Protein AF-A0A519CFK8-F1 (afdb_monomer)

Sequence (578 aa):
MWRHWLVAFLLLSTVPISSSDVSGRAVSIDIDLEKQIWLSSDSIIIEININGAPFNKDILLEWELMDSQGDLTYGNFTFQMSSSNHIEQIEVLDFFRGNHFIDFDVKISFDATTAEDSIGFIVLSDVVLPVNIDDILVFGDSLSDMGNGKDSLLDVPDVPPYWNGRFSNGPIWIDHVSSEMSINLTHGSGWSAGGNRAFGGAQTGQGYAYLVLPNVGVQISNFLSGVQSNITSNQLVIVWAGGNDFLYGTGNPDVISQNMASHVRELALAGGSEFVVVNLPPIQLTPEGQSKTSSQQSQMAQDIQSYNSKLQTEMTNLSNSMNLNITMVDAWSVFNDILANPGHVGITNTQDPACSGAGGLLPLPICSAGDAVASNVDEYLFFDKAHPTATMHELIGALALEYIGQNDSDGDGIIDSLDNCDWSSGEVDEVGCDWSQQDEDLDGIANGLDDCLETESGFEVDSNGCAPYQRDSDEDGLTDDIDPCPNDIPGNDHDSDGCIDLVDDDDDNDGFSDEQDDCPTGLIGISSSDFDQIPMMMAMDYQTKMNSYAVATHTTLIATMMEYGMAKMHFLWILWNG

Foldseek 3Di:
DDDDDDDDDDDDDDDPPPPPPDPQDAWEKDKDFPAQEAEQQDWGKIKIKIARDDAPFWKKKKKFKAAPVGTQDIDIDIDGDPDRIDIDIDIDHLRDDPGFKMKMKMWIDTDHDIYIDMAIGTYFFDFDFDPLAAAEAEFEALLQDQAQQCPDPNNPDAPPVDDNRHQANDDFLVVLLCVVVVYDFDDDDQQDDTRHLYYHLAALAQAADVNGTGHRNNSQVSCCPHPNVADEANYEYEYEYHLSCCLPNVLALVVRLVSVLVSVVNNVVSPYAHYEYEADALQCQFLSNVVDDPVSSVVSNVSSVSNRVSNVVSVVVCCVVSVGHYQYHYNHVVVVVCVVVVSSLLAPAEHAAQWDAPDDPDNDQGHHPPTDGHPPNLNYQHNTRGYGYPSVRNVVNSSVSSSNGAGDSNNQSDGPVQAPDRNADDHADRRRHDQQQPQPCPQPHGNVQAPPNNDHPPAHADRRSDGQCRDQQQPLPHGNVQQPCSHDHDEDQLCSSNDHPVGAQQSQCQPAGPVLFPQRSDHRHNDPPSPSDDPPPVPPVVVVVVVVVVVVPPVPPVVPPVVPPVPPPVPPPVPPDD

Structure (mmCIF, N/CA/C/O backbone):
data_AF-A0A519CFK8-F1
#
_entry.id   AF-A0A519CFK8-F1
#
loop_
_atom_site.group_PDB
_atom_site.id
_atom_site.type_symbol
_atom_site.label_atom_id
_atom_site.label_alt_id
_atom_site.label_comp_id
_atom_site.label_asym_id
_atom_site.label_entity_id
_atom_site.label_seq_id
_atom_site.pdbx_PDB_ins_code
_atom_site.Cartn_x
_atom_site.Cartn_y
_atom_site.Cartn_z
_atom_site.occupancy
_atom_site.B_iso_or_equiv
_atom_site.auth_seq_id
_atom_site.auth_comp_id
_atom_site.auth_asym_id
_atom_site.auth_atom_id
_atom_site.pdbx_PDB_model_num
ATOM 1 N N . MET A 1 1 ? 48.847 5.486 64.828 1.00 35.50 1 MET A N 1
ATOM 2 C CA . MET A 1 1 ? 49.012 6.872 65.308 1.00 35.50 1 MET A CA 1
ATOM 3 C C . MET A 1 1 ? 47.633 7.515 65.327 1.00 35.50 1 MET A C 1
ATOM 5 O O . MET A 1 1 ? 47.036 7.632 64.277 1.00 35.50 1 MET A O 1
ATOM 9 N N . TRP A 1 2 ? 47.151 7.822 66.535 1.00 31.84 2 TRP A N 1
ATOM 10 C CA . TRP A 1 2 ? 46.159 8.849 66.884 1.00 31.84 2 TRP A CA 1
ATOM 11 C C . TRP A 1 2 ? 44.728 8.769 66.304 1.00 31.84 2 TRP A C 1
ATOM 13 O O . TRP A 1 2 ? 44.452 9.172 65.183 1.00 31.84 2 TRP A O 1
ATOM 23 N N . ARG A 1 3 ? 43.834 8.289 67.194 1.00 31.27 3 ARG A N 1
ATOM 24 C CA . ARG A 1 3 ? 42.446 8.722 67.491 1.00 31.27 3 ARG A CA 1
ATOM 25 C C . ARG A 1 3 ? 42.038 10.064 66.868 1.00 31.27 3 ARG A C 1
ATOM 27 O O . ARG A 1 3 ? 42.874 10.947 66.859 1.00 31.27 3 ARG A O 1
ATOM 34 N N . HIS A 1 4 ? 40.746 10.264 66.582 1.00 32.50 4 HIS A N 1
ATOM 35 C CA . HIS A 1 4 ? 39.886 11.220 67.309 1.00 32.50 4 HIS A CA 1
ATOM 36 C C . HIS A 1 4 ? 38.403 10.870 67.110 1.00 32.50 4 HIS A C 1
ATOM 38 O O . HIS A 1 4 ? 37.925 10.680 65.999 1.00 32.50 4 HIS A O 1
ATOM 44 N N . TRP A 1 5 ? 37.717 10.747 68.243 1.00 35.69 5 TRP A N 1
ATOM 45 C CA . TRP A 1 5 ? 36.271 10.661 68.397 1.00 35.69 5 TRP A CA 1
ATOM 46 C C . TRP A 1 5 ? 35.642 12.038 68.183 1.00 35.69 5 TRP A C 1
ATOM 48 O O . TRP A 1 5 ? 36.236 13.028 68.606 1.00 35.69 5 TRP A O 1
ATOM 58 N N . LEU A 1 6 ? 34.405 12.086 67.685 1.00 29.89 6 LEU A N 1
ATOM 59 C CA . LEU A 1 6 ? 33.466 13.150 68.041 1.00 29.89 6 LEU A CA 1
ATOM 60 C C . LEU A 1 6 ? 32.026 12.631 67.961 1.00 29.89 6 LEU A C 1
ATOM 62 O O . LEU A 1 6 ? 31.419 12.527 66.904 1.00 29.89 6 LEU A O 1
ATOM 66 N N . VAL A 1 7 ? 31.530 12.270 69.142 1.00 33.06 7 VAL A N 1
ATOM 67 C CA . VAL A 1 7 ? 30.113 12.166 69.490 1.00 33.06 7 VAL A CA 1
ATOM 68 C C . VAL A 1 7 ? 29.651 13.577 69.851 1.00 33.06 7 VAL A C 1
ATOM 70 O O . VAL A 1 7 ? 30.293 14.220 70.684 1.00 33.06 7 VAL A O 1
ATOM 73 N N . ALA A 1 8 ? 28.543 14.047 69.278 1.00 32.09 8 ALA A N 1
ATOM 74 C CA . ALA A 1 8 ? 27.866 15.256 69.735 1.00 32.09 8 ALA A CA 1
ATOM 75 C C . ALA A 1 8 ? 26.337 15.101 69.653 1.00 32.09 8 ALA A C 1
ATOM 77 O O . ALA A 1 8 ? 25.753 15.090 68.579 1.00 32.09 8 ALA A O 1
ATOM 78 N N . PHE A 1 9 ? 25.752 14.967 70.847 1.00 30.70 9 PHE A N 1
ATOM 79 C CA . PHE A 1 9 ? 24.453 15.468 71.305 1.00 30.70 9 PHE A CA 1
ATOM 80 C C . PHE A 1 9 ? 23.195 15.272 70.439 1.00 30.70 9 PHE A C 1
ATOM 82 O O . PHE A 1 9 ? 22.853 16.082 69.585 1.00 30.70 9 PHE A O 1
ATOM 89 N N . LEU A 1 10 ? 22.412 14.265 70.845 1.00 28.83 10 LEU A N 1
ATOM 90 C CA . LEU A 1 10 ? 20.952 14.248 70.748 1.00 28.83 10 LEU A CA 1
ATOM 91 C C . LEU A 1 10 ? 20.354 15.408 71.563 1.00 28.83 10 LEU A C 1
ATOM 93 O O . LEU A 1 10 ? 20.504 15.455 72.786 1.00 28.83 10 LEU A O 1
ATOM 97 N N . LEU A 1 11 ? 19.620 16.292 70.891 1.00 31.77 11 LEU A N 1
ATOM 98 C CA . LEU A 1 11 ? 18.629 17.181 71.491 1.00 31.77 11 LEU A CA 1
ATOM 99 C C . LEU A 1 11 ? 17.298 16.940 70.775 1.00 31.77 11 LEU A C 1
ATOM 101 O O . LEU A 1 11 ? 17.172 17.140 69.571 1.00 31.77 11 LEU A O 1
ATOM 105 N N . LEU A 1 12 ? 16.333 16.447 71.549 1.00 34.88 12 LEU A N 1
ATOM 106 C CA . LEU A 1 12 ? 14.946 16.226 71.165 1.00 34.88 12 LEU A CA 1
ATOM 107 C C . LEU A 1 12 ? 14.260 17.568 70.872 1.00 34.88 12 LEU A C 1
ATOM 109 O O . LEU A 1 12 ? 14.060 18.367 71.785 1.00 34.88 12 LEU A O 1
ATOM 113 N N . SER A 1 13 ? 13.816 17.767 69.632 1.00 29.14 13 SER A N 1
ATOM 114 C CA . SER A 1 13 ? 12.663 18.619 69.330 1.00 29.14 13 SER A CA 1
ATOM 115 C C . SER A 1 13 ? 11.656 17.807 68.525 1.00 29.14 13 SER A C 1
ATOM 117 O O . SER A 1 13 ? 11.881 17.482 67.362 1.00 29.14 13 SER A O 1
ATOM 119 N N . THR A 1 14 ? 10.553 17.453 69.178 1.00 35.06 14 THR A N 1
ATOM 120 C CA . THR A 1 14 ? 9.369 16.844 68.575 1.00 35.06 14 THR A CA 1
ATOM 121 C C . THR A 1 14 ? 8.690 17.862 67.665 1.00 35.06 14 THR A C 1
ATOM 123 O O . THR A 1 14 ? 8.017 18.772 68.149 1.00 35.06 14 THR A O 1
ATOM 126 N N . VAL A 1 15 ? 8.862 17.704 66.357 1.00 33.06 15 VAL A N 1
ATOM 127 C CA . VAL A 1 15 ? 7.970 18.296 65.356 1.00 33.06 15 VAL A CA 1
ATOM 128 C C . VAL A 1 15 ? 6.992 17.191 64.953 1.00 33.06 15 VAL A C 1
ATOM 130 O O . VAL A 1 15 ? 7.456 16.105 64.600 1.00 33.06 15 VAL A O 1
ATOM 133 N N . PRO A 1 16 ? 5.666 17.399 65.023 1.00 32.19 16 PRO A N 1
ATOM 134 C CA . PRO A 1 16 ? 4.727 16.475 64.413 1.00 32.19 16 PRO A CA 1
ATOM 135 C C . PRO A 1 16 ? 4.870 16.625 62.898 1.00 32.19 16 PRO A C 1
ATOM 137 O O . PRO A 1 16 ? 4.298 17.529 62.296 1.00 32.19 16 PRO A O 1
ATOM 140 N N . ILE A 1 17 ? 5.691 15.777 62.284 1.00 32.53 17 ILE A N 1
ATOM 141 C CA . ILE A 1 17 ? 5.628 15.573 60.842 1.00 32.53 17 ILE A CA 1
ATOM 142 C C . ILE A 1 17 ? 4.453 14.629 60.640 1.00 32.53 17 ILE A C 1
ATOM 144 O O . ILE A 1 17 ? 4.515 13.450 60.984 1.00 32.53 17 ILE A O 1
ATOM 148 N N . SER A 1 18 ? 3.351 15.202 60.166 1.00 32.31 18 SER A N 1
ATOM 149 C CA . SER A 1 18 ? 2.263 14.473 59.537 1.00 32.31 18 SER A CA 1
ATOM 150 C C . SER A 1 18 ? 2.849 13.431 58.590 1.00 32.31 18 SER A C 1
ATOM 152 O O . SER A 1 18 ? 3.585 13.782 57.666 1.00 32.31 18 SER A O 1
ATOM 154 N N . SER A 1 19 ? 2.518 12.165 58.824 1.00 33.78 19 SER A N 1
ATOM 155 C CA . SER A 1 19 ? 2.681 11.101 57.845 1.00 33.78 19 SER A CA 1
ATOM 156 C C . SER A 1 19 ? 1.911 11.499 56.586 1.00 33.78 19 SER A C 1
ATOM 158 O O . SER A 1 19 ? 0.699 11.316 56.506 1.00 33.78 19 SER A O 1
ATOM 160 N N . SER A 1 20 ? 2.608 12.073 55.613 1.00 38.03 20 SER A N 1
ATOM 161 C CA . SER A 1 20 ? 2.230 11.920 54.212 1.00 38.03 20 SER A CA 1
ATOM 162 C C . SER A 1 20 ? 2.904 10.643 53.722 1.00 38.03 20 SER A C 1
ATOM 164 O O . SER A 1 20 ? 3.817 10.664 52.907 1.00 38.03 20 SER A O 1
ATOM 166 N N . ASP A 1 21 ? 2.472 9.512 54.284 1.00 38.06 21 ASP A N 1
ATOM 167 C CA . ASP A 1 21 ? 2.644 8.225 53.620 1.00 38.06 21 ASP A CA 1
ATOM 168 C C . ASP A 1 21 ? 1.602 8.168 52.505 1.00 38.06 21 ASP A C 1
ATOM 170 O O . ASP A 1 21 ? 0.506 7.654 52.689 1.00 38.06 21 ASP A O 1
ATOM 174 N N . VAL A 1 22 ? 1.947 8.747 51.360 1.00 39.91 22 VAL A N 1
ATOM 175 C CA . VAL A 1 22 ? 1.562 8.217 50.054 1.00 39.91 22 VAL A CA 1
ATOM 176 C C . VAL A 1 22 ? 2.769 8.476 49.163 1.00 39.91 22 VAL A C 1
ATOM 178 O O . VAL A 1 22 ? 2.909 9.538 48.563 1.00 39.91 22 VAL A O 1
ATOM 181 N N . SER A 1 23 ? 3.682 7.507 49.098 1.00 43.16 23 SER A N 1
ATOM 182 C CA . SER A 1 23 ? 4.524 7.365 47.912 1.00 43.16 23 SER A CA 1
ATOM 183 C C . SER A 1 23 ? 3.579 7.032 46.758 1.00 43.16 23 SER A C 1
ATOM 185 O O . SER A 1 23 ? 3.371 5.857 46.460 1.00 43.16 23 SER A O 1
ATOM 187 N N . GLY A 1 24 ? 2.941 8.045 46.172 1.00 47.00 24 GLY A N 1
ATOM 188 C CA . GLY A 1 24 ? 2.122 7.873 44.982 1.00 47.00 24 GLY A CA 1
ATOM 189 C C . GLY A 1 24 ? 3.031 7.344 43.888 1.00 47.00 24 GLY A C 1
ATOM 190 O O . GLY A 1 24 ? 3.934 8.051 43.446 1.00 47.00 24 GLY A O 1
ATOM 191 N N . ARG A 1 25 ? 2.858 6.077 43.508 1.00 61.53 25 ARG A N 1
ATOM 192 C CA . ARG A 1 25 ? 3.386 5.620 42.226 1.00 61.53 25 ARG A CA 1
ATOM 193 C C . ARG A 1 25 ? 2.708 6.498 41.179 1.00 61.53 25 ARG A C 1
ATOM 195 O O . ARG A 1 25 ? 1.497 6.690 41.261 1.00 61.53 25 ARG A O 1
ATOM 202 N N . ALA A 1 26 ? 3.492 7.104 40.292 1.00 82.25 26 ALA A N 1
ATOM 203 C CA . ALA A 1 26 ? 2.913 7.777 39.142 1.00 82.25 26 ALA A CA 1
ATOM 204 C C . ALA A 1 26 ? 2.087 6.733 38.388 1.00 82.25 26 ALA A C 1
ATOM 206 O O . ALA A 1 26 ? 2.569 5.617 38.184 1.00 82.25 26 ALA A O 1
ATOM 207 N N . VAL A 1 27 ? 0.840 7.073 38.078 1.00 90.88 27 VAL A N 1
ATOM 208 C CA . VAL A 1 27 ? 0.028 6.239 37.201 1.00 90.88 27 VAL A CA 1
ATOM 209 C C . VAL A 1 27 ? 0.604 6.372 35.802 1.00 90.88 27 VAL A C 1
ATOM 211 O O . VAL A 1 27 ? 0.915 7.487 35.383 1.00 90.88 27 VAL A O 1
ATOM 214 N N . SER A 1 28 ? 0.780 5.250 35.118 1.00 92.19 28 SER A N 1
ATOM 215 C CA . SER A 1 28 ? 1.166 5.225 33.713 1.00 92.19 28 SER A CA 1
ATOM 216 C C . SER A 1 28 ? 0.231 4.312 32.941 1.00 92.19 28 SER A C 1
ATOM 218 O O . SER A 1 28 ? -0.280 3.328 33.483 1.00 92.19 28 SER A O 1
ATOM 220 N N . ILE A 1 29 ? 0.035 4.670 31.687 1.00 95.12 29 ILE A N 1
ATOM 221 C CA . ILE A 1 29 ? -0.675 3.914 30.671 1.00 95.12 29 ILE A CA 1
ATOM 222 C C . ILE A 1 29 ? 0.285 3.773 29.490 1.00 95.12 29 ILE A C 1
ATOM 224 O O . ILE A 1 29 ? 1.132 4.648 29.302 1.00 95.12 29 ILE A O 1
ATOM 228 N N . ASP A 1 30 ? 0.238 2.624 28.837 1.00 95.75 30 ASP A N 1
ATOM 229 C CA . ASP A 1 30 ? 1.113 2.238 27.733 1.00 95.75 30 ASP A CA 1
ATOM 230 C C . ASP A 1 30 ? 0.280 1.356 26.802 1.00 95.75 30 ASP A C 1
ATOM 232 O O . ASP A 1 30 ? -0.367 0.416 27.280 1.00 95.75 30 ASP A O 1
ATOM 236 N N . ILE A 1 31 ? 0.220 1.709 25.524 1.00 96.62 31 ILE A N 1
ATOM 237 C CA . ILE A 1 31 ? -0.485 0.932 24.505 1.00 96.62 31 ILE A CA 1
ATOM 238 C C . ILE A 1 31 ? 0.498 -0.043 23.850 1.00 96.62 31 ILE A C 1
ATOM 240 O O . ILE A 1 31 ? 1.573 0.359 23.409 1.00 96.62 31 ILE A O 1
ATOM 244 N N . ASP A 1 32 ? 0.110 -1.313 23.756 1.00 94.50 32 ASP A N 1
ATOM 245 C CA . ASP A 1 32 ? 0.834 -2.338 23.007 1.00 94.50 32 ASP A CA 1
ATOM 246 C C . ASP A 1 32 ? -0.023 -2.823 21.830 1.00 94.50 32 ASP A C 1
ATOM 248 O O . ASP A 1 32 ? -1.230 -3.050 21.963 1.00 94.50 32 ASP A O 1
ATOM 252 N N . LEU A 1 33 ? 0.611 -2.950 20.666 1.00 94.31 33 LEU A N 1
ATOM 253 C CA . LEU A 1 33 ? -0.017 -3.329 19.403 1.00 94.31 33 LEU A CA 1
ATOM 254 C C . LEU A 1 33 ? 0.873 -4.356 18.701 1.00 94.31 33 LEU A C 1
ATOM 256 O O . LEU A 1 33 ? 2.084 -4.164 18.601 1.00 94.31 33 LEU A O 1
ATOM 260 N N . GLU A 1 34 ? 0.276 -5.434 18.186 1.00 92.25 34 GLU A N 1
ATOM 261 C CA . GLU A 1 34 ? 1.031 -6.550 17.595 1.00 92.25 34 GLU A CA 1
ATOM 262 C C . GLU A 1 34 ? 1.881 -6.127 16.384 1.00 92.25 34 GLU A C 1
ATOM 264 O O . GLU A 1 34 ? 3.034 -6.543 16.248 1.00 92.25 34 GLU A O 1
ATOM 269 N N . LYS A 1 35 ? 1.303 -5.303 15.506 1.00 91.81 35 LYS A N 1
ATOM 270 C CA . LYS A 1 35 ? 1.911 -4.795 14.270 1.00 91.81 35 LYS A CA 1
ATOM 271 C C . LYS A 1 35 ? 1.357 -3.405 13.950 1.00 91.81 35 LYS A C 1
ATOM 273 O O . LYS A 1 35 ? 0.307 -3.026 14.450 1.00 91.81 35 LYS A O 1
ATOM 278 N N . GLN A 1 36 ? 2.049 -2.642 13.109 1.00 92.56 36 GLN A N 1
ATOM 279 C CA . GLN A 1 36 ? 1.633 -1.290 12.710 1.00 92.56 36 GLN A CA 1
ATOM 280 C C . GLN A 1 36 ? 0.913 -1.245 11.356 1.00 92.56 36 GLN A C 1
ATOM 282 O O . GLN A 1 36 ? 0.423 -0.189 10.980 1.00 92.56 36 GLN A O 1
ATOM 287 N N . ILE A 1 37 ? 0.862 -2.359 10.618 1.00 93.44 37 ILE A N 1
ATOM 288 C CA . ILE A 1 37 ? 0.239 -2.443 9.292 1.00 93.44 37 ILE A CA 1
ATOM 289 C C . ILE A 1 37 ? -0.896 -3.462 9.346 1.00 93.44 37 ILE A C 1
ATOM 291 O O . ILE A 1 37 ? -0.655 -4.650 9.579 1.00 93.44 37 ILE A O 1
ATOM 295 N N . TRP A 1 38 ? -2.116 -2.991 9.124 1.00 96.06 38 TRP A N 1
ATOM 296 C CA . TRP A 1 38 ? -3.343 -3.783 9.162 1.00 96.06 38 TRP A CA 1
ATOM 297 C C . TRP A 1 38 ? -4.075 -3.703 7.827 1.00 96.06 38 TRP A C 1
ATOM 299 O O . TRP A 1 38 ? -3.879 -2.753 7.064 1.00 96.06 38 TRP A O 1
ATOM 309 N N . LEU A 1 39 ? -4.888 -4.714 7.551 1.00 95.62 39 LEU A N 1
ATOM 310 C CA . LEU A 1 39 ? -5.865 -4.685 6.468 1.00 95.62 39 LEU A CA 1
ATOM 311 C C . LEU A 1 39 ? -7.219 -4.200 7.011 1.00 95.62 39 LEU A C 1
ATOM 313 O O . LEU A 1 39 ? -7.418 -4.173 8.228 1.00 95.62 39 LEU A O 1
ATOM 317 N N . SER A 1 40 ? -8.121 -3.744 6.149 1.00 95.69 40 SER A N 1
ATOM 318 C CA . SER A 1 40 ? -9.377 -3.114 6.566 1.00 95.69 40 SER A CA 1
ATOM 319 C C . SER A 1 40 ? -10.371 -4.103 7.173 1.00 95.69 40 SER A C 1
ATOM 321 O O . SER A 1 40 ? -11.139 -3.700 8.045 1.00 95.69 40 SER A O 1
ATOM 323 N N . SER A 1 41 ? -10.288 -5.381 6.799 1.00 93.38 41 SER A N 1
ATOM 324 C CA . SER A 1 41 ? -11.055 -6.488 7.371 1.00 93.38 41 SER A CA 1
ATOM 325 C C . SER A 1 41 ? -10.407 -7.106 8.620 1.00 93.38 41 SER A C 1
ATOM 327 O O . SER A 1 41 ? -10.955 -8.045 9.205 1.00 93.38 41 SER A O 1
ATOM 329 N N . ASP A 1 42 ? -9.205 -6.668 9.023 1.00 94.62 42 ASP A N 1
ATOM 330 C CA . ASP A 1 42 ? -8.552 -7.199 10.224 1.00 94.62 42 ASP A CA 1
ATOM 331 C C . ASP A 1 42 ? -9.322 -6.754 11.487 1.00 94.62 42 ASP A C 1
ATOM 333 O O . ASP A 1 42 ? -9.598 -5.571 11.688 1.00 94.62 42 ASP A O 1
ATOM 337 N N . SER A 1 43 ? -9.566 -7.687 12.414 1.00 93.69 43 SER A N 1
ATOM 338 C CA . SER A 1 43 ? -9.924 -7.331 13.794 1.00 93.69 43 SER A CA 1
ATOM 339 C C . SER A 1 43 ? -8.661 -6.943 14.567 1.00 93.69 43 SER A C 1
ATOM 341 O O . SER A 1 43 ? -7.739 -7.753 14.735 1.00 93.69 43 SER A O 1
ATOM 343 N N . ILE A 1 44 ? -8.607 -5.695 15.037 1.00 95.81 44 ILE A N 1
ATOM 344 C CA . ILE A 1 44 ? -7.437 -5.139 15.719 1.00 95.81 44 ILE A CA 1
ATOM 345 C C . ILE A 1 44 ? -7.656 -5.184 17.228 1.00 95.81 44 ILE A C 1
ATOM 347 O O . ILE A 1 44 ? -8.527 -4.506 17.772 1.00 95.81 44 ILE A O 1
ATOM 351 N N . ILE A 1 45 ? -6.808 -5.947 17.919 1.00 96.69 45 ILE A N 1
ATOM 352 C CA . ILE A 1 45 ? -6.785 -6.015 19.383 1.00 96.69 45 ILE A CA 1
ATOM 353 C C . ILE A 1 45 ? -5.706 -5.068 19.909 1.00 96.69 45 ILE A C 1
ATOM 355 O O . ILE A 1 45 ? -4.513 -5.281 19.692 1.00 96.69 45 ILE A O 1
ATOM 359 N N . ILE A 1 46 ? -6.134 -4.044 20.641 1.00 97.12 46 ILE A N 1
ATOM 360 C CA . ILE A 1 46 ? -5.278 -3.031 21.255 1.00 97.12 46 ILE A CA 1
ATOM 361 C C . ILE A 1 46 ? -5.163 -3.326 22.752 1.00 97.12 46 ILE A C 1
ATOM 363 O O . ILE A 1 46 ? -6.164 -3.306 23.476 1.00 97.12 46 ILE A O 1
ATOM 367 N N . GLU A 1 47 ? -3.947 -3.597 23.235 1.00 97.56 47 GLU A N 1
ATOM 368 C CA . GLU A 1 47 ? -3.705 -3.868 24.653 1.00 97.56 47 GLU A CA 1
ATOM 369 C C . GLU A 1 47 ? -3.305 -2.592 25.398 1.00 97.56 47 GLU A C 1
ATOM 371 O O . GLU A 1 47 ? -2.351 -1.906 25.046 1.00 97.56 47 GLU A O 1
ATOM 376 N N . ILE A 1 48 ? -4.005 -2.287 26.488 1.00 97.12 48 ILE A N 1
ATOM 377 C CA . ILE A 1 48 ? -3.767 -1.100 27.308 1.00 97.12 48 ILE A CA 1
ATOM 378 C C . ILE A 1 48 ? -3.216 -1.525 28.667 1.00 97.12 48 ILE A C 1
ATOM 380 O O . ILE A 1 48 ? -3.921 -2.078 29.518 1.00 97.12 48 ILE A O 1
ATOM 384 N N . ASN A 1 49 ? -1.947 -1.205 28.905 1.00 96.06 49 ASN A N 1
ATOM 385 C CA . ASN A 1 49 ? -1.209 -1.541 30.114 1.00 96.06 49 ASN A CA 1
ATOM 386 C C . ASN A 1 49 ? -1.287 -0.419 31.159 1.00 96.06 49 ASN A C 1
ATOM 388 O O . ASN A 1 49 ? -0.531 0.554 31.142 1.00 96.06 49 ASN A O 1
ATOM 392 N N . ILE A 1 50 ? -2.150 -0.588 32.160 1.00 95.12 50 ILE A N 1
ATOM 393 C CA . ILE A 1 50 ? -2.386 0.399 33.220 1.00 95.12 50 ILE A CA 1
ATOM 394 C C . ILE A 1 50 ? -1.603 0.020 34.474 1.00 95.12 50 ILE A C 1
ATOM 396 O O . ILE A 1 50 ? -1.811 -1.032 35.084 1.00 95.12 50 ILE A O 1
ATOM 400 N N . ASN A 1 51 ? -0.722 0.912 34.922 1.00 93.62 51 ASN A N 1
ATOM 401 C CA . ASN A 1 51 ? 0.195 0.656 36.025 1.00 93.62 51 ASN A CA 1
ATOM 402 C C . ASN A 1 51 ? 0.078 1.713 37.126 1.00 93.62 51 ASN A C 1
ATOM 404 O O . ASN A 1 51 ? 0.058 2.916 36.880 1.00 93.62 51 ASN A O 1
ATOM 408 N N . GLY A 1 52 ? 0.060 1.264 38.384 1.00 89.19 52 GLY A N 1
ATOM 409 C CA . GLY A 1 52 ? 0.165 2.152 39.547 1.00 89.19 52 GLY A CA 1
ATOM 410 C C . GLY A 1 52 ? -1.115 2.903 39.933 1.00 89.19 52 GLY A C 1
ATOM 411 O O . GLY A 1 52 ? -1.070 3.687 40.883 1.00 89.19 52 GLY A O 1
ATOM 412 N N . ALA A 1 53 ? -2.240 2.646 39.260 1.00 89.38 53 ALA A N 1
ATOM 413 C CA . ALA A 1 53 ? -3.547 3.200 39.605 1.00 89.38 53 ALA A CA 1
ATOM 414 C C . ALA A 1 53 ? -4.087 2.660 40.956 1.00 89.38 53 ALA A C 1
ATOM 416 O O . ALA A 1 53 ? -3.703 1.570 41.398 1.00 89.38 53 ALA A O 1
ATOM 417 N N . PRO A 1 54 ? -4.934 3.425 41.676 1.00 89.12 54 PRO A N 1
ATOM 418 C CA . PRO A 1 54 ? -5.404 3.056 43.011 1.00 89.12 54 PRO A CA 1
ATOM 419 C C . PRO A 1 54 ? -6.432 1.913 43.007 1.00 89.12 54 PRO A C 1
ATOM 421 O O . PRO A 1 54 ? -7.325 1.852 42.171 1.00 89.12 54 PRO A O 1
ATOM 424 N N . PHE A 1 55 ? -6.356 1.053 44.025 1.00 89.81 55 PHE A N 1
ATOM 425 C CA . PHE A 1 55 ? -7.347 0.003 44.291 1.00 89.81 55 PHE A CA 1
ATOM 426 C C . PHE A 1 55 ? -8.672 0.564 44.829 1.00 89.81 55 PHE A C 1
ATOM 428 O O . PHE A 1 55 ? -8.665 1.548 45.576 1.00 89.81 55 PHE A O 1
ATOM 435 N N . ASN A 1 56 ? -9.783 -0.137 44.558 1.00 85.88 56 ASN A N 1
ATOM 436 C CA . ASN A 1 56 ? -11.141 0.185 45.038 1.00 85.88 56 ASN A CA 1
ATOM 437 C C . ASN A 1 56 ? -11.597 1.617 44.709 1.00 85.88 56 ASN A C 1
ATOM 439 O O . ASN A 1 56 ? -12.303 2.251 45.499 1.00 85.88 56 ASN A O 1
ATOM 443 N N . LYS A 1 57 ? -11.139 2.146 43.576 1.00 89.88 57 LYS A N 1
ATOM 444 C CA . LYS A 1 57 ? -11.634 3.390 43.002 1.00 89.88 57 LYS A CA 1
ATOM 445 C C . LYS A 1 57 ? -12.148 3.109 41.611 1.00 89.88 57 LYS A C 1
ATOM 447 O O . LYS A 1 57 ? -11.523 2.341 40.886 1.00 89.88 57 LYS A O 1
ATOM 452 N N . ASP A 1 58 ? -13.249 3.764 41.287 1.00 93.81 58 ASP A N 1
ATOM 453 C CA . ASP A 1 58 ? -13.781 3.804 39.937 1.00 93.81 58 ASP A CA 1
ATOM 454 C C . ASP A 1 58 ? -12.818 4.615 39.067 1.00 93.81 58 ASP A C 1
ATOM 456 O O . ASP A 1 58 ? -12.511 5.773 39.370 1.00 93.81 58 ASP A O 1
ATOM 460 N N . ILE A 1 59 ? -12.297 3.966 38.033 1.00 95.12 59 ILE A N 1
ATOM 461 C CA . ILE A 1 59 ? -11.440 4.551 37.010 1.00 95.12 59 ILE A CA 1
ATOM 462 C C . ILE A 1 59 ? -12.252 4.558 35.727 1.00 95.12 59 ILE A C 1
ATOM 464 O O . ILE A 1 59 ? -12.674 3.498 35.267 1.00 95.12 59 ILE A O 1
ATOM 468 N N . LEU A 1 60 ? -12.477 5.746 35.175 1.00 96.94 60 LEU A N 1
ATOM 469 C CA . LEU A 1 60 ? -13.079 5.915 33.860 1.00 96.94 60 LEU A CA 1
ATOM 470 C C . LEU A 1 60 ? -11.973 5.804 32.814 1.00 96.94 60 LEU A C 1
ATOM 472 O O . LEU A 1 60 ? -11.020 6.582 32.869 1.00 96.94 60 LEU A O 1
ATOM 476 N N . LEU A 1 61 ? -12.109 4.857 31.893 1.00 97.62 61 LEU A N 1
ATOM 477 C CA . LEU A 1 61 ? -11.310 4.771 30.679 1.00 97.62 61 LEU A CA 1
ATOM 478 C C . LEU A 1 61 ? -12.137 5.328 29.524 1.00 97.62 61 LEU A C 1
ATOM 480 O O . LEU A 1 61 ? -13.290 4.942 29.354 1.00 97.62 61 LEU A O 1
ATOM 484 N N . GLU A 1 62 ? -11.543 6.242 28.772 1.00 97.94 62 GLU A N 1
ATOM 485 C CA . GLU A 1 62 ? -12.055 6.835 27.540 1.00 97.94 62 GLU A CA 1
ATOM 486 C C . GLU A 1 62 ? -11.057 6.488 26.435 1.00 97.94 62 GLU A C 1
ATOM 488 O O . GLU A 1 62 ? -9.847 6.576 26.661 1.00 97.94 62 GLU A O 1
ATOM 493 N N . TRP A 1 63 ? -11.543 6.080 25.272 1.00 97.88 63 TRP A N 1
ATOM 494 C CA . TRP A 1 63 ? -10.707 5.819 24.110 1.00 97.88 63 TRP A CA 1
ATOM 495 C C . TRP A 1 63 ? -11.380 6.336 22.845 1.00 97.88 63 TRP A C 1
ATOM 497 O O . TRP A 1 63 ? -12.611 6.392 22.768 1.00 97.88 63 TRP A O 1
ATOM 507 N N . GLU A 1 64 ? -10.561 6.715 21.878 1.00 97.75 64 GLU A N 1
ATOM 508 C CA . GLU A 1 64 ? -10.976 7.301 20.612 1.00 97.75 64 GLU A CA 1
ATOM 509 C C . GLU A 1 64 ? -10.069 6.780 19.501 1.00 97.75 64 GLU A C 1
ATOM 511 O O . GLU A 1 64 ? -8.856 6.671 19.670 1.00 97.75 64 GLU A O 1
ATOM 516 N N . LEU A 1 65 ? -10.684 6.424 18.381 1.00 97.62 65 LEU A N 1
ATOM 517 C CA . LEU A 1 65 ? -10.013 6.052 17.151 1.00 97.62 65 LEU A CA 1
ATOM 518 C C . LEU A 1 65 ? -10.329 7.122 16.114 1.00 97.62 65 LEU A C 1
ATOM 520 O O . LEU A 1 65 ? -11.503 7.426 15.895 1.00 97.62 65 LEU A O 1
ATOM 524 N N . MET A 1 66 ? -9.309 7.685 15.478 1.00 97.12 66 MET A N 1
ATOM 525 C CA . MET A 1 66 ? -9.474 8.818 14.573 1.00 97.12 66 MET A CA 1
ATOM 526 C C . MET A 1 66 ? -8.549 8.740 13.363 1.00 97.12 66 MET A C 1
ATOM 528 O O . MET A 1 66 ? -7.495 8.110 13.398 1.00 97.12 66 MET A O 1
ATOM 532 N N . ASP A 1 67 ? -8.943 9.420 12.294 1.00 95.56 67 ASP A N 1
ATOM 533 C CA . ASP A 1 67 ? -8.104 9.663 11.128 1.00 95.56 67 ASP A CA 1
ATOM 534 C C . ASP A 1 67 ? -7.994 11.169 10.828 1.00 95.56 67 ASP A C 1
ATOM 536 O O . ASP A 1 67 ? -8.434 12.041 11.584 1.00 95.56 67 ASP A O 1
ATOM 540 N N . SER A 1 68 ? -7.406 11.506 9.679 1.00 90.56 68 SER A N 1
ATOM 541 C CA . SER A 1 68 ? -7.252 12.902 9.249 1.00 90.56 68 SER A CA 1
ATOM 542 C C . SER A 1 68 ? -8.570 13.674 9.028 1.00 90.56 68 SER A C 1
ATOM 544 O O . SER A 1 68 ? -8.541 14.907 8.933 1.00 90.56 68 SER A O 1
ATOM 546 N N . GLN A 1 69 ? -9.708 12.984 8.916 1.00 92.50 69 GLN A N 1
ATOM 547 C CA . GLN A 1 69 ? -11.045 13.547 8.716 1.00 92.50 69 GLN A CA 1
ATOM 548 C C . GLN A 1 69 ? -11.850 13.663 10.020 1.00 92.50 69 GLN A C 1
ATOM 550 O O . GLN A 1 69 ? -12.798 14.455 10.058 1.00 92.50 69 GLN A O 1
ATOM 555 N N . GLY A 1 70 ? -11.446 12.969 11.085 1.00 91.88 70 GLY A N 1
ATOM 556 C CA . GLY A 1 70 ? -12.014 13.083 12.428 1.00 91.88 70 GLY A CA 1
ATOM 557 C C . GLY A 1 70 ? -12.186 11.730 13.111 1.00 91.88 70 GLY A C 1
ATOM 558 O O . GLY A 1 70 ? -11.497 10.766 12.790 1.00 91.88 70 GLY A O 1
ATOM 559 N N . ASP A 1 71 ? -13.111 11.682 14.065 1.00 92.31 71 ASP A N 1
ATOM 560 C CA . ASP A 1 71 ? -13.343 10.509 14.907 1.00 92.31 71 ASP A CA 1
ATOM 561 C C . ASP A 1 71 ? -14.054 9.406 14.100 1.00 92.31 71 ASP A C 1
ATOM 563 O O . ASP A 1 71 ? -15.079 9.650 13.455 1.00 92.31 71 ASP A O 1
ATOM 567 N N . LEU A 1 72 ? -13.514 8.188 14.148 1.00 94.44 72 LEU A N 1
ATOM 568 C CA . LEU A 1 72 ? -14.050 6.994 13.488 1.00 94.44 72 LEU A CA 1
ATOM 569 C C . LEU A 1 72 ? -14.964 6.211 14.430 1.00 94.44 72 LEU A C 1
ATOM 571 O O . LEU A 1 72 ? -16.101 5.888 14.091 1.00 94.44 72 LEU A O 1
ATOM 575 N N . THR A 1 73 ? -14.470 5.923 15.632 1.00 95.94 73 THR A N 1
ATOM 576 C CA . THR A 1 73 ? -15.216 5.245 16.695 1.00 95.94 73 THR A CA 1
ATOM 577 C C . THR A 1 73 ? -14.607 5.588 18.051 1.00 95.94 73 THR A C 1
ATOM 579 O O . THR A 1 73 ? -13.456 6.007 18.143 1.00 95.94 73 THR A O 1
ATOM 582 N N . TYR A 1 74 ? -15.386 5.463 19.117 1.00 96.69 74 TYR A N 1
ATOM 583 C CA . TYR A 1 74 ? -14.951 5.797 20.467 1.00 96.69 74 TYR A CA 1
ATOM 584 C C . TYR A 1 74 ? -15.716 4.965 21.488 1.00 96.69 74 TYR A C 1
ATOM 586 O O . TYR A 1 74 ? -16.821 4.474 21.242 1.00 96.69 74 TYR A O 1
ATOM 594 N N . GLY A 1 75 ? -15.167 4.870 22.690 1.00 96.81 75 GLY A N 1
ATOM 595 C CA . GLY A 1 75 ? -15.824 4.165 23.773 1.00 96.81 75 GLY A CA 1
ATOM 596 C C . GLY A 1 75 ? -15.360 4.633 25.135 1.00 96.81 75 GLY A C 1
ATOM 597 O O . GLY A 1 75 ? -14.371 5.344 25.306 1.00 96.81 75 GLY A O 1
ATOM 598 N N . ASN A 1 76 ? -16.133 4.260 26.145 1.00 97.31 76 ASN A N 1
ATOM 599 C CA . ASN A 1 76 ? -15.752 4.479 27.526 1.00 97.31 76 ASN A CA 1
ATOM 600 C C . ASN A 1 76 ? -16.397 3.439 28.431 1.00 97.31 76 ASN A C 1
ATOM 602 O O . ASN A 1 76 ? -17.501 2.960 28.170 1.00 97.31 76 ASN A O 1
ATOM 606 N N . PHE A 1 77 ? -15.717 3.118 29.523 1.00 96.25 77 PHE A N 1
ATOM 607 C CA . PHE A 1 77 ? -16.274 2.293 30.585 1.00 96.25 77 PHE A CA 1
ATOM 608 C C . PHE A 1 77 ? -15.548 2.568 31.903 1.00 96.25 77 PHE A C 1
ATOM 610 O O . PHE A 1 77 ? -14.493 3.201 31.957 1.00 96.25 77 PHE A O 1
ATOM 617 N N . THR A 1 78 ? -16.144 2.117 33.004 1.00 96.56 78 THR A N 1
ATOM 618 C CA . THR A 1 78 ? -15.575 2.274 34.345 1.00 96.56 78 THR A CA 1
ATOM 619 C C . THR A 1 78 ? -15.178 0.923 34.913 1.00 96.56 78 THR A C 1
ATOM 621 O O . THR A 1 78 ? -15.963 -0.023 34.871 1.00 96.56 78 THR A O 1
ATOM 624 N N . PHE A 1 79 ? -13.990 0.843 35.505 1.00 94.44 79 PHE A N 1
ATOM 625 C CA . PHE A 1 79 ? -13.496 -0.366 36.160 1.00 94.44 79 PHE A CA 1
ATOM 626 C C . PHE A 1 79 ? -12.784 -0.035 37.480 1.00 94.44 79 PHE A C 1
ATOM 628 O O . PHE A 1 79 ? -12.548 1.127 37.812 1.00 94.44 79 PHE A O 1
ATOM 635 N N . GLN A 1 80 ? -12.450 -1.065 38.261 1.00 92.94 80 GLN A N 1
ATOM 636 C CA . GLN A 1 80 ? -11.648 -0.931 39.478 1.00 92.94 80 GLN A CA 1
ATOM 637 C C . GLN A 1 80 ? -10.430 -1.850 39.411 1.00 92.94 80 GLN A C 1
ATOM 639 O O . GLN A 1 80 ? -10.550 -3.028 39.074 1.00 92.94 80 GLN A O 1
ATOM 644 N N . MET A 1 81 ? -9.260 -1.344 39.811 1.00 89.56 81 MET A N 1
ATOM 645 C CA . MET A 1 81 ? -8.033 -2.146 39.848 1.00 89.56 81 MET A CA 1
ATOM 646 C C . MET A 1 81 ? -8.166 -3.319 40.829 1.00 89.56 81 MET A C 1
ATOM 648 O O . MET A 1 81 ? -8.419 -3.122 42.023 1.00 89.56 81 MET A O 1
ATOM 652 N N . SER A 1 82 ? -7.903 -4.535 40.347 1.00 87.38 82 SER A N 1
ATOM 653 C CA . SER A 1 82 ? -7.774 -5.751 41.170 1.00 87.38 82 SER A CA 1
ATOM 654 C C . SER A 1 82 ? -6.321 -6.039 41.588 1.00 87.38 82 SER A C 1
ATOM 656 O O . SER A 1 82 ? -6.064 -6.762 42.554 1.00 87.38 82 SER A O 1
ATOM 658 N N . SER A 1 83 ? -5.362 -5.447 40.874 1.00 87.69 83 SER A N 1
ATOM 659 C CA . SER A 1 83 ? -3.917 -5.685 40.946 1.00 87.69 83 SER A CA 1
ATOM 660 C C . SER A 1 83 ? -3.155 -4.355 40.756 1.00 87.69 83 SER A C 1
ATOM 662 O O . SER A 1 83 ? -3.765 -3.337 40.447 1.00 87.69 83 SER A O 1
ATOM 664 N N . SER A 1 84 ? -1.836 -4.308 41.001 1.00 85.50 84 SER A N 1
ATOM 665 C CA . SER A 1 84 ? -1.047 -3.081 40.750 1.00 85.50 84 SER A CA 1
ATOM 666 C C . SER A 1 84 ? -0.909 -2.744 39.265 1.00 85.50 84 SER A C 1
ATOM 668 O O . SER A 1 84 ? -0.562 -1.609 38.932 1.00 85.50 84 SER A O 1
ATOM 670 N N . ASN A 1 85 ? -1.138 -3.753 38.429 1.00 89.69 85 ASN A N 1
ATOM 671 C CA . ASN A 1 85 ? -1.109 -3.703 36.980 1.00 89.69 85 ASN A CA 1
ATOM 672 C C . ASN A 1 85 ? -2.454 -4.246 36.486 1.00 89.69 85 ASN A C 1
ATOM 674 O O . ASN A 1 85 ? -2.945 -5.246 37.023 1.00 89.69 85 ASN A O 1
ATOM 678 N N . HIS A 1 86 ? -3.034 -3.600 35.491 1.00 92.75 86 HIS A N 1
ATOM 679 C CA . HIS A 1 86 ? -4.258 -4.019 34.822 1.00 92.75 86 HIS A CA 1
ATOM 680 C C . HIS A 1 86 ? -4.001 -3.960 33.324 1.00 92.75 86 HIS A C 1
ATOM 682 O O . HIS A 1 86 ? -3.374 -3.010 32.865 1.00 92.75 86 HIS A O 1
ATOM 688 N N . ILE A 1 87 ? -4.435 -4.987 32.605 1.00 94.56 87 ILE A N 1
ATOM 689 C CA . ILE A 1 87 ? -4.388 -5.020 31.147 1.00 94.56 87 ILE A CA 1
ATOM 690 C C . ILE A 1 87 ? -5.835 -5.023 30.700 1.00 94.56 87 ILE A C 1
ATOM 692 O O . ILE A 1 87 ? -6.605 -5.876 31.147 1.00 94.56 87 ILE A O 1
ATOM 696 N N . GLU A 1 88 ? -6.179 -4.054 29.871 1.00 95.38 88 GLU A N 1
ATOM 697 C CA . GLU A 1 88 ? -7.437 -4.045 29.143 1.00 95.38 88 GLU A CA 1
ATOM 698 C C . GLU A 1 88 ? -7.164 -4.360 27.677 1.00 95.38 88 GLU A C 1
ATOM 700 O O . GLU A 1 88 ? -6.126 -3.961 27.158 1.00 95.38 88 GLU A O 1
ATOM 705 N N . GLN A 1 89 ? -8.089 -5.048 27.019 1.00 96.25 89 GLN A N 1
ATOM 706 C CA . GLN A 1 89 ? -8.055 -5.250 25.577 1.00 96.25 89 GLN A CA 1
ATOM 707 C C . GLN A 1 89 ? -9.264 -4.561 24.958 1.00 96.25 89 GLN A C 1
ATOM 709 O O . GLN A 1 89 ? -10.388 -4.746 25.425 1.00 96.25 89 GLN A O 1
ATOM 714 N N . ILE A 1 90 ? -9.021 -3.772 23.919 1.00 96.50 90 ILE A N 1
ATOM 715 C CA . ILE A 1 90 ? -10.067 -3.170 23.101 1.00 96.50 90 ILE A CA 1
ATOM 716 C C . ILE A 1 90 ? -9.950 -3.774 21.713 1.00 96.50 90 ILE A C 1
ATOM 718 O O . ILE A 1 90 ? -8.889 -3.718 21.100 1.00 96.50 90 ILE A O 1
ATOM 722 N N . GLU A 1 91 ? -11.040 -4.370 21.253 1.00 96.50 91 GLU A N 1
ATOM 723 C CA . GLU A 1 91 ? -11.175 -4.862 19.890 1.00 96.50 91 GLU A CA 1
ATOM 724 C C . GLU A 1 91 ? -11.853 -3.777 19.051 1.00 96.50 91 GLU A C 1
ATOM 726 O O . GLU A 1 91 ? -12.908 -3.265 19.438 1.00 96.50 91 GLU A O 1
ATOM 731 N N . VAL A 1 92 ? -11.230 -3.405 17.934 1.00 95.38 92 VAL A N 1
ATOM 732 C CA . VAL A 1 92 ? -11.809 -2.496 16.941 1.00 95.38 92 VAL A CA 1
ATOM 733 C C . VAL A 1 92 ? -11.859 -3.184 15.581 1.00 95.38 92 VAL A C 1
ATOM 735 O O . VAL A 1 92 ? -10.895 -3.812 15.149 1.00 95.38 92 VAL A O 1
ATOM 738 N N . LEU A 1 93 ? -13.007 -3.045 14.929 1.00 93.69 93 LEU A N 1
ATOM 739 C CA . LEU A 1 93 ? -13.331 -3.542 13.596 1.00 93.69 93 LEU A CA 1
ATOM 740 C C . LEU A 1 93 ? -14.295 -2.547 12.926 1.00 93.69 93 LEU A C 1
ATOM 742 O O . LEU A 1 93 ? -14.763 -1.605 13.576 1.00 93.69 93 LEU A O 1
ATOM 746 N N . ASP A 1 94 ? -14.549 -2.723 11.634 1.00 92.38 94 ASP A N 1
ATOM 747 C CA . ASP A 1 94 ? -15.566 -2.005 10.852 1.00 92.38 94 ASP A CA 1
ATOM 748 C C . ASP A 1 94 ? -15.435 -0.473 10.820 1.00 92.38 94 ASP A C 1
ATOM 750 O O . ASP A 1 94 ? -16.399 0.280 10.621 1.00 92.38 94 ASP A O 1
ATOM 754 N N . PHE A 1 95 ? -14.215 0.032 11.020 1.00 92.75 95 PHE A N 1
ATOM 755 C CA . PHE A 1 95 ? -13.950 1.461 11.207 1.00 92.75 95 PHE A CA 1
ATOM 756 C C . PHE A 1 95 ? -13.248 2.129 10.020 1.00 92.75 95 PHE A C 1
ATOM 758 O O . PHE A 1 95 ? -13.202 3.358 9.971 1.00 92.75 95 PHE A O 1
ATOM 765 N N . PHE A 1 96 ? -12.685 1.372 9.073 1.00 93.69 96 PHE A N 1
ATOM 766 C CA . PHE A 1 96 ? -11.892 1.952 7.987 1.00 93.69 96 PHE A CA 1
ATOM 767 C C . PHE A 1 96 ? -12.774 2.754 7.018 1.00 93.69 96 PHE A C 1
ATOM 769 O O . PHE A 1 96 ? -13.847 2.312 6.617 1.00 93.69 96 PHE A O 1
ATOM 776 N N . ARG A 1 97 ? -12.350 3.975 6.664 1.00 89.88 97 ARG A N 1
ATOM 777 C CA . ARG A 1 97 ? -13.097 4.897 5.777 1.00 89.88 97 ARG A CA 1
ATOM 778 C C . ARG A 1 97 ? -12.219 5.485 4.661 1.00 89.88 97 ARG A C 1
ATOM 780 O O . ARG A 1 97 ? -12.481 6.580 4.164 1.00 89.88 97 ARG A O 1
ATOM 787 N N . GLY A 1 98 ? -11.155 4.773 4.282 1.00 90.00 98 GLY A N 1
ATOM 788 C CA . GLY A 1 98 ? -10.276 5.123 3.160 1.00 90.00 98 GLY A CA 1
ATOM 789 C C . GLY A 1 98 ? -9.059 5.993 3.495 1.00 90.00 98 GLY A C 1
ATOM 790 O O . GLY A 1 98 ? -8.223 6.211 2.619 1.00 90.00 98 GLY A O 1
ATOM 791 N N . ASN A 1 99 ? -8.914 6.497 4.727 1.00 93.19 99 ASN A N 1
ATOM 792 C CA . ASN A 1 99 ? -7.677 7.159 5.158 1.00 93.19 99 ASN A CA 1
ATOM 793 C C . ASN A 1 99 ? -6.756 6.139 5.827 1.00 93.19 99 ASN A C 1
ATOM 795 O O . ASN A 1 99 ? -7.155 5.477 6.778 1.00 93.19 99 ASN A O 1
ATOM 799 N N . HIS A 1 100 ? -5.511 6.041 5.356 1.00 94.88 100 HIS A N 1
ATOM 800 C CA . HIS A 1 100 ? -4.597 4.997 5.823 1.00 94.88 100 HIS A CA 1
ATOM 801 C C . HIS A 1 100 ? -4.034 5.223 7.223 1.00 94.88 100 HIS A C 1
ATOM 803 O O . HIS A 1 100 ? -3.707 4.252 7.882 1.00 94.88 100 HIS A O 1
ATOM 809 N N . PHE A 1 101 ? -3.874 6.469 7.670 1.00 95.94 101 PHE A N 1
ATOM 810 C CA . PHE A 1 101 ? -3.233 6.791 8.949 1.00 95.94 101 PHE A CA 1
ATOM 811 C C . PHE A 1 101 ? -4.281 6.933 10.047 1.00 95.94 101 PHE A C 1
ATOM 813 O O . PHE A 1 101 ? -5.120 7.834 9.968 1.00 95.94 101 PHE A O 1
ATOM 820 N N . ILE A 1 102 ? -4.203 6.047 11.038 1.00 97.62 102 ILE A N 1
ATOM 821 C CA . ILE A 1 102 ? -5.146 5.946 12.147 1.00 97.62 102 ILE A CA 1
ATOM 822 C C . ILE A 1 102 ? -4.406 6.205 13.458 1.00 97.62 102 ILE A C 1
ATOM 824 O O . ILE A 1 102 ? -3.392 5.562 13.735 1.00 97.62 102 ILE A O 1
ATOM 828 N N . ASP A 1 103 ? -4.940 7.111 14.267 1.00 97.31 103 ASP A N 1
ATOM 829 C CA . ASP A 1 103 ? -4.494 7.366 15.632 1.00 97.31 103 ASP A CA 1
ATOM 830 C C . ASP A 1 103 ? -5.486 6.722 16.614 1.00 97.31 103 ASP A C 1
ATOM 832 O O . ASP A 1 103 ? -6.706 6.852 16.476 1.00 97.31 103 ASP A O 1
ATOM 836 N N . PHE A 1 104 ? -4.958 6.020 17.615 1.00 97.81 104 PHE A N 1
ATOM 837 C CA . PHE A 1 104 ? -5.708 5.513 18.756 1.00 97.81 104 PHE A CA 1
ATOM 838 C C . PHE A 1 104 ? -5.244 6.222 20.023 1.00 97.81 104 PHE A C 1
ATOM 840 O O . PHE A 1 104 ? -4.106 6.049 20.470 1.00 97.81 104 PHE A O 1
ATOM 847 N N . ASP A 1 105 ? -6.157 6.974 20.623 1.00 97.62 105 ASP A N 1
ATOM 848 C CA . ASP A 1 105 ? -5.937 7.711 21.856 1.00 97.62 105 ASP A CA 1
ATOM 849 C C . ASP A 1 105 ? -6.660 7.022 23.010 1.00 97.62 105 ASP A C 1
ATOM 851 O O . ASP A 1 105 ? -7.841 6.679 22.929 1.00 97.62 105 ASP A O 1
ATOM 855 N N . VAL A 1 106 ? -5.969 6.866 24.139 1.00 98.00 106 VAL A N 1
ATOM 856 C CA . VAL A 1 106 ? -6.569 6.361 25.373 1.00 98.00 106 VAL A CA 1
ATOM 857 C C . VAL A 1 106 ? -6.278 7.288 26.535 1.00 98.00 106 VAL A C 1
ATOM 859 O O . VAL A 1 106 ? -5.175 7.804 26.716 1.00 98.00 106 VAL A O 1
ATOM 862 N N . LYS A 1 107 ? -7.276 7.458 27.395 1.00 97.44 107 LYS A N 1
ATOM 863 C CA . LYS A 1 107 ? -7.183 8.268 28.597 1.00 97.44 107 LYS A CA 1
ATOM 864 C C . LYS A 1 107 ? -7.907 7.598 29.747 1.00 97.44 107 LYS A C 1
ATOM 866 O O . LYS A 1 107 ? -9.070 7.229 29.655 1.00 97.44 107 LYS A O 1
ATOM 871 N N . ILE A 1 108 ? -7.241 7.530 30.891 1.00 96.44 108 ILE A N 1
ATOM 872 C CA . ILE A 1 108 ? -7.871 7.155 32.154 1.00 96.44 108 ILE A CA 1
ATOM 873 C C . ILE A 1 108 ? -8.011 8.363 33.066 1.00 96.44 108 ILE A C 1
ATOM 875 O O . ILE A 1 108 ? -7.138 9.233 33.125 1.00 96.44 108 ILE A O 1
ATOM 879 N N . SER A 1 109 ? -9.102 8.407 33.825 1.00 95.44 109 SER A N 1
ATOM 880 C CA . SER A 1 109 ? -9.361 9.454 34.804 1.00 95.44 109 SER A CA 1
ATOM 881 C C . SER A 1 109 ? -9.969 8.905 36.094 1.00 95.44 109 SER A C 1
ATOM 883 O O . SER A 1 109 ? -10.826 8.023 36.095 1.00 95.44 109 SER A O 1
ATOM 885 N N . PHE A 1 110 ? -9.496 9.426 37.226 1.00 93.94 110 PHE A N 1
ATOM 886 C CA . PHE A 1 110 ? -10.068 9.179 38.549 1.00 93.94 110 PHE A CA 1
ATOM 887 C C . PHE A 1 110 ? -9.742 10.356 39.478 1.00 93.94 110 PHE A C 1
ATOM 889 O O . PHE A 1 110 ? -8.622 10.870 39.498 1.00 93.94 110 PHE A O 1
ATOM 896 N N . ASP A 1 111 ? -10.715 10.797 40.275 1.00 89.56 111 ASP A N 1
ATOM 897 C CA . ASP A 1 111 ? -10.632 12.026 41.077 1.00 89.56 111 ASP A CA 1
ATOM 898 C C . ASP A 1 111 ? -10.171 13.255 40.256 1.00 89.56 111 ASP A C 1
ATOM 900 O O . ASP A 1 111 ? -10.946 13.846 39.513 1.00 89.56 111 ASP A O 1
ATOM 904 N N . ALA A 1 112 ? -8.907 13.659 40.417 1.00 88.06 112 ALA A N 1
ATOM 905 C CA . ALA A 1 112 ? -8.251 14.753 39.702 1.00 88.06 112 ALA A CA 1
ATOM 906 C C . ALA A 1 112 ? -6.967 14.283 38.991 1.00 88.06 112 ALA A C 1
ATOM 908 O O . ALA A 1 112 ? -6.117 15.100 38.640 1.00 88.06 112 ALA A O 1
ATOM 909 N N . THR A 1 113 ? -6.778 12.969 38.859 1.00 91.31 113 THR A N 1
ATOM 910 C CA . THR A 1 113 ? -5.643 12.352 38.173 1.00 91.31 113 THR A CA 1
ATOM 911 C C . THR A 1 113 ? -6.094 11.848 36.812 1.00 91.31 113 THR A C 1
ATOM 913 O O . THR A 1 113 ? -7.134 11.200 36.703 1.00 91.31 113 THR A O 1
ATOM 916 N N . THR A 1 114 ? -5.290 12.140 35.797 1.00 94.38 114 THR A N 1
ATOM 917 C CA . THR A 1 114 ? -5.426 11.605 34.446 1.00 94.38 114 THR A CA 1
ATOM 918 C C . THR A 1 114 ? -4.099 10.997 34.008 1.00 94.38 114 THR A C 1
ATOM 920 O O . THR A 1 114 ? -3.037 11.441 34.457 1.00 94.38 114 THR A O 1
ATOM 923 N N . ALA A 1 115 ? -4.163 9.980 33.161 1.00 95.19 115 ALA A N 1
ATOM 924 C CA . ALA A 1 115 ? -3.032 9.469 32.398 1.00 95.19 115 ALA A CA 1
ATOM 925 C C . ALA A 1 115 ? -3.536 9.147 30.991 1.00 95.19 115 ALA A C 1
ATOM 927 O O . ALA A 1 115 ? -4.670 8.693 30.854 1.00 95.19 115 ALA A O 1
ATOM 928 N N . GLU A 1 116 ? -2.723 9.419 29.983 1.00 96.81 116 GLU A N 1
ATOM 929 C CA . GLU A 1 116 ? -3.070 9.267 28.572 1.00 96.81 116 GLU A CA 1
ATOM 930 C C . GLU A 1 116 ? -1.877 8.694 27.812 1.00 96.81 116 GLU A C 1
ATOM 932 O O . GLU A 1 116 ? -0.734 8.870 28.250 1.00 96.81 116 GLU A O 1
ATOM 937 N N . ASP A 1 117 ? -2.165 7.998 26.722 1.00 97.31 117 ASP A N 1
ATOM 938 C CA . ASP A 1 117 ? -1.191 7.519 25.748 1.00 97.31 117 ASP A CA 1
ATOM 939 C C . ASP A 1 117 ? -1.847 7.470 24.364 1.00 97.31 117 ASP A C 1
ATOM 941 O O . ASP A 1 117 ? -3.076 7.508 24.260 1.00 97.31 117 ASP A O 1
ATOM 945 N N . SER A 1 118 ? -1.024 7.438 23.323 1.00 96.38 118 SER A N 1
ATOM 946 C CA . SER A 1 118 ? -1.464 7.476 21.932 1.00 96.38 118 SER A CA 1
ATOM 947 C C . SER A 1 118 ? -0.557 6.606 21.075 1.00 96.38 118 SER A C 1
ATOM 949 O O . SER A 1 118 ? 0.669 6.634 2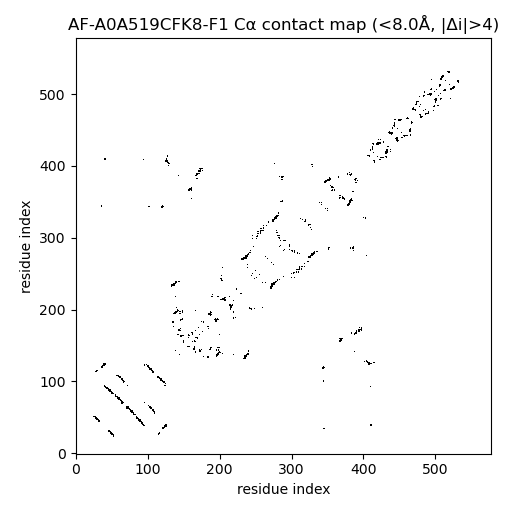1.235 1.00 96.38 118 SER A O 1
ATOM 951 N N . ILE A 1 119 ? -1.150 5.854 20.154 1.00 96.19 119 ILE A N 1
ATOM 952 C CA . ILE A 1 119 ? -0.413 5.085 19.157 1.00 96.19 119 ILE A CA 1
ATOM 953 C C . ILE A 1 119 ? -1.013 5.313 17.775 1.00 96.19 119 ILE A C 1
ATOM 955 O O . ILE A 1 119 ? -2.227 5.296 17.602 1.00 96.19 119 ILE A O 1
ATOM 959 N N . GLY A 1 120 ? -0.141 5.493 16.788 1.00 96.19 120 GLY A N 1
ATOM 960 C CA . GLY A 1 120 ? -0.531 5.517 15.386 1.00 96.19 120 GLY A CA 1
ATOM 961 C C . GLY A 1 120 ? -0.259 4.169 14.731 1.00 96.19 120 GLY A C 1
ATOM 962 O O . GLY A 1 120 ? 0.753 3.525 15.027 1.00 96.19 120 GLY A O 1
ATOM 963 N N . PHE A 1 121 ? -1.112 3.771 13.800 1.00 96.81 121 PHE A N 1
ATOM 964 C CA . PHE A 1 121 ? -0.902 2.630 12.913 1.00 96.81 121 PHE A CA 1
ATOM 965 C C . PHE A 1 121 ? -1.494 2.930 11.535 1.00 96.81 121 PHE A C 1
ATOM 967 O O . PHE A 1 121 ? -2.169 3.944 11.348 1.00 96.81 121 PHE A O 1
ATOM 974 N N . ILE A 1 122 ? -1.218 2.076 10.552 1.00 96.19 122 ILE A N 1
ATOM 975 C CA . ILE A 1 122 ? -1.855 2.179 9.245 1.00 96.19 122 ILE A CA 1
ATOM 976 C C . ILE A 1 122 ? -2.828 1.038 8.982 1.00 96.19 122 ILE A C 1
ATOM 978 O O . ILE A 1 122 ? -2.593 -0.103 9.384 1.00 96.19 122 ILE A O 1
ATOM 982 N N . VAL A 1 123 ? -3.885 1.367 8.250 1.00 96.69 123 VAL A N 1
ATOM 983 C CA . VAL A 1 123 ? -4.848 0.417 7.696 1.00 96.69 123 VAL A CA 1
ATOM 984 C C . VAL A 1 123 ? -4.860 0.589 6.187 1.00 96.69 123 VAL A C 1
ATOM 986 O O . VAL A 1 123 ? -5.008 1.705 5.689 1.00 96.69 123 VAL A O 1
ATOM 989 N N . LEU A 1 124 ? -4.656 -0.504 5.466 1.00 95.38 124 LEU A N 1
ATOM 990 C CA . LEU A 1 124 ? -4.758 -0.568 4.013 1.00 95.38 124 LEU A CA 1
ATOM 991 C C . LEU A 1 124 ? -6.078 -1.234 3.648 1.00 95.38 124 LEU A C 1
ATOM 993 O O . LEU A 1 124 ? -6.538 -2.094 4.392 1.00 95.38 124 LEU A O 1
ATOM 997 N N . SER A 1 125 ? -6.665 -0.856 2.516 1.00 94.94 125 SER A N 1
ATOM 998 C CA . SER A 1 125 ? -7.860 -1.551 2.036 1.00 94.94 125 SER A CA 1
ATOM 999 C C . SER A 1 125 ? -7.500 -2.997 1.693 1.00 94.94 125 SER A C 1
ATOM 1001 O O . SER A 1 125 ? -6.493 -3.239 1.015 1.00 94.94 125 SER A O 1
ATOM 1003 N N . ASP A 1 126 ? -8.331 -3.942 2.112 1.00 95.19 126 ASP A N 1
ATOM 1004 C CA . ASP A 1 126 ? -8.383 -5.250 1.478 1.00 95.19 126 ASP A CA 1
ATOM 1005 C C . ASP A 1 126 ? -8.701 -5.081 -0.015 1.00 95.19 126 ASP A C 1
ATOM 1007 O O . ASP A 1 126 ? -9.302 -4.091 -0.460 1.00 95.19 126 ASP A O 1
ATOM 1011 N N . VAL A 1 127 ? -8.176 -6.002 -0.826 1.00 96.19 127 VAL A N 1
ATOM 1012 C CA . VAL A 1 127 ? -8.304 -5.920 -2.280 1.00 96.19 127 VAL A CA 1
ATOM 1013 C C . VAL A 1 127 ? -8.530 -7.266 -2.943 1.00 96.19 127 VAL A C 1
ATOM 1015 O O . VAL A 1 127 ? -7.828 -8.249 -2.697 1.00 96.19 127 VAL A O 1
ATOM 1018 N N . VAL A 1 128 ? -9.399 -7.258 -3.950 1.00 95.19 128 VAL A N 1
ATOM 1019 C CA . VAL A 1 128 ? -9.505 -8.351 -4.914 1.00 95.19 128 VAL A CA 1
ATOM 1020 C C . VAL A 1 128 ? -8.441 -8.167 -5.996 1.00 95.19 128 VAL A C 1
ATOM 1022 O O . VAL A 1 128 ? -8.504 -7.273 -6.848 1.00 95.19 128 VAL A O 1
ATOM 1025 N N . LEU A 1 129 ? -7.432 -9.038 -5.972 1.00 93.94 129 LEU A N 1
ATOM 1026 C CA . LEU A 1 129 ? -6.356 -9.059 -6.964 1.00 93.94 129 LEU A CA 1
ATOM 1027 C C . LEU A 1 129 ? -6.824 -9.642 -8.315 1.00 93.94 129 LEU A C 1
ATOM 1029 O O . LEU A 1 129 ? -7.709 -10.501 -8.374 1.00 93.94 129 LEU A O 1
ATOM 1033 N N . PRO A 1 130 ? -6.208 -9.235 -9.442 1.00 89.31 130 PRO A N 1
ATOM 1034 C CA . PRO A 1 130 ? -6.616 -9.696 -10.766 1.00 89.31 130 PRO A CA 1
ATOM 1035 C C . PRO A 1 130 ? -6.350 -11.199 -10.975 1.00 89.31 130 PRO A C 1
ATOM 1037 O O . PRO A 1 130 ? -5.218 -11.631 -11.184 1.00 89.31 130 PRO A O 1
ATOM 1040 N N . VAL A 1 131 ? -7.421 -11.995 -11.048 1.00 84.62 131 VAL A N 1
ATOM 1041 C CA . VAL A 1 131 ? -7.377 -13.473 -11.164 1.00 84.62 131 VAL A CA 1
ATOM 1042 C C . VAL A 1 131 ? -6.841 -14.023 -12.496 1.00 84.62 131 VAL A C 1
ATOM 1044 O O . VAL A 1 131 ? -6.621 -15.225 -12.633 1.00 84.62 131 VAL A O 1
ATOM 1047 N N . ASN A 1 132 ? -6.654 -13.170 -13.508 1.00 89.31 132 ASN A N 1
ATOM 1048 C CA . ASN A 1 132 ? -6.183 -13.574 -14.840 1.00 89.31 132 ASN A CA 1
ATOM 1049 C C . ASN A 1 132 ? -4.668 -13.382 -15.038 1.00 89.31 132 ASN A C 1
ATOM 1051 O O . ASN A 1 132 ? -4.188 -13.564 -16.159 1.00 89.31 132 ASN A O 1
ATOM 1055 N N . ILE A 1 133 ? -3.931 -13.002 -13.990 1.00 94.31 133 ILE A N 1
ATOM 1056 C CA . ILE A 1 133 ? -2.474 -12.843 -14.019 1.00 94.31 133 ILE A CA 1
ATOM 1057 C C . ILE A 1 133 ? -1.816 -14.073 -13.389 1.00 94.31 133 ILE A C 1
ATOM 1059 O O . ILE A 1 133 ? -2.115 -14.413 -12.250 1.00 94.31 133 ILE A O 1
ATOM 1063 N N . ASP A 1 134 ? -0.915 -14.738 -14.114 1.00 94.56 134 ASP A N 1
ATOM 1064 C CA . ASP A 1 134 ? -0.202 -15.936 -13.636 1.00 94.56 134 ASP A CA 1
ATOM 1065 C C . ASP A 1 134 ? 1.332 -15.804 -13.669 1.00 94.56 134 ASP A C 1
ATOM 1067 O O . ASP A 1 134 ? 2.044 -16.709 -13.224 1.00 94.56 134 ASP A O 1
ATOM 1071 N N . ASP A 1 135 ? 1.854 -14.679 -14.168 1.00 95.81 135 ASP A N 1
ATOM 1072 C CA . ASP A 1 135 ? 3.286 -14.391 -14.234 1.00 95.81 135 ASP A CA 1
ATOM 1073 C C . ASP A 1 135 ? 3.564 -12.872 -14.199 1.00 95.81 135 ASP A C 1
ATOM 1075 O O . ASP A 1 135 ? 2.745 -12.053 -14.626 1.00 95.81 135 ASP A O 1
ATOM 1079 N N . ILE A 1 136 ? 4.736 -12.485 -13.681 1.00 97.69 136 ILE A N 1
ATOM 1080 C CA . ILE A 1 136 ? 5.157 -11.084 -13.518 1.00 97.69 136 ILE A CA 1
ATOM 1081 C C . ILE A 1 136 ? 6.501 -10.866 -14.217 1.00 97.69 136 ILE A C 1
ATOM 1083 O O . ILE A 1 136 ? 7.476 -11.589 -13.995 1.00 97.69 136 ILE A O 1
ATOM 1087 N N . LEU A 1 137 ? 6.586 -9.801 -15.015 1.00 98.69 137 LEU A N 1
ATOM 1088 C CA . LEU A 1 137 ? 7.821 -9.340 -15.645 1.00 98.69 137 LEU A CA 1
ATOM 1089 C C . LEU A 1 137 ? 8.259 -8.021 -15.017 1.00 98.69 137 LEU A C 1
ATOM 1091 O O . LEU A 1 137 ? 7.525 -7.043 -15.074 1.00 98.69 137 LEU A O 1
ATOM 1095 N N . VAL A 1 138 ? 9.467 -7.966 -14.458 1.00 98.88 138 VAL A N 1
ATOM 1096 C CA . VAL A 1 138 ? 9.943 -6.795 -13.703 1.00 98.88 138 VAL A CA 1
ATOM 1097 C C . VAL A 1 138 ? 11.182 -6.213 -14.362 1.00 98.88 138 VAL A C 1
ATOM 1099 O O . VAL A 1 138 ? 12.166 -6.917 -14.575 1.00 98.88 138 VAL A O 1
ATOM 1102 N N . PHE A 1 139 ? 11.163 -4.916 -14.651 1.00 98.88 139 PHE A N 1
ATOM 1103 C CA . PHE A 1 139 ? 12.298 -4.167 -15.184 1.00 98.88 139 PHE A CA 1
ATOM 1104 C C . PHE A 1 139 ? 12.577 -2.962 -14.296 1.00 98.88 139 PHE A C 1
ATOM 1106 O O . PHE A 1 139 ? 11.658 -2.259 -13.878 1.00 98.88 139 PHE A O 1
ATOM 1113 N N . GLY A 1 140 ? 13.847 -2.688 -14.015 1.00 98.56 140 GLY A N 1
ATOM 1114 C CA . GLY A 1 140 ? 14.154 -1.636 -13.059 1.00 98.56 140 GLY A CA 1
ATOM 1115 C C . GLY A 1 140 ? 15.577 -1.627 -12.544 1.00 98.56 140 GLY A C 1
ATOM 1116 O O . GLY A 1 140 ? 16.509 -2.096 -13.204 1.00 98.56 140 GLY A O 1
ATOM 1117 N N . ASP A 1 141 ? 15.730 -1.069 -11.352 1.00 97.50 141 ASP A N 1
ATOM 1118 C CA . ASP A 1 141 ? 17.008 -0.896 -10.676 1.00 97.50 141 ASP A CA 1
ATOM 1119 C C . ASP A 1 141 ? 17.111 -1.699 -9.364 1.00 97.50 141 ASP A C 1
ATOM 1121 O O . ASP A 1 141 ? 16.519 -2.770 -9.235 1.00 97.50 141 ASP A O 1
ATOM 1125 N N . SER A 1 142 ? 17.914 -1.224 -8.408 1.00 97.31 142 SER A N 1
ATOM 1126 C CA . SER A 1 142 ? 18.169 -1.895 -7.131 1.00 97.31 142 SER A CA 1
ATOM 1127 C C . SER A 1 142 ? 16.934 -2.029 -6.247 1.00 97.31 142 SER A C 1
ATOM 1129 O O . SER A 1 142 ? 16.896 -2.966 -5.455 1.00 97.31 142 SER A O 1
ATOM 1131 N N . LEU A 1 143 ? 15.921 -1.165 -6.392 1.00 98.06 143 LEU A N 1
ATOM 1132 C CA . LEU A 1 143 ? 14.682 -1.265 -5.606 1.00 98.06 143 LEU A CA 1
ATOM 1133 C C . LEU A 1 143 ? 13.883 -2.532 -5.929 1.00 98.06 143 LEU A C 1
ATOM 1135 O O . LEU A 1 143 ? 13.049 -2.947 -5.133 1.00 98.06 143 LEU A O 1
ATOM 1139 N N . SER A 1 144 ? 14.129 -3.136 -7.095 1.00 98.69 144 SER A N 1
ATOM 1140 C CA . SER A 1 144 ? 13.440 -4.341 -7.564 1.00 98.69 144 SER A CA 1
ATOM 1141 C C . SER A 1 144 ? 14.397 -5.502 -7.859 1.00 98.69 144 SER A C 1
ATOM 1143 O O . SER A 1 144 ? 13.954 -6.540 -8.337 1.00 98.69 144 SER A O 1
ATOM 1145 N N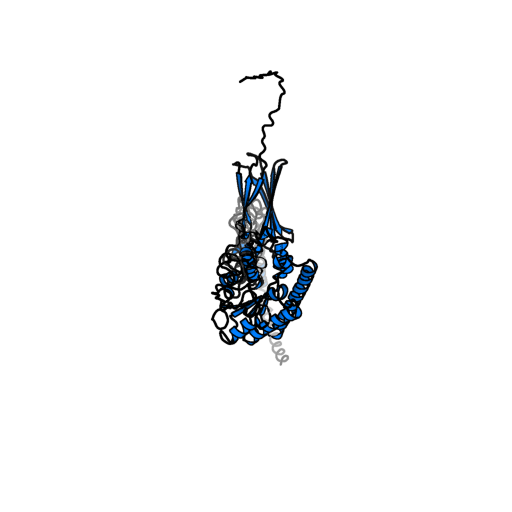 . ASP A 1 145 ? 15.703 -5.359 -7.611 1.00 98.50 145 ASP A N 1
ATOM 1146 C CA . ASP A 1 145 ? 16.701 -6.385 -7.930 1.00 98.50 145 ASP A CA 1
ATOM 1147 C C . ASP A 1 145 ? 16.704 -7.517 -6.885 1.00 98.50 145 ASP A C 1
ATOM 1149 O O . ASP A 1 145 ? 17.070 -7.320 -5.726 1.00 98.50 145 ASP A O 1
ATOM 1153 N N . MET A 1 146 ? 16.338 -8.726 -7.318 1.00 98.12 146 MET A N 1
ATOM 1154 C CA . MET A 1 146 ? 16.313 -9.938 -6.486 1.00 98.12 146 MET A CA 1
ATOM 1155 C C . MET A 1 146 ? 17.648 -10.714 -6.466 1.00 98.12 146 MET A C 1
ATOM 1157 O O . MET A 1 146 ? 17.731 -11.765 -5.830 1.00 98.12 146 MET A O 1
ATOM 1161 N N . GLY A 1 147 ? 18.694 -10.232 -7.147 1.00 97.25 147 GLY A N 1
ATOM 1162 C CA . GLY A 1 147 ? 20.023 -10.860 -7.151 1.00 97.25 147 GLY A CA 1
ATOM 1163 C C . GLY A 1 147 ? 20.792 -10.786 -8.474 1.00 97.25 147 GLY A C 1
ATOM 1164 O O . GLY A 1 147 ? 21.893 -11.325 -8.564 1.00 97.25 147 GLY A O 1
ATOM 1165 N N . ASN A 1 148 ? 20.278 -10.110 -9.502 1.00 97.69 148 ASN A N 1
ATOM 1166 C CA . ASN A 1 148 ? 20.975 -9.923 -10.774 1.00 97.69 148 ASN A CA 1
ATOM 1167 C C . ASN A 1 148 ? 22.299 -9.169 -10.602 1.00 97.69 148 ASN A C 1
ATOM 1169 O O . ASN A 1 148 ? 23.307 -9.568 -11.190 1.00 97.69 148 ASN A O 1
ATOM 1173 N N . GLY A 1 149 ? 22.323 -8.112 -9.782 1.00 95.00 149 GLY A N 1
ATOM 1174 C CA . GLY A 1 149 ? 23.559 -7.427 -9.405 1.00 95.00 149 GLY A CA 1
ATOM 1175 C C . GLY A 1 149 ? 24.549 -8.367 -8.713 1.00 95.00 149 GLY A C 1
ATOM 1176 O O . GLY A 1 149 ? 25.752 -8.325 -9.007 1.00 95.00 149 GLY A O 1
ATOM 1177 N N . LYS A 1 150 ? 24.035 -9.261 -7.858 1.00 95.25 150 LYS A N 1
ATOM 1178 C CA . LYS A 1 150 ? 24.838 -10.182 -7.048 1.00 95.25 150 LYS A CA 1
ATOM 1179 C C . LYS A 1 150 ? 25.471 -11.281 -7.890 1.00 95.25 150 LYS A C 1
ATOM 1181 O O . LYS A 1 150 ? 26.657 -11.550 -7.760 1.00 95.25 150 LYS A O 1
ATOM 1186 N N . ASP A 1 151 ? 24.713 -11.851 -8.816 1.00 95.75 151 ASP A N 1
ATOM 1187 C CA . ASP A 1 151 ? 25.195 -12.894 -9.726 1.00 95.75 151 ASP A CA 1
ATOM 1188 C C . ASP A 1 151 ? 26.092 -12.344 -10.850 1.00 95.75 151 ASP A C 1
ATOM 1190 O O . ASP A 1 151 ? 26.639 -13.094 -11.668 1.00 95.75 151 ASP A O 1
ATOM 1194 N N . SER A 1 152 ? 26.244 -11.021 -10.921 1.00 92.88 152 SER A N 1
ATOM 1195 C CA . SER A 1 152 ? 27.059 -10.361 -11.930 1.00 92.88 152 SER A CA 1
ATOM 1196 C C . SER A 1 152 ? 28.557 -10.411 -11.625 1.00 92.88 152 SER A C 1
ATOM 1198 O O . SER A 1 152 ? 29.005 -10.750 -10.534 1.00 92.88 152 SER A O 1
ATOM 1200 N N . LEU A 1 153 ? 29.366 -9.968 -12.592 1.00 89.50 153 LEU A N 1
ATOM 1201 C CA . LEU A 1 153 ? 30.815 -9.820 -12.413 1.00 89.50 153 LEU A CA 1
ATOM 1202 C C . LEU A 1 153 ? 31.208 -8.823 -11.311 1.00 89.50 153 LEU A C 1
ATOM 1204 O O . LEU A 1 153 ? 32.366 -8.832 -10.895 1.00 89.50 153 LEU A O 1
ATOM 1208 N N . LEU A 1 154 ? 30.296 -7.939 -10.897 1.00 87.38 154 LEU A N 1
ATOM 1209 C CA . LEU A 1 154 ? 30.548 -6.995 -9.813 1.00 87.38 154 LEU A CA 1
ATOM 1210 C C . LEU A 1 154 ? 30.303 -7.599 -8.429 1.00 87.38 154 LEU A C 1
ATOM 1212 O O . LEU A 1 154 ? 30.860 -7.067 -7.476 1.00 87.38 154 LEU A O 1
ATOM 1216 N N . ASP A 1 155 ? 29.530 -8.688 -8.330 1.00 91.88 155 ASP A N 1
ATOM 1217 C CA . ASP A 1 155 ? 29.242 -9.389 -7.072 1.00 91.88 155 ASP A CA 1
ATOM 1218 C C . ASP A 1 155 ? 28.648 -8.473 -5.977 1.00 91.88 155 ASP A C 1
ATOM 1220 O O . ASP A 1 155 ? 29.002 -8.564 -4.802 1.00 91.88 155 ASP A O 1
ATOM 1224 N N . VAL A 1 156 ? 27.743 -7.563 -6.370 1.00 90.19 156 VAL A N 1
ATOM 1225 C CA . VAL A 1 156 ? 27.143 -6.544 -5.486 1.00 90.19 156 VAL A CA 1
ATOM 1226 C C . VAL A 1 156 ? 25.641 -6.769 -5.281 1.00 90.19 156 VAL A C 1
ATOM 1228 O O . VAL A 1 156 ? 24.948 -7.058 -6.248 1.00 90.19 156 VAL A O 1
ATOM 1231 N N . PRO A 1 157 ? 25.099 -6.571 -4.072 1.00 93.00 157 PRO A N 1
ATOM 1232 C CA . PRO A 1 157 ? 25.781 -6.065 -2.884 1.00 93.00 157 PRO A CA 1
ATOM 1233 C C . PRO A 1 157 ? 26.531 -7.156 -2.090 1.00 93.00 157 PRO A C 1
ATOM 1235 O O . PRO A 1 157 ? 26.416 -8.357 -2.352 1.00 93.00 157 PRO A O 1
ATOM 1238 N N . ASP A 1 158 ? 27.329 -6.740 -1.104 1.00 92.25 158 ASP A N 1
ATOM 1239 C CA . ASP A 1 158 ? 27.992 -7.661 -0.174 1.00 92.25 158 ASP A CA 1
ATOM 1240 C C . ASP A 1 158 ? 26.963 -8.345 0.741 1.00 92.25 158 ASP A C 1
ATOM 1242 O O . ASP A 1 158 ? 26.120 -7.697 1.353 1.00 92.25 158 ASP A O 1
ATOM 1246 N N . VAL A 1 159 ? 27.048 -9.668 0.880 1.00 93.06 159 VAL A N 1
ATOM 1247 C CA . VAL A 1 159 ? 26.146 -10.460 1.731 1.00 93.06 159 VAL A CA 1
ATOM 1248 C C . VAL A 1 159 ? 26.999 -11.213 2.750 1.00 93.06 159 VAL A C 1
ATOM 1250 O O . VAL A 1 159 ? 27.720 -12.133 2.344 1.00 93.06 159 VAL A O 1
ATOM 1253 N N . PRO A 1 160 ? 26.956 -10.881 4.058 1.00 93.25 160 PRO A N 1
ATOM 1254 C CA . PRO A 1 160 ? 26.279 -9.743 4.724 1.00 93.25 160 PRO A CA 1
ATOM 1255 C C . PRO A 1 160 ? 26.954 -8.373 4.450 1.00 93.25 160 PRO A C 1
ATOM 1257 O O . PRO A 1 160 ? 28.105 -8.371 4.006 1.00 93.25 160 PRO A O 1
ATOM 1260 N N . PRO A 1 161 ? 26.317 -7.216 4.767 1.00 93.81 161 PRO A N 1
ATOM 1261 C CA . PRO A 1 161 ? 25.108 -7.039 5.593 1.00 93.81 161 PRO A CA 1
ATOM 1262 C C . PRO A 1 161 ? 23.775 -7.081 4.837 1.00 93.81 161 PRO A C 1
ATOM 1264 O O . PRO A 1 161 ? 22.73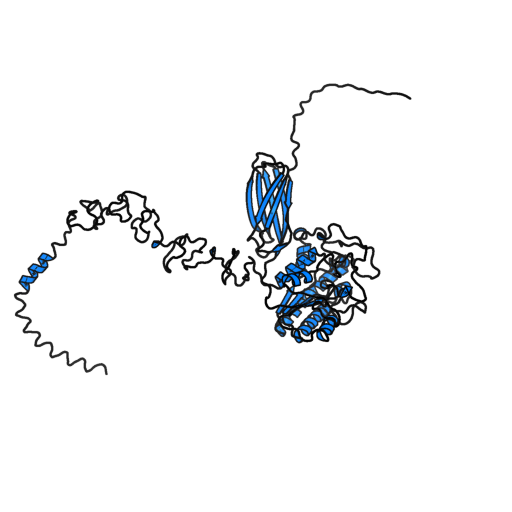3 -7.093 5.483 1.00 93.81 161 PRO A O 1
ATOM 1267 N N . TYR A 1 162 ? 23.793 -7.133 3.506 1.00 96.81 162 TYR A N 1
ATOM 1268 C CA . TYR A 1 162 ? 22.574 -7.243 2.709 1.00 96.81 162 TYR A CA 1
ATOM 1269 C C . TYR A 1 162 ? 21.990 -8.654 2.751 1.00 96.81 162 TYR A C 1
ATOM 1271 O O . TYR A 1 162 ? 22.705 -9.634 2.989 1.00 96.81 162 TYR A O 1
ATOM 1279 N N . TRP A 1 163 ? 20.695 -8.768 2.476 1.00 97.75 163 TRP A N 1
ATOM 1280 C CA . TRP A 1 163 ? 19.972 -10.032 2.520 1.00 97.75 163 TRP A CA 1
ATOM 1281 C C . TRP A 1 163 ? 19.860 -10.670 1.134 1.00 97.75 163 TRP A C 1
ATOM 1283 O O . TRP A 1 163 ? 19.291 -10.089 0.217 1.00 97.75 163 TRP A O 1
ATOM 1293 N N . ASN A 1 164 ? 20.413 -11.877 0.961 1.00 96.81 164 ASN A N 1
ATOM 1294 C CA . ASN A 1 164 ? 20.245 -12.713 -0.242 1.00 96.81 164 ASN A CA 1
ATOM 1295 C C . ASN A 1 164 ? 20.386 -11.973 -1.593 1.00 96.81 164 ASN A C 1
ATOM 1297 O O . ASN A 1 164 ? 19.647 -12.244 -2.539 1.00 96.81 164 ASN A O 1
ATOM 1301 N N . GLY A 1 165 ? 21.334 -11.035 -1.686 1.00 96.44 165 GLY A N 1
ATOM 1302 C CA . GLY A 1 165 ? 21.616 -10.276 -2.909 1.00 96.44 165 GLY A CA 1
ATOM 1303 C C . GLY A 1 165 ? 20.652 -9.121 -3.211 1.00 96.44 165 GLY A C 1
ATOM 1304 O O . GLY A 1 165 ? 20.832 -8.475 -4.239 1.00 96.44 165 GLY A O 1
ATOM 1305 N N . ARG A 1 166 ? 19.676 -8.836 -2.338 1.00 98.19 166 ARG A N 1
ATOM 1306 C CA . ARG A 1 166 ? 18.799 -7.657 -2.418 1.00 98.19 166 ARG A CA 1
ATOM 1307 C C . ARG A 1 166 ? 19.510 -6.435 -1.858 1.00 98.19 166 ARG A C 1
ATOM 1309 O O . ARG A 1 166 ? 20.329 -6.555 -0.952 1.00 98.19 166 ARG A O 1
ATOM 1316 N N . PHE A 1 167 ? 19.141 -5.245 -2.318 1.00 97.44 167 PHE A N 1
ATOM 1317 C CA . PHE A 1 167 ? 19.639 -3.978 -1.771 1.00 97.44 167 PHE A CA 1
ATOM 1318 C C . PHE A 1 167 ? 18.879 -3.545 -0.500 1.00 97.44 167 PHE A C 1
ATOM 1320 O O . PHE A 1 167 ? 18.553 -2.379 -0.339 1.00 97.44 167 PHE A O 1
ATOM 1327 N N . SER A 1 168 ? 18.607 -4.482 0.415 1.00 98.25 168 SER A N 1
ATOM 1328 C CA . SER A 1 168 ? 17.984 -4.226 1.721 1.00 98.25 168 SER A CA 1
ATOM 1329 C C . SER A 1 168 ? 18.439 -5.258 2.774 1.00 98.25 168 SER A C 1
ATOM 1331 O O . SER A 1 168 ? 19.204 -6.180 2.460 1.00 98.25 168 SER A O 1
ATOM 1333 N N . ASN A 1 169 ? 17.988 -5.117 4.026 1.00 97.69 169 ASN A N 1
ATOM 1334 C CA . ASN A 1 169 ? 18.224 -6.075 5.121 1.00 97.69 169 ASN A CA 1
ATOM 1335 C C . ASN A 1 169 ? 17.267 -7.280 5.125 1.00 97.69 169 ASN A C 1
ATOM 1337 O O . ASN A 1 169 ? 17.408 -8.152 5.982 1.00 97.69 169 ASN A O 1
ATOM 1341 N N . GLY A 1 170 ? 16.337 -7.357 4.174 1.00 98.25 170 GLY A N 1
ATOM 1342 C CA . GLY A 1 170 ? 15.350 -8.429 4.054 1.00 98.25 170 GLY A CA 1
ATOM 1343 C C . GLY A 1 170 ? 14.756 -8.516 2.644 1.00 98.25 170 GLY A C 1
ATOM 1344 O O . GLY A 1 170 ? 15.369 -8.002 1.698 1.00 98.25 170 GLY A O 1
ATOM 1345 N N . PRO A 1 171 ? 13.598 -9.187 2.496 1.00 98.50 171 PRO A N 1
ATOM 1346 C CA . PRO A 1 171 ? 12.809 -9.161 1.268 1.00 98.50 171 PRO A CA 1
ATOM 1347 C C . PRO A 1 171 ? 12.514 -7.727 0.813 1.00 98.50 171 PRO A C 1
ATOM 1349 O O . PRO A 1 171 ? 12.399 -6.811 1.627 1.00 98.50 171 PRO A O 1
ATOM 1352 N N . ILE A 1 172 ? 12.435 -7.531 -0.500 1.00 98.62 172 ILE A N 1
ATOM 1353 C CA . ILE A 1 172 ? 12.065 -6.248 -1.108 1.00 98.62 172 ILE A CA 1
ATOM 1354 C C . ILE A 1 172 ? 10.605 -6.284 -1.559 1.00 98.62 172 ILE A C 1
ATOM 1356 O O . ILE A 1 172 ? 10.024 -7.353 -1.702 1.00 98.62 172 ILE A O 1
ATOM 1360 N N . TRP A 1 173 ? 10.016 -5.122 -1.840 1.00 98.25 173 TRP A N 1
ATOM 1361 C CA . TRP A 1 173 ? 8.584 -4.973 -2.153 1.00 98.25 173 TRP A CA 1
ATOM 1362 C C . TRP A 1 173 ? 8.058 -5.982 -3.190 1.00 98.25 173 TRP A C 1
ATOM 1364 O O . TRP A 1 173 ? 6.966 -6.519 -3.046 1.00 98.25 173 TRP A O 1
ATOM 1374 N N . ILE A 1 174 ? 8.859 -6.300 -4.211 1.00 98.06 174 ILE A N 1
ATOM 1375 C CA . ILE A 1 174 ? 8.473 -7.242 -5.262 1.00 98.06 174 ILE A CA 1
ATOM 1376 C C . ILE A 1 174 ? 8.480 -8.710 -4.799 1.00 98.06 174 ILE A C 1
ATOM 1378 O O . ILE A 1 174 ? 7.731 -9.521 -5.346 1.00 98.06 174 ILE A O 1
ATOM 1382 N N . ASP A 1 175 ? 9.281 -9.061 -3.783 1.00 98.44 175 ASP A N 1
ATOM 1383 C CA . ASP A 1 175 ? 9.184 -10.363 -3.112 1.00 98.44 175 ASP A CA 1
ATOM 1384 C C . ASP A 1 175 ? 7.794 -10.488 -2.436 1.00 98.44 175 ASP A C 1
ATOM 1386 O O . ASP A 1 175 ? 7.163 -11.534 -2.560 1.00 98.44 175 ASP A O 1
ATOM 1390 N N . HIS A 1 176 ? 7.274 -9.416 -1.814 1.00 98.00 176 HIS A N 1
ATOM 1391 C CA . HIS A 1 176 ? 5.932 -9.394 -1.203 1.00 98.00 176 HIS A CA 1
ATOM 1392 C C . HIS A 1 176 ? 4.812 -9.452 -2.250 1.00 98.00 176 HIS A C 1
ATOM 1394 O O . HIS A 1 176 ? 3.976 -10.346 -2.193 1.00 98.00 176 HIS A O 1
ATOM 1400 N N . VAL A 1 177 ? 4.842 -8.576 -3.265 1.00 97.75 177 VAL A N 1
ATOM 1401 C CA . VAL A 1 177 ? 3.816 -8.544 -4.329 1.00 97.75 177 VAL A CA 1
ATOM 1402 C C . VAL A 1 177 ? 3.690 -9.902 -5.024 1.00 97.75 177 VAL A C 1
ATOM 1404 O O . VAL A 1 177 ? 2.589 -10.410 -5.212 1.00 97.75 177 VAL A O 1
ATOM 1407 N N . SER A 1 178 ? 4.816 -10.518 -5.399 1.00 97.06 178 SER A N 1
ATOM 1408 C CA . SER A 1 178 ? 4.781 -11.827 -6.062 1.00 97.06 178 SER A CA 1
ATOM 1409 C C . SER A 1 178 ? 4.284 -12.947 -5.142 1.00 97.06 178 SER A C 1
ATOM 1411 O O . SER A 1 178 ? 3.589 -13.842 -5.620 1.00 97.06 178 SER A O 1
ATOM 1413 N N . SER A 1 179 ? 4.581 -12.878 -3.840 1.00 96.50 179 SER A N 1
ATOM 1414 C CA . SER A 1 179 ? 4.069 -13.822 -2.842 1.00 96.50 179 SER A CA 1
ATOM 1415 C C . SER A 1 179 ? 2.548 -13.737 -2.699 1.00 96.50 179 SER A C 1
ATOM 1417 O O . SER A 1 179 ? 1.887 -14.766 -2.823 1.00 96.50 179 SER A O 1
ATOM 1419 N N . GLU A 1 180 ? 1.993 -12.535 -2.517 1.00 95.38 180 GLU A N 1
ATOM 1420 C CA . GLU A 1 180 ? 0.542 -12.331 -2.356 1.00 95.38 180 GLU A CA 1
ATOM 1421 C C . GLU A 1 180 ? -0.236 -12.707 -3.621 1.00 95.38 180 GLU A C 1
ATOM 1423 O O . GLU A 1 180 ? -1.265 -13.375 -3.565 1.00 95.38 180 GLU A O 1
ATOM 1428 N N . MET A 1 181 ? 0.323 -12.421 -4.801 1.00 95.56 181 MET A N 1
ATOM 1429 C CA . MET A 1 181 ? -0.248 -12.883 -6.070 1.00 95.56 181 MET A CA 1
ATOM 1430 C C . MET A 1 181 ? -0.060 -14.393 -6.316 1.00 95.56 181 MET A C 1
ATOM 1432 O O . MET A 1 181 ? -0.492 -14.903 -7.348 1.00 95.56 181 MET A O 1
ATOM 1436 N N . SER A 1 182 ? 0.593 -15.132 -5.410 1.00 95.38 182 SER A N 1
ATOM 1437 C CA . SER A 1 182 ? 0.922 -16.558 -5.564 1.00 95.38 182 SER A CA 1
ATOM 1438 C C . SER A 1 182 ? 1.755 -16.880 -6.820 1.00 95.38 182 SER A C 1
ATOM 1440 O O . SER A 1 182 ? 1.656 -17.967 -7.399 1.00 95.38 182 SER A O 1
ATOM 1442 N N . ILE A 1 183 ? 2.621 -15.951 -7.236 1.00 96.19 183 ILE A N 1
ATOM 1443 C CA . ILE A 1 183 ? 3.472 -16.056 -8.426 1.00 96.19 183 ILE A CA 1
ATOM 1444 C C . ILE A 1 183 ? 4.915 -16.354 -8.016 1.00 96.19 183 ILE A C 1
ATOM 1446 O O . ILE A 1 183 ? 5.566 -15.609 -7.289 1.00 96.19 183 ILE A O 1
ATOM 1450 N N . ASN A 1 184 ? 5.474 -17.441 -8.551 1.00 95.88 184 ASN A N 1
ATOM 1451 C CA . ASN A 1 184 ? 6.875 -17.791 -8.320 1.00 95.88 184 ASN A CA 1
ATOM 1452 C C . ASN A 1 184 ? 7.815 -16.969 -9.219 1.00 95.88 184 ASN A C 1
ATOM 1454 O O . ASN A 1 184 ? 8.235 -17.423 -10.290 1.00 95.88 184 ASN A O 1
ATOM 1458 N N . LEU A 1 185 ? 8.166 -15.768 -8.767 1.00 97.56 185 LEU A N 1
ATOM 1459 C CA . LEU A 1 185 ? 9.070 -14.874 -9.479 1.00 97.56 185 LEU A CA 1
ATOM 1460 C C . LEU A 1 185 ? 10.542 -15.275 -9.281 1.00 97.56 185 LEU A C 1
ATOM 1462 O O . LEU A 1 185 ? 11.027 -15.469 -8.170 1.00 97.56 185 LEU A O 1
ATOM 1466 N N . THR A 1 186 ? 11.291 -15.358 -10.382 1.00 97.62 186 THR A N 1
ATOM 1467 C CA . THR A 1 186 ? 12.742 -15.620 -10.370 1.00 97.62 186 THR A CA 1
ATOM 1468 C C . THR A 1 186 ? 13.490 -14.538 -11.136 1.00 97.62 186 THR A C 1
ATOM 1470 O O . THR A 1 186 ? 12.967 -13.986 -12.109 1.00 97.62 186 THR A O 1
ATOM 1473 N N . HIS A 1 187 ? 14.722 -14.231 -10.725 1.00 97.81 187 HIS A N 1
ATOM 1474 C CA . HIS A 1 187 ? 15.559 -13.266 -11.433 1.00 97.81 187 HIS A CA 1
ATOM 1475 C C . HIS A 1 187 ? 16.367 -13.900 -12.560 1.00 97.81 187 HIS A C 1
ATOM 1477 O O . HIS A 1 187 ? 16.721 -15.078 -12.531 1.00 97.81 187 HIS A O 1
ATOM 1483 N N . GLY A 1 188 ? 16.686 -13.082 -13.557 1.00 97.31 188 GLY A N 1
ATOM 1484 C CA . GLY A 1 188 ? 17.651 -13.419 -14.589 1.00 97.31 188 GLY A CA 1
ATOM 1485 C C . GLY A 1 188 ? 18.161 -12.180 -15.314 1.00 97.31 188 GLY A C 1
ATOM 1486 O O . GLY A 1 188 ? 17.478 -11.164 -15.422 1.00 97.31 188 GLY A O 1
ATOM 1487 N N . SER A 1 189 ? 19.368 -12.279 -15.871 1.00 95.75 189 SER A N 1
ATOM 1488 C CA . SER A 1 189 ? 19.999 -11.201 -16.637 1.00 95.75 189 SER A CA 1
ATOM 1489 C C . SER A 1 189 ? 20.490 -11.686 -18.004 1.00 95.75 189 SER A C 1
ATOM 1491 O O . SER A 1 189 ? 20.662 -12.884 -18.251 1.00 95.75 189 SER A O 1
ATOM 1493 N N . GLY A 1 190 ? 20.665 -10.753 -18.946 1.00 95.25 190 GLY A N 1
ATOM 1494 C CA . GLY A 1 190 ? 21.015 -11.085 -20.330 1.00 95.25 190 GLY A CA 1
ATOM 1495 C C . GLY A 1 190 ? 19.975 -12.012 -20.967 1.00 95.25 190 GLY A C 1
ATOM 1496 O O . GLY A 1 190 ? 18.796 -11.667 -21.018 1.00 95.25 190 GLY A O 1
ATOM 1497 N N . TRP A 1 191 ? 20.413 -13.191 -21.414 1.00 96.06 191 TRP A N 1
ATOM 1498 C CA . TRP A 1 191 ? 19.559 -14.229 -22.012 1.00 96.06 191 TRP A CA 1
ATOM 1499 C C . TRP A 1 191 ? 19.199 -15.372 -21.053 1.00 96.06 191 TRP A C 1
ATOM 1501 O O . TRP A 1 191 ? 18.605 -16.361 -21.473 1.00 96.06 191 TRP A O 1
ATOM 1511 N 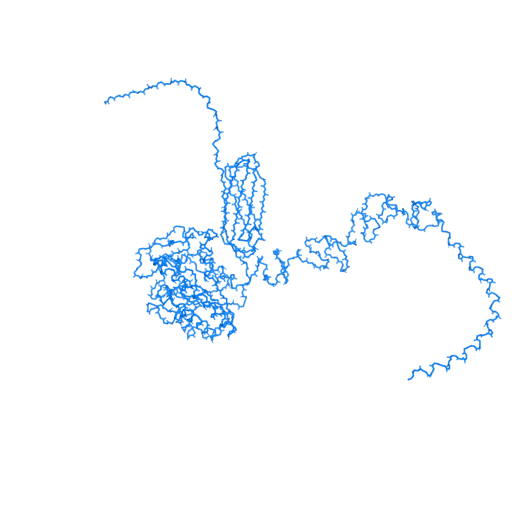N . SER A 1 192 ? 19.574 -15.275 -19.775 1.00 97.06 192 SER A N 1
ATOM 1512 C CA . SER A 1 192 ? 19.126 -16.236 -18.763 1.00 97.06 192 SER A CA 1
ATOM 1513 C C . SER A 1 192 ? 17.625 -16.078 -18.520 1.00 97.06 192 SER A C 1
ATOM 1515 O O . SER A 1 192 ? 17.121 -14.953 -18.547 1.00 97.06 192 SER A O 1
ATOM 1517 N N . ALA A 1 193 ? 16.924 -17.186 -18.269 1.00 96.06 193 ALA A N 1
ATOM 1518 C CA . ALA A 1 193 ? 15.509 -17.184 -17.889 1.00 96.06 193 ALA A CA 1
ATOM 1519 C C . ALA A 1 193 ? 15.276 -16.448 -16.554 1.00 96.06 193 ALA A C 1
ATOM 1521 O O . ALA A 1 193 ? 16.221 -16.272 -15.789 1.00 96.06 193 ALA A O 1
ATOM 1522 N N . GLY A 1 194 ? 14.036 -16.022 -16.306 1.00 96.88 194 GLY A N 1
ATOM 1523 C CA . GLY A 1 194 ? 13.612 -15.300 -15.099 1.00 96.88 194 GLY A CA 1
ATOM 1524 C C . GLY A 1 194 ? 12.807 -14.048 -15.450 1.00 96.88 194 GLY A C 1
ATOM 1525 O O . GLY A 1 194 ? 13.204 -13.309 -16.355 1.00 96.88 194 GLY A O 1
ATOM 1526 N N . GLY A 1 195 ? 11.686 -13.831 -14.764 1.00 97.19 195 GLY A N 1
ATOM 1527 C CA . GLY A 1 195 ? 10.785 -12.693 -14.983 1.00 97.19 195 GLY A CA 1
ATOM 1528 C C . GLY A 1 195 ? 11.327 -11.381 -14.419 1.00 97.19 195 GLY A C 1
ATOM 1529 O O . GLY A 1 195 ? 11.110 -10.321 -15.003 1.00 97.19 195 GLY A O 1
ATOM 1530 N N . ASN A 1 196 ? 12.125 -11.436 -13.347 1.00 98.69 196 ASN A N 1
ATOM 1531 C CA . ASN A 1 196 ? 12.748 -10.246 -12.782 1.00 98.69 196 ASN A CA 1
ATOM 1532 C C . ASN A 1 196 ? 14.087 -9.927 -13.466 1.00 98.69 196 ASN A C 1
ATOM 1534 O O . ASN A 1 196 ? 15.094 -10.625 -13.308 1.00 98.69 196 ASN A O 1
ATOM 1538 N N . ARG A 1 197 ? 14.081 -8.848 -14.247 1.00 98.56 197 ARG A N 1
ATOM 1539 C CA . ARG A 1 197 ? 15.208 -8.338 -15.037 1.00 98.56 197 ARG A CA 1
ATOM 1540 C C . ARG A 1 197 ? 15.863 -7.108 -14.408 1.00 98.56 197 ARG A C 1
ATOM 1542 O O . ARG A 1 197 ? 16.846 -6.622 -14.971 1.00 98.56 197 ARG A O 1
ATOM 1549 N N . ALA A 1 198 ? 15.324 -6.606 -13.293 1.00 98.62 198 ALA A N 1
ATOM 1550 C CA . ALA A 1 198 ? 15.827 -5.426 -12.606 1.00 98.62 198 ALA A CA 1
ATOM 1551 C C . ALA A 1 198 ? 17.277 -5.632 -12.161 1.00 98.62 198 ALA A C 1
ATOM 1553 O O . ALA A 1 198 ? 17.690 -6.750 -11.845 1.00 98.62 198 ALA A O 1
ATOM 1554 N N . PHE A 1 199 ? 18.070 -4.563 -12.192 1.00 97.69 199 PHE A N 1
ATOM 1555 C CA . PHE A 1 199 ? 19.510 -4.655 -11.977 1.00 97.69 199 PHE A CA 1
ATOM 1556 C C . PHE A 1 199 ? 20.017 -3.469 -11.163 1.00 97.69 199 PHE A C 1
ATOM 1558 O O . PHE A 1 199 ? 19.867 -2.316 -11.572 1.00 97.69 199 PHE A O 1
ATOM 1565 N N . GLY A 1 200 ? 20.685 -3.742 -10.043 1.00 95.31 200 GLY A N 1
ATOM 1566 C CA . GLY A 1 200 ? 21.229 -2.722 -9.156 1.00 95.31 200 GLY A CA 1
ATOM 1567 C C . GLY A 1 200 ? 22.075 -1.671 -9.878 1.00 95.31 200 GLY A C 1
ATOM 1568 O O . GLY A 1 200 ? 23.063 -1.990 -10.541 1.00 95.31 200 GLY A O 1
ATOM 1569 N N . GLY A 1 201 ? 21.685 -0.400 -9.748 1.00 92.19 201 GLY A N 1
ATOM 1570 C CA . GLY A 1 201 ? 22.362 0.740 -10.378 1.00 92.19 201 GLY A CA 1
ATOM 1571 C C . GLY A 1 201 ? 21.951 1.044 -11.826 1.00 92.19 201 GLY A C 1
ATOM 1572 O O . GLY A 1 201 ? 22.554 1.923 -12.450 1.00 92.19 201 GLY A O 1
ATOM 1573 N N . ALA A 1 202 ? 20.950 0.351 -12.376 1.00 96.75 202 ALA A N 1
ATOM 1574 C CA . ALA A 1 202 ? 20.414 0.646 -13.701 1.00 96.75 202 ALA A CA 1
ATOM 1575 C C . ALA A 1 202 ? 19.816 2.062 -13.781 1.00 96.75 202 ALA A C 1
ATOM 1577 O O . ALA A 1 202 ? 19.085 2.507 -12.898 1.00 96.75 202 ALA A O 1
ATOM 1578 N N . GLN A 1 203 ? 20.113 2.761 -14.876 1.00 97.44 203 GLN A N 1
ATOM 1579 C CA . GLN A 1 203 ? 19.433 3.999 -15.268 1.00 97.44 203 GLN A CA 1
ATOM 1580 C C . GLN A 1 203 ? 18.313 3.697 -16.271 1.00 97.44 203 GLN A C 1
ATOM 1582 O O . GLN A 1 203 ? 18.276 2.622 -16.876 1.00 97.44 203 GLN A O 1
ATOM 1587 N N . THR A 1 204 ? 17.429 4.665 -16.511 1.00 98.25 204 THR A N 1
ATOM 1588 C CA . THR A 1 204 ? 16.312 4.510 -17.460 1.00 98.25 204 THR A CA 1
ATOM 1589 C C . THR A 1 204 ? 16.756 4.364 -18.909 1.00 98.25 204 THR A C 1
ATOM 1591 O O . THR A 1 204 ? 15.987 3.898 -19.731 1.00 98.25 204 THR A O 1
ATOM 1594 N N . GLY A 1 205 ? 17.966 4.775 -19.280 1.00 97.19 205 GLY A N 1
ATOM 1595 C CA . GLY A 1 205 ? 18.385 4.810 -20.682 1.00 97.19 205 GLY A CA 1
ATOM 1596 C C . GLY A 1 205 ? 18.635 3.444 -21.340 1.00 97.19 205 GLY A C 1
ATOM 1597 O O . GLY A 1 205 ? 18.393 2.368 -20.799 1.00 97.19 205 GLY A O 1
ATOM 1598 N N . GLN A 1 206 ? 19.197 3.505 -22.546 1.00 96.25 206 GLN A N 1
ATOM 1599 C CA . GLN A 1 206 ? 19.879 2.375 -23.182 1.00 96.25 206 GLN A CA 1
ATOM 1600 C C . GLN A 1 206 ? 21.335 2.271 -22.686 1.00 96.25 206 GLN A C 1
ATOM 1602 O O . GLN A 1 206 ? 21.833 3.136 -21.960 1.00 96.25 206 GLN A O 1
ATOM 1607 N N . GLY A 1 207 ? 22.049 1.229 -23.115 1.00 95.62 207 GLY A N 1
ATOM 1608 C CA . GLY A 1 207 ? 23.466 1.033 -22.805 1.00 95.62 207 GLY A CA 1
ATOM 1609 C C . GLY A 1 207 ? 23.733 0.559 -21.374 1.00 95.62 207 GLY A C 1
ATOM 1610 O O . GLY A 1 207 ? 22.895 -0.092 -20.756 1.00 95.62 207 GLY A O 1
ATOM 1611 N N . TYR A 1 208 ? 24.934 0.858 -20.876 1.00 93.44 208 TYR A N 1
ATOM 1612 C CA . TYR A 1 208 ? 25.407 0.356 -19.590 1.00 93.44 208 TYR A CA 1
ATOM 1613 C C . TYR A 1 208 ? 25.873 1.493 -18.680 1.00 93.44 208 TYR A C 1
ATOM 1615 O O . TYR A 1 208 ? 26.730 2.290 -19.077 1.00 93.44 208 TYR A O 1
ATOM 1623 N N . ALA A 1 209 ? 25.369 1.538 -17.449 1.00 87.12 209 ALA A N 1
ATOM 1624 C CA . ALA A 1 209 ? 25.955 2.345 -16.388 1.00 87.12 209 ALA A CA 1
ATOM 1625 C C . ALA A 1 209 ? 27.259 1.690 -15.896 1.00 87.12 209 ALA A C 1
ATOM 1627 O O . ALA A 1 209 ? 27.418 0.469 -15.915 1.00 87.12 209 ALA A O 1
ATOM 1628 N N . TYR A 1 210 ? 28.248 2.509 -15.522 1.00 80.75 210 TYR A N 1
ATOM 1629 C CA . TYR A 1 210 ? 29.572 2.049 -15.065 1.00 80.75 210 TYR A CA 1
ATOM 1630 C C . TYR A 1 210 ? 30.224 0.974 -15.965 1.00 80.75 210 TYR A C 1
ATOM 1632 O O . TYR A 1 210 ? 30.938 0.100 -15.485 1.00 80.75 210 TYR A O 1
ATOM 1640 N N . LEU A 1 211 ? 29.988 1.051 -17.283 1.00 82.75 211 LEU A N 1
ATOM 1641 C CA . LEU A 1 211 ? 30.450 0.128 -18.336 1.00 82.75 211 LEU A CA 1
ATOM 1642 C C . LEU A 1 211 ? 29.853 -1.288 -18.320 1.00 82.75 211 LEU A C 1
ATOM 1644 O O . LEU A 1 211 ? 29.930 -1.954 -19.351 1.00 82.75 211 LEU A O 1
ATOM 1648 N N . VAL A 1 212 ? 29.283 -1.753 -17.206 1.00 87.12 212 VAL A N 1
ATOM 1649 C CA . VAL A 1 212 ? 28.882 -3.164 -17.037 1.00 87.12 212 VAL A CA 1
ATOM 1650 C C . VAL A 1 212 ? 27.464 -3.373 -16.502 1.00 87.12 212 VAL A C 1
ATOM 1652 O O . VAL A 1 212 ? 26.957 -4.483 -16.621 1.00 87.12 212 VAL A O 1
ATOM 1655 N N . LEU A 1 213 ? 26.806 -2.345 -15.960 1.00 90.62 213 LEU A N 1
ATOM 1656 C CA . LEU A 1 213 ? 25.4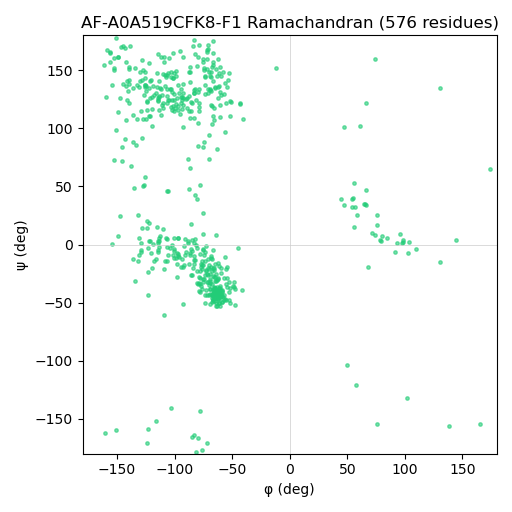46 -2.445 -15.417 1.00 90.62 213 LEU A CA 1
ATOM 1657 C C . LEU A 1 213 ? 24.421 -2.210 -16.532 1.00 90.62 213 LEU A C 1
ATOM 1659 O O . LEU A 1 213 ? 24.401 -1.106 -17.076 1.00 90.62 213 LEU A O 1
ATOM 1663 N N . PRO A 1 214 ? 23.589 -3.189 -16.920 1.00 96.56 214 PRO A N 1
ATOM 1664 C CA . PRO A 1 214 ? 22.603 -2.989 -17.975 1.00 96.56 214 PRO A CA 1
ATOM 1665 C C . PRO A 1 214 ? 21.516 -2.010 -17.517 1.00 96.56 214 PRO A C 1
ATOM 1667 O O . PRO A 1 214 ? 20.786 -2.277 -16.563 1.00 96.56 214 PRO A O 1
ATOM 1670 N N . ASN A 1 215 ? 21.382 -0.892 -18.232 1.00 98.00 215 ASN A N 1
ATOM 1671 C CA . ASN A 1 215 ? 20.257 0.021 -18.040 1.00 98.00 215 ASN A CA 1
ATOM 1672 C C . ASN A 1 215 ? 18.942 -0.645 -18.477 1.00 98.00 215 ASN A C 1
ATOM 1674 O O . ASN A 1 215 ? 18.961 -1.637 -19.213 1.00 98.00 215 ASN A O 1
ATOM 1678 N N . VAL A 1 216 ? 17.801 -0.077 -18.079 1.00 98.69 216 VAL A N 1
ATOM 1679 C CA . VAL A 1 216 ? 16.465 -0.660 -18.319 1.00 98.69 216 VAL A CA 1
ATOM 1680 C C . VAL A 1 216 ? 16.239 -1.009 -19.794 1.00 98.69 216 VAL A C 1
ATOM 1682 O O . VAL A 1 216 ? 15.778 -2.103 -20.112 1.00 98.69 216 VAL A O 1
ATOM 1685 N N . GLY A 1 217 ? 16.680 -0.157 -20.724 1.00 98.56 217 GLY A N 1
ATOM 1686 C CA . GLY A 1 217 ? 16.557 -0.448 -22.154 1.00 98.56 217 GLY A CA 1
ATOM 1687 C C . GLY A 1 217 ? 17.345 -1.681 -22.626 1.00 98.56 217 GLY A C 1
ATOM 1688 O O . GLY A 1 217 ? 16.921 -2.391 -23.542 1.00 98.56 217 GLY A O 1
ATOM 1689 N N . VAL A 1 218 ? 18.477 -1.987 -21.984 1.00 98.56 218 VAL A N 1
ATOM 1690 C CA . VAL A 1 218 ? 19.255 -3.209 -22.251 1.00 98.56 218 VAL A CA 1
ATOM 1691 C C . VAL A 1 218 ? 18.604 -4.430 -21.609 1.00 98.56 218 VAL A C 1
ATOM 1693 O O . VAL A 1 218 ? 18.627 -5.506 -22.203 1.00 98.56 218 VAL A O 1
ATOM 1696 N N . GLN A 1 219 ? 17.996 -4.280 -20.430 1.00 98.69 219 GLN A N 1
ATOM 1697 C CA . GLN A 1 219 ? 17.228 -5.354 -19.792 1.00 98.69 219 GLN A CA 1
ATOM 1698 C C . GLN A 1 219 ? 16.080 -5.809 -20.708 1.00 98.69 219 GLN A C 1
ATOM 1700 O O . GLN A 1 219 ? 15.975 -6.999 -21.008 1.00 98.69 219 GLN A O 1
ATOM 1705 N N . ILE A 1 220 ? 15.299 -4.852 -21.225 1.00 98.81 220 ILE A N 1
ATOM 1706 C CA . ILE A 1 220 ? 14.167 -5.093 -22.133 1.00 98.81 220 ILE A CA 1
ATOM 1707 C C . ILE A 1 220 ? 14.638 -5.709 -23.450 1.00 98.81 220 ILE A C 1
ATOM 1709 O O . ILE A 1 220 ? 14.167 -6.778 -23.834 1.00 98.81 220 ILE A O 1
ATOM 1713 N N . SER A 1 221 ? 15.616 -5.097 -24.123 1.00 98.38 221 SER A N 1
ATOM 1714 C CA . SER A 1 221 ? 16.082 -5.605 -25.422 1.00 98.38 221 SER A CA 1
ATOM 1715 C C . SER A 1 221 ? 16.703 -7.005 -25.332 1.00 98.38 221 SER A C 1
ATOM 1717 O O . SER A 1 221 ? 16.487 -7.836 -26.219 1.00 98.38 221 SER A O 1
ATOM 1719 N N . ASN A 1 222 ? 17.432 -7.325 -24.258 1.00 98.12 222 ASN A N 1
ATOM 1720 C CA . ASN A 1 222 ? 17.951 -8.678 -24.039 1.00 98.12 222 ASN A CA 1
ATOM 1721 C C . ASN A 1 222 ? 16.829 -9.687 -23.763 1.00 98.12 222 ASN A C 1
ATOM 1723 O O . ASN A 1 222 ? 16.844 -10.782 -24.332 1.00 98.12 222 ASN A O 1
ATOM 1727 N N . PHE A 1 223 ? 15.847 -9.313 -22.937 1.00 98.50 223 PHE A N 1
ATOM 1728 C CA . PHE A 1 223 ? 14.692 -10.155 -22.638 1.00 98.50 223 PHE A CA 1
ATOM 1729 C C . PHE A 1 223 ? 13.888 -10.469 -23.906 1.00 98.50 223 PHE A C 1
ATOM 1731 O O . PHE A 1 223 ? 13.724 -11.640 -24.252 1.00 98.50 223 PHE A O 1
ATOM 1738 N N . LEU A 1 224 ? 13.500 -9.439 -24.665 1.00 98.38 224 LEU A N 1
ATOM 1739 C CA . LEU A 1 224 ? 12.711 -9.591 -25.889 1.00 98.38 224 LEU A CA 1
ATOM 1740 C C . LEU A 1 224 ? 13.456 -10.344 -27.000 1.00 98.38 224 LEU A C 1
ATOM 1742 O O . LEU A 1 224 ? 12.843 -11.046 -27.805 1.00 98.38 224 LEU A O 1
ATOM 1746 N N . SER A 1 225 ? 14.786 -10.227 -27.059 1.00 97.44 225 SER A N 1
ATOM 1747 C CA . SER A 1 225 ? 15.579 -10.866 -28.116 1.00 97.44 225 SER A CA 1
ATOM 1748 C C . SER A 1 225 ? 15.977 -12.313 -27.836 1.00 97.44 225 SER A C 1
ATOM 1750 O O . SER A 1 225 ? 16.212 -13.051 -28.795 1.00 97.44 225 SER A O 1
ATOM 1752 N N . GLY A 1 226 ? 16.079 -12.741 -26.574 1.00 95.81 226 GLY A N 1
ATOM 1753 C CA . GLY A 1 226 ? 16.547 -14.101 -26.293 1.00 95.81 226 GLY A CA 1
ATOM 1754 C C . GLY A 1 226 ? 16.004 -14.787 -25.051 1.00 95.81 226 GLY A C 1
ATOM 1755 O O . GLY A 1 226 ? 16.463 -15.888 -24.765 1.00 95.81 226 GLY A O 1
ATOM 1756 N N . VAL A 1 227 ? 15.025 -14.200 -24.360 1.00 97.31 227 VAL A N 1
ATOM 1757 C CA . VAL A 1 227 ? 14.235 -14.905 -23.339 1.00 97.31 227 VAL A CA 1
ATOM 1758 C C . VAL A 1 227 ? 12.814 -15.125 -23.852 1.00 97.31 227 VAL A C 1
ATOM 1760 O O . VAL A 1 227 ? 12.406 -16.268 -24.048 1.00 97.31 227 VAL A O 1
ATOM 1763 N N . GLN A 1 228 ? 12.089 -14.045 -24.145 1.00 96.38 228 GLN A N 1
ATOM 1764 C CA . GLN A 1 228 ? 10.692 -14.097 -24.563 1.00 96.38 228 GLN A CA 1
ATOM 1765 C C . GLN A 1 228 ? 10.368 -12.939 -25.509 1.00 96.38 228 GLN A C 1
ATOM 1767 O O . GLN A 1 228 ? 10.349 -11.786 -25.103 1.00 96.38 228 GLN A O 1
ATOM 1772 N N . SER A 1 229 ? 10.062 -13.245 -26.771 1.00 96.06 229 SER A N 1
ATOM 1773 C CA . SER A 1 229 ? 9.817 -12.231 -27.808 1.00 96.06 229 SER A CA 1
ATOM 1774 C C . SER A 1 229 ? 8.379 -11.716 -27.890 1.00 96.06 229 SER A C 1
ATOM 1776 O O . SER A 1 229 ? 8.118 -10.804 -28.669 1.00 96.06 229 SER A O 1
ATOM 1778 N N . ASN A 1 230 ? 7.442 -12.340 -27.174 1.00 97.25 230 ASN A N 1
ATOM 1779 C CA . ASN A 1 230 ? 6.037 -11.942 -27.143 1.00 97.25 230 ASN A CA 1
ATOM 1780 C C . ASN A 1 230 ? 5.501 -12.053 -25.716 1.00 97.25 230 ASN A C 1
ATOM 1782 O O . ASN A 1 230 ? 5.524 -13.151 -25.166 1.00 97.25 230 ASN A O 1
ATOM 1786 N N . ILE A 1 231 ? 5.005 -10.954 -25.161 1.00 97.62 231 ILE A N 1
ATOM 1787 C CA . ILE A 1 231 ? 4.358 -10.860 -23.849 1.00 97.62 231 ILE A CA 1
ATOM 1788 C C . ILE A 1 231 ? 2.871 -11.190 -24.020 1.00 97.62 231 ILE A C 1
ATOM 1790 O O . ILE A 1 231 ? 2.268 -10.850 -25.041 1.00 97.62 231 ILE A O 1
ATOM 1794 N N . THR A 1 232 ? 2.302 -11.926 -23.074 1.00 94.88 232 THR A N 1
ATOM 1795 C CA . THR A 1 232 ? 0.903 -12.373 -23.105 1.00 94.88 232 THR A CA 1
ATOM 1796 C C . THR A 1 232 ? 0.037 -11.560 -22.141 1.00 94.88 232 THR A C 1
ATOM 1798 O O . THR A 1 232 ? 0.545 -10.909 -21.237 1.00 94.88 232 THR A O 1
ATOM 1801 N N . SER A 1 233 ? -1.285 -11.572 -22.335 1.00 91.94 233 SER A N 1
ATOM 1802 C CA . SER A 1 233 ? -2.223 -10.751 -21.547 1.00 91.94 233 SER A CA 1
ATOM 1803 C C . SER A 1 233 ? -2.394 -11.198 -20.089 1.00 91.94 233 SER A C 1
ATOM 1805 O O . SER A 1 233 ? -2.980 -10.469 -19.306 1.00 91.94 233 SER A O 1
ATOM 1807 N N . ASN A 1 234 ? -1.917 -12.393 -19.738 1.00 95.00 234 ASN A N 1
ATOM 1808 C CA . ASN A 1 234 ? -1.846 -12.915 -18.368 1.00 95.00 234 ASN A CA 1
ATOM 1809 C C . ASN A 1 234 ? -0.540 -12.531 -17.645 1.00 95.00 234 ASN A C 1
ATOM 1811 O O . ASN A 1 234 ? -0.313 -12.969 -16.523 1.00 95.00 234 ASN A O 1
ATOM 1815 N N . GLN A 1 235 ? 0.334 -11.744 -18.282 1.00 97.38 235 GLN A N 1
ATOM 1816 C CA . GLN A 1 235 ? 1.569 -11.266 -17.667 1.00 97.38 235 GLN A CA 1
ATOM 1817 C C . GLN A 1 235 ? 1.426 -9.812 -17.231 1.00 97.38 235 GLN A C 1
ATOM 1819 O O . GLN A 1 235 ? 1.164 -8.938 -18.062 1.00 97.38 235 GLN A O 1
ATOM 1824 N N . LEU A 1 236 ? 1.682 -9.550 -15.950 1.00 98.25 236 LEU A N 1
ATOM 1825 C CA . LEU A 1 236 ? 1.772 -8.194 -15.421 1.00 98.25 236 LEU A CA 1
ATOM 1826 C C . LEU A 1 236 ? 3.194 -7.651 -15.607 1.00 98.25 236 LEU A C 1
ATOM 1828 O O . LEU A 1 236 ? 4.166 -8.241 -15.131 1.00 98.25 236 LEU A O 1
ATOM 1832 N N . VAL A 1 237 ? 3.330 -6.515 -16.294 1.00 98.75 237 VAL A N 1
ATOM 1833 C CA . VAL A 1 237 ? 4.632 -5.897 -16.574 1.00 98.75 237 VAL A CA 1
ATOM 1834 C C . VAL A 1 237 ? 4.884 -4.717 -15.641 1.00 98.75 237 VAL A C 1
ATOM 1836 O O . VAL A 1 237 ? 4.217 -3.690 -15.714 1.00 98.75 237 VAL A O 1
ATOM 1839 N N . ILE A 1 238 ? 5.900 -4.830 -14.797 1.00 98.81 238 ILE A N 1
ATOM 1840 C CA . ILE A 1 238 ? 6.261 -3.838 -13.788 1.00 98.81 238 ILE A CA 1
ATOM 1841 C C . ILE A 1 238 ? 7.528 -3.100 -14.214 1.00 98.81 238 ILE A C 1
ATOM 1843 O O . ILE A 1 238 ? 8.552 -3.722 -14.513 1.00 98.81 238 ILE A O 1
ATOM 1847 N N . VAL A 1 239 ? 7.483 -1.765 -14.217 1.00 98.75 239 VAL A N 1
ATOM 1848 C CA . VAL A 1 239 ? 8.646 -0.923 -14.528 1.00 98.75 239 VAL A CA 1
ATOM 1849 C C . VAL A 1 239 ? 8.851 0.139 -13.448 1.00 98.75 239 VAL A C 1
ATOM 1851 O O . VAL A 1 239 ? 8.050 1.065 -13.317 1.00 98.75 239 VAL A O 1
ATOM 1854 N N . TRP A 1 240 ? 9.967 0.050 -12.718 1.00 98.62 240 TRP A N 1
ATOM 1855 C CA . TRP A 1 240 ? 10.363 1.058 -11.728 1.00 98.62 240 TRP A CA 1
ATOM 1856 C C . TRP A 1 240 ? 11.849 1.397 -11.832 1.00 98.62 240 TRP A C 1
ATOM 1858 O O . TRP A 1 240 ? 12.719 0.572 -11.553 1.00 98.62 240 TRP A O 1
ATOM 1868 N N . ALA A 1 241 ? 12.144 2.620 -12.276 1.00 98.25 241 ALA A N 1
ATOM 1869 C CA . ALA A 1 241 ? 13.504 3.128 -12.406 1.00 98.25 241 ALA A CA 1
ATOM 1870 C C . ALA A 1 241 ? 13.536 4.660 -12.436 1.00 98.25 241 ALA A C 1
ATOM 1872 O O . ALA A 1 241 ? 12.525 5.328 -12.656 1.00 98.25 241 ALA A O 1
ATOM 1873 N N . GLY A 1 242 ? 14.741 5.209 -12.283 1.00 97.31 242 GLY A N 1
ATOM 1874 C CA . GLY A 1 242 ? 15.034 6.631 -12.485 1.00 97.31 242 GLY A CA 1
ATOM 1875 C C . GLY A 1 242 ? 15.813 7.269 -11.349 1.00 97.31 242 GLY A C 1
ATOM 1876 O O . GLY A 1 242 ? 16.424 8.320 -11.546 1.00 97.31 242 GLY A O 1
ATOM 1877 N N . GLY A 1 243 ? 15.886 6.621 -10.183 1.00 95.81 243 GLY A N 1
ATOM 1878 C CA . GLY A 1 243 ? 16.636 7.177 -9.062 1.00 95.81 243 GLY A CA 1
ATOM 1879 C C . GLY A 1 243 ? 18.124 7.336 -9.366 1.00 95.81 243 GLY A C 1
ATOM 1880 O O . GLY A 1 243 ? 18.716 8.384 -9.099 1.00 95.81 243 GLY A O 1
ATOM 1881 N N . ASN A 1 244 ? 18.708 6.355 -10.058 1.00 95.56 244 ASN A N 1
ATOM 1882 C CA . ASN A 1 244 ? 20.093 6.423 -10.520 1.00 95.56 244 ASN A CA 1
ATOM 1883 C C . ASN A 1 244 ? 20.332 7.553 -11.536 1.00 95.56 244 ASN A C 1
ATOM 1885 O O . ASN A 1 244 ? 21.421 8.132 -11.558 1.00 95.56 244 ASN A O 1
ATOM 1889 N N . ASP A 1 245 ? 19.337 7.907 -12.356 1.00 96.81 245 ASP A N 1
ATOM 1890 C CA . ASP A 1 245 ? 19.443 9.014 -13.308 1.00 96.81 245 ASP A CA 1
ATOM 1891 C C . ASP A 1 245 ? 19.568 10.365 -12.589 1.00 96.81 245 ASP A C 1
ATOM 1893 O O . ASP A 1 245 ? 20.347 11.209 -13.033 1.00 96.81 245 ASP A O 1
ATOM 1897 N N . PHE A 1 246 ? 18.854 10.561 -11.475 1.00 95.94 246 PHE A N 1
ATOM 1898 C CA . PHE A 1 246 ? 18.915 11.786 -10.665 1.00 95.94 246 PHE A CA 1
ATOM 1899 C C . PHE A 1 246 ? 20.126 11.849 -9.733 1.00 95.94 246 PHE A C 1
ATOM 1901 O O . PHE A 1 246 ? 20.676 12.930 -9.504 1.00 95.94 246 PHE A O 1
ATOM 1908 N N . LEU A 1 247 ? 20.569 10.709 -9.203 1.00 91.94 247 LEU A N 1
ATOM 1909 C CA . LEU A 1 247 ? 21.732 10.663 -8.318 1.00 91.94 247 LEU A CA 1
ATOM 1910 C C . LEU A 1 247 ? 23.056 10.750 -9.088 1.00 91.94 247 LEU A C 1
ATOM 1912 O O . LEU A 1 247 ? 23.972 11.455 -8.643 1.00 91.94 247 LEU A O 1
ATOM 1916 N N . TYR A 1 248 ? 23.145 10.064 -10.234 1.00 90.31 248 TYR A N 1
ATOM 1917 C CA . TYR A 1 248 ? 24.408 9.793 -10.934 1.00 90.31 248 TYR A CA 1
ATOM 1918 C C . TYR A 1 248 ? 24.360 9.990 -12.457 1.00 90.31 248 TYR A C 1
ATOM 1920 O O . TYR A 1 248 ? 25.410 9.981 -13.104 1.00 90.31 248 TYR A O 1
ATOM 1928 N N . GLY A 1 249 ? 23.172 10.131 -13.046 1.00 90.19 249 GLY A N 1
ATOM 1929 C CA . GLY A 1 249 ? 22.969 10.231 -14.489 1.00 90.19 249 GLY A CA 1
ATOM 1930 C C . GLY A 1 249 ? 22.699 11.652 -14.980 1.00 90.19 249 GLY A C 1
ATOM 1931 O O . GLY A 1 249 ? 23.337 12.620 -14.565 1.00 90.19 249 GLY A O 1
ATOM 1932 N N . THR A 1 250 ? 21.780 11.769 -15.942 1.00 91.44 250 THR A N 1
ATOM 1933 C CA . THR A 1 250 ? 21.479 13.053 -16.598 1.00 91.44 250 THR A CA 1
ATOM 1934 C C . THR A 1 250 ? 20.720 14.033 -15.704 1.00 91.44 250 THR A C 1
ATOM 1936 O O . THR A 1 250 ? 20.783 15.234 -15.962 1.00 91.44 250 THR A O 1
ATOM 1939 N N . GLY A 1 251 ? 19.977 13.530 -14.711 1.00 94.12 251 GLY A N 1
ATOM 1940 C CA . GLY A 1 251 ? 19.055 14.302 -13.877 1.00 94.12 251 GLY A CA 1
ATOM 1941 C C . GLY A 1 251 ? 17.983 15.074 -14.652 1.00 94.12 251 GLY A C 1
ATOM 1942 O O . GLY A 1 251 ? 17.384 15.988 -14.098 1.00 94.12 251 GLY A O 1
ATOM 1943 N N . ASN A 1 252 ? 17.767 14.773 -15.940 1.00 98.00 252 ASN A N 1
ATOM 1944 C CA . ASN A 1 252 ? 16.862 15.540 -16.786 1.00 98.00 252 ASN A CA 1
ATOM 1945 C C . ASN A 1 252 ? 15.471 14.882 -16.830 1.00 98.00 252 ASN A C 1
ATOM 1947 O O . ASN A 1 252 ? 15.330 13.827 -17.458 1.00 98.00 252 ASN A O 1
ATOM 1951 N N . PRO A 1 253 ? 14.428 15.517 -16.267 1.00 98.38 253 PRO A N 1
ATOM 1952 C CA . PRO A 1 253 ? 13.099 14.918 -16.184 1.00 98.38 253 PRO A CA 1
ATOM 1953 C C . PRO A 1 253 ? 12.461 14.615 -17.546 1.00 98.38 253 PRO A C 1
ATOM 1955 O O . PRO A 1 253 ? 11.693 13.661 -17.652 1.00 98.38 253 PRO A O 1
ATOM 1958 N N . ASP A 1 254 ? 12.777 15.381 -18.599 1.00 98.44 254 ASP A N 1
ATOM 1959 C CA . ASP A 1 254 ? 12.271 15.117 -19.954 1.00 98.44 254 ASP A CA 1
ATOM 1960 C C . ASP A 1 254 ? 12.850 13.823 -20.525 1.00 98.44 254 ASP A C 1
ATOM 1962 O O . ASP A 1 254 ? 12.122 12.996 -21.062 1.00 98.44 254 ASP A O 1
ATOM 1966 N N . VAL A 1 255 ? 14.162 13.627 -20.387 1.00 98.44 255 VAL A N 1
ATOM 1967 C CA . VAL A 1 255 ? 14.842 12.443 -20.929 1.00 98.44 255 VAL A CA 1
ATOM 1968 C C . VAL A 1 255 ? 14.390 11.184 -20.195 1.00 98.44 255 VAL A C 1
ATOM 1970 O O . VAL A 1 255 ? 14.099 10.173 -20.828 1.00 98.44 255 VAL A O 1
ATOM 1973 N N . ILE A 1 256 ? 14.310 11.253 -18.866 1.00 98.62 256 ILE A N 1
ATOM 1974 C CA . ILE A 1 256 ? 13.973 10.103 -18.021 1.00 98.62 256 ILE A CA 1
ATOM 1975 C C . ILE A 1 256 ? 12.521 9.666 -18.282 1.00 98.62 256 ILE A C 1
ATOM 1977 O O . ILE A 1 256 ? 12.277 8.490 -18.542 1.00 98.62 256 ILE A O 1
ATOM 1981 N N . SER A 1 257 ? 11.561 10.601 -18.317 1.00 98.62 257 SER A N 1
ATOM 1982 C CA . SER A 1 257 ? 10.152 10.278 -18.619 1.00 98.62 257 SER A CA 1
ATOM 1983 C C . SER A 1 257 ? 9.960 9.740 -20.043 1.00 98.62 257 SER A C 1
ATOM 1985 O O . SER A 1 257 ? 9.237 8.764 -20.235 1.00 98.62 257 SER A O 1
ATOM 1987 N N . GLN A 1 258 ? 10.669 10.292 -21.035 1.00 98.69 258 GLN A N 1
ATOM 1988 C CA . GLN A 1 258 ? 10.638 9.790 -22.415 1.00 98.69 258 GLN A CA 1
ATOM 1989 C C . GLN A 1 258 ? 11.230 8.383 -22.550 1.00 98.69 258 GLN A C 1
ATOM 1991 O O . GLN A 1 258 ? 10.706 7.580 -23.323 1.00 98.69 258 GLN A O 1
ATOM 1996 N N . ASN A 1 259 ? 12.295 8.064 -21.807 1.00 98.75 259 ASN A N 1
ATOM 1997 C CA . ASN A 1 259 ? 12.851 6.711 -21.776 1.00 98.75 259 ASN A CA 1
ATOM 1998 C C . ASN A 1 259 ? 11.819 5.716 -21.234 1.00 98.75 259 ASN A C 1
ATOM 2000 O O . ASN A 1 259 ? 11.540 4.719 -21.893 1.00 98.75 259 ASN A O 1
ATOM 2004 N N . MET A 1 260 ? 11.205 6.017 -20.086 1.00 98.81 260 MET A N 1
ATOM 2005 C CA . MET A 1 260 ? 10.180 5.159 -19.478 1.00 98.81 260 MET A CA 1
ATOM 2006 C C . MET A 1 260 ? 8.979 4.957 -20.413 1.00 98.81 260 MET A C 1
ATOM 2008 O O . MET A 1 260 ? 8.556 3.826 -20.644 1.00 98.81 260 MET A O 1
ATOM 2012 N N . ALA A 1 261 ? 8.495 6.028 -21.049 1.00 98.88 261 ALA A N 1
ATOM 2013 C CA . ALA A 1 261 ? 7.438 5.952 -22.058 1.00 98.88 261 ALA A CA 1
ATOM 2014 C C . ALA A 1 261 ? 7.832 5.110 -23.282 1.00 98.88 261 ALA A C 1
ATOM 2016 O O . ALA A 1 261 ? 7.007 4.385 -23.843 1.00 98.88 261 ALA A O 1
ATOM 2017 N N . SER A 1 262 ? 9.093 5.184 -23.714 1.00 98.81 262 SER A N 1
ATOM 2018 C CA . SER A 1 262 ? 9.604 4.347 -24.801 1.00 98.81 262 SER A CA 1
ATOM 2019 C C . SER A 1 262 ? 9.633 2.869 -24.416 1.00 98.81 262 SER A C 1
ATOM 2021 O O . SER A 1 262 ? 9.289 2.036 -25.251 1.00 98.81 262 SER A O 1
ATOM 2023 N N . HIS A 1 263 ? 10.009 2.548 -23.179 1.00 98.81 263 HIS A N 1
ATOM 2024 C CA . HIS A 1 263 ? 10.084 1.174 -22.677 1.00 98.81 263 HIS A CA 1
ATOM 2025 C C . HIS A 1 263 ? 8.717 0.520 -22.572 1.00 98.81 263 HIS A C 1
ATOM 2027 O O . HIS A 1 263 ? 8.523 -0.569 -23.105 1.00 98.81 263 HIS A O 1
ATOM 2033 N N . VAL A 1 264 ? 7.748 1.212 -21.969 1.00 98.88 264 VAL A N 1
ATOM 2034 C CA . VAL A 1 264 ? 6.360 0.729 -21.897 1.00 98.88 264 VAL A CA 1
ATOM 2035 C C . VAL A 1 264 ? 5.799 0.525 -23.304 1.00 98.88 264 VAL A C 1
ATOM 2037 O O . VAL A 1 264 ? 5.217 -0.516 -23.593 1.00 98.88 264 VAL A O 1
ATOM 2040 N N . ARG A 1 265 ? 6.056 1.458 -24.234 1.00 98.81 265 ARG A N 1
ATOM 2041 C CA . ARG A 1 265 ? 5.667 1.291 -25.642 1.00 98.81 265 ARG A CA 1
ATOM 2042 C C . ARG A 1 265 ? 6.329 0.075 -26.298 1.00 98.81 265 ARG A C 1
ATOM 2044 O O . ARG A 1 265 ? 5.664 -0.619 -27.059 1.00 98.81 265 ARG A O 1
ATOM 2051 N N . GLU A 1 266 ? 7.615 -0.170 -26.061 1.00 98.69 266 GLU A N 1
ATOM 2052 C CA . GLU A 1 266 ? 8.339 -1.321 -26.622 1.00 98.69 266 GLU A CA 1
ATOM 2053 C C . GLU A 1 266 ? 7.762 -2.649 -26.114 1.00 98.69 266 GLU A C 1
ATOM 2055 O O . GLU A 1 266 ? 7.474 -3.539 -26.913 1.00 98.69 266 GLU A O 1
ATOM 2060 N N . LEU A 1 267 ? 7.514 -2.746 -24.808 1.00 98.81 267 LEU A N 1
ATOM 2061 C CA . LEU A 1 267 ? 6.902 -3.912 -24.167 1.00 98.81 267 LEU A CA 1
ATOM 2062 C C . LEU A 1 267 ? 5.456 -4.125 -24.646 1.00 98.81 267 LEU A C 1
ATOM 2064 O O . LEU A 1 267 ? 5.057 -5.253 -24.936 1.00 98.81 267 LEU A O 1
ATOM 2068 N N . ALA A 1 268 ? 4.696 -3.046 -24.842 1.00 98.62 268 ALA A N 1
ATOM 2069 C CA . ALA A 1 268 ? 3.348 -3.115 -25.399 1.00 98.62 268 ALA A CA 1
ATOM 2070 C C . ALA A 1 268 ? 3.339 -3.573 -26.866 1.00 98.62 268 ALA A C 1
ATOM 2072 O O . ALA A 1 268 ? 2.511 -4.386 -27.272 1.00 98.62 268 ALA A O 1
ATOM 2073 N N . LEU A 1 269 ? 4.303 -3.122 -27.678 1.00 98.44 269 LEU A N 1
ATOM 2074 C CA . LEU A 1 269 ? 4.481 -3.614 -29.051 1.00 98.44 269 LEU A CA 1
ATOM 2075 C C . LEU A 1 269 ? 4.906 -5.089 -29.104 1.00 98.44 269 LEU A C 1
ATOM 2077 O O . LEU A 1 269 ? 4.686 -5.742 -30.125 1.00 98.44 269 LEU A O 1
ATOM 2081 N N . ALA A 1 270 ? 5.487 -5.610 -28.022 1.00 98.50 270 ALA A N 1
ATOM 2082 C CA . ALA A 1 270 ? 5.754 -7.030 -27.840 1.00 98.50 270 ALA A CA 1
ATOM 2083 C C . ALA A 1 270 ? 4.540 -7.815 -27.307 1.00 98.50 270 ALA A C 1
ATOM 2085 O O . ALA A 1 270 ? 4.659 -9.020 -27.125 1.00 98.50 270 ALA A O 1
ATOM 2086 N N . GLY A 1 271 ? 3.386 -7.178 -27.082 1.00 98.25 271 GLY A N 1
ATOM 2087 C CA . GLY A 1 271 ? 2.133 -7.834 -26.691 1.00 98.25 271 GLY A CA 1
ATOM 2088 C C . GLY A 1 271 ? 1.671 -7.574 -25.255 1.00 98.25 271 GLY A C 1
ATOM 2089 O O . GLY A 1 271 ? 0.579 -8.013 -24.908 1.00 98.25 271 GLY A O 1
ATOM 2090 N N . GLY A 1 272 ? 2.448 -6.854 -24.438 1.00 97.94 272 GLY A N 1
ATOM 2091 C CA . GLY A 1 272 ? 2.035 -6.504 -23.076 1.00 97.94 272 GLY A CA 1
ATOM 2092 C C . GLY A 1 272 ? 0.822 -5.570 -23.076 1.00 97.94 272 GLY A C 1
ATOM 2093 O O . GLY A 1 272 ? 0.788 -4.604 -23.840 1.00 97.94 272 GLY A O 1
ATOM 2094 N N . SER A 1 273 ? -0.162 -5.847 -22.222 1.00 97.25 273 SER A N 1
ATOM 2095 C CA . SER A 1 273 ? -1.373 -5.024 -22.065 1.00 97.25 273 SER A CA 1
ATOM 2096 C C . SER A 1 273 ? -1.599 -4.520 -20.641 1.00 97.25 273 SER A C 1
ATOM 2098 O O . SER A 1 273 ? -2.244 -3.487 -20.487 1.00 97.25 273 SER A O 1
ATOM 2100 N N . GLU A 1 274 ? -1.038 -5.210 -19.646 1.00 97.62 274 GLU A N 1
ATOM 2101 C CA . GLU A 1 274 ? -1.181 -4.931 -18.216 1.00 97.62 274 GLU A CA 1
ATOM 2102 C C . GLU A 1 274 ? 0.148 -4.408 -17.661 1.00 97.62 274 GLU A C 1
ATOM 2104 O O . GLU A 1 274 ? 1.166 -5.109 -17.706 1.00 97.62 274 GLU A O 1
ATOM 2109 N N . PHE A 1 275 ? 0.160 -3.171 -17.164 1.00 98.56 275 PHE A N 1
ATOM 2110 C CA . PHE A 1 275 ? 1.371 -2.516 -16.676 1.00 98.56 275 PHE A CA 1
ATOM 2111 C C . PHE A 1 275 ? 1.190 -1.917 -15.287 1.00 98.56 275 PHE A C 1
ATOM 2113 O O . PHE A 1 275 ? 0.195 -1.252 -15.021 1.00 98.56 275 PHE A O 1
ATOM 2120 N N . VAL A 1 276 ? 2.227 -2.036 -14.460 1.00 98.56 276 VAL A N 1
ATOM 2121 C CA . VAL A 1 276 ? 2.423 -1.204 -13.269 1.00 98.56 276 VAL A CA 1
ATOM 2122 C C . VAL A 1 276 ? 3.662 -0.350 -13.482 1.00 98.56 276 VAL A C 1
ATOM 2124 O O . VAL A 1 276 ? 4.750 -0.851 -13.779 1.00 98.56 276 VAL A O 1
ATOM 2127 N N . VAL A 1 277 ? 3.505 0.958 -13.328 1.00 98.75 277 VAL A N 1
ATOM 2128 C CA . VAL A 1 277 ? 4.600 1.919 -13.423 1.00 98.75 277 VAL A CA 1
ATOM 2129 C C . VAL A 1 277 ? 4.642 2.724 -12.137 1.00 98.75 277 VAL A C 1
ATOM 2131 O O . VAL A 1 277 ? 3.668 3.363 -11.751 1.00 98.75 277 VAL A O 1
ATOM 2134 N N . VAL A 1 278 ? 5.791 2.702 -11.472 1.00 98.38 278 VAL A N 1
ATOM 2135 C CA . VAL A 1 278 ? 5.971 3.393 -10.194 1.00 98.38 278 VAL A CA 1
ATOM 2136 C C . VAL A 1 278 ? 6.734 4.691 -10.439 1.00 98.38 278 VAL A C 1
ATOM 2138 O O . VAL A 1 278 ? 7.760 4.710 -11.132 1.00 98.38 278 VAL A O 1
ATOM 2141 N N . ASN A 1 279 ? 6.226 5.800 -9.900 1.00 97.94 279 ASN A N 1
ATOM 2142 C CA . ASN A 1 279 ? 6.931 7.078 -9.960 1.00 97.94 279 ASN A CA 1
ATOM 2143 C C . ASN A 1 279 ? 8.100 7.113 -8.942 1.00 97.94 279 ASN A C 1
ATOM 2145 O O . ASN A 1 279 ? 8.432 6.100 -8.323 1.00 97.94 279 ASN A O 1
ATOM 2149 N N . LEU A 1 280 ? 8.814 8.235 -8.816 1.00 98.12 280 LEU A N 1
ATOM 2150 C CA . LEU A 1 280 ? 9.944 8.312 -7.884 1.00 98.12 280 LEU A CA 1
ATOM 2151 C C . LEU A 1 280 ? 9.556 8.942 -6.537 1.00 98.12 280 LEU A C 1
ATOM 2153 O O . LEU A 1 280 ? 8.925 10.003 -6.539 1.00 98.12 280 LEU A O 1
ATOM 2157 N N . PRO A 1 281 ? 10.028 8.373 -5.408 1.00 97.12 281 PRO A N 1
ATOM 2158 C CA . PRO A 1 281 ? 9.912 8.988 -4.086 1.00 97.12 281 PRO A CA 1
ATOM 2159 C C . PRO A 1 281 ? 10.766 10.272 -3.979 1.00 97.12 281 PRO A C 1
ATOM 2161 O O . PRO A 1 281 ? 11.524 10.596 -4.901 1.00 97.12 281 PRO A O 1
ATOM 2164 N N . PRO A 1 282 ? 10.703 11.030 -2.867 1.00 96.69 282 PRO A N 1
ATOM 2165 C CA . PRO A 1 282 ? 11.546 12.206 -2.636 1.00 96.69 282 PRO A CA 1
ATOM 2166 C C . PRO A 1 282 ? 13.026 11.843 -2.394 1.00 96.69 282 PRO A C 1
ATOM 2168 O O . PRO A 1 282 ? 13.548 11.954 -1.286 1.00 96.69 282 PRO A O 1
ATOM 2171 N N . ILE A 1 283 ? 13.746 11.455 -3.452 1.00 95.81 283 ILE A N 1
ATOM 2172 C CA . ILE A 1 283 ? 15.139 10.965 -3.394 1.00 95.81 283 ILE A CA 1
ATOM 2173 C C . ILE A 1 283 ? 16.096 11.972 -2.744 1.00 95.81 283 ILE A C 1
ATOM 2175 O O . ILE A 1 283 ? 17.075 11.573 -2.113 1.00 95.81 283 ILE A O 1
ATOM 2179 N N . GLN A 1 284 ? 15.823 13.277 -2.838 1.00 96.00 284 GLN A N 1
ATOM 2180 C CA . GLN A 1 284 ? 16.632 14.304 -2.175 1.00 96.00 284 GLN A CA 1
ATOM 2181 C C . GLN A 1 284 ? 16.690 14.146 -0.647 1.00 96.00 284 GLN A C 1
ATOM 2183 O O . GLN A 1 284 ? 17.598 14.699 -0.029 1.00 96.00 284 GLN A O 1
ATOM 2188 N N . LEU A 1 285 ? 15.732 13.423 -0.057 1.00 95.81 285 LEU A N 1
ATOM 2189 C CA . LEU A 1 285 ? 15.641 13.162 1.378 1.00 95.81 285 LEU A CA 1
ATOM 2190 C C . LEU A 1 285 ? 16.365 11.880 1.807 1.00 95.81 285 LEU A C 1
ATOM 2192 O O . LEU A 1 285 ? 16.551 11.691 3.002 1.00 95.81 285 LEU A O 1
ATOM 2196 N N . THR A 1 286 ? 16.832 11.050 0.868 1.00 95.62 286 THR A N 1
ATOM 2197 C CA . THR A 1 286 ? 17.732 9.922 1.182 1.00 95.62 286 THR A CA 1
ATOM 2198 C C . THR A 1 286 ? 19.035 10.428 1.811 1.00 95.62 286 THR A C 1
ATOM 2200 O O . THR A 1 286 ? 19.462 11.539 1.476 1.00 95.62 286 THR A O 1
ATOM 2203 N N . PRO A 1 287 ? 19.742 9.642 2.645 1.00 94.88 287 PRO A N 1
ATOM 2204 C CA . PRO A 1 287 ? 21.021 10.079 3.209 1.00 94.88 287 PRO A CA 1
ATOM 2205 C C . PRO A 1 287 ? 22.055 10.487 2.136 1.00 94.88 287 PRO A C 1
ATOM 2207 O O . PRO A 1 287 ? 22.828 11.431 2.318 1.00 94.88 287 PRO A O 1
ATOM 2210 N N . GLU A 1 288 ? 22.050 9.828 0.973 1.00 93.25 288 GLU A N 1
ATOM 2211 C CA . GLU A 1 288 ? 22.861 10.197 -0.192 1.00 93.25 288 GLU A CA 1
ATOM 2212 C C . GLU A 1 288 ? 22.414 11.536 -0.799 1.00 93.25 288 GLU A C 1
ATOM 2214 O O . GLU A 1 288 ? 23.254 12.388 -1.109 1.00 93.25 288 GLU A O 1
ATOM 2219 N N . GLY A 1 289 ? 21.107 11.764 -0.943 1.00 93.00 289 GLY A N 1
ATOM 2220 C CA . GLY A 1 289 ? 20.539 13.042 -1.380 1.00 93.00 289 GLY A CA 1
ATOM 2221 C C . GLY A 1 289 ? 20.893 14.190 -0.431 1.00 93.00 289 GLY A C 1
ATOM 2222 O O . GLY A 1 289 ? 21.352 15.248 -0.875 1.00 93.00 289 GLY A O 1
ATOM 2223 N N . GLN A 1 290 ? 20.793 13.946 0.876 1.00 93.44 290 GLN A N 1
ATOM 2224 C CA . GLN A 1 290 ? 21.100 14.909 1.932 1.00 93.44 290 GLN A CA 1
ATOM 2225 C C . GLN A 1 290 ? 22.585 15.267 2.017 1.00 93.44 290 GLN A C 1
ATOM 2227 O O . GLN A 1 290 ? 22.933 16.361 2.463 1.00 93.44 290 GLN A O 1
ATOM 2232 N N . SER A 1 291 ? 23.473 14.401 1.519 1.00 91.69 291 SER A N 1
ATOM 2233 C CA . SER A 1 291 ? 24.904 14.709 1.410 1.00 91.69 291 SER A CA 1
ATOM 2234 C C . SER A 1 291 ? 25.210 15.855 0.427 1.00 91.69 291 SER A C 1
ATOM 2236 O O . SER A 1 291 ? 26.302 16.434 0.455 1.00 91.69 291 SER A O 1
ATOM 2238 N N . LYS A 1 292 ? 24.255 16.207 -0.447 1.00 92.38 292 LYS A N 1
ATOM 2239 C CA . LYS A 1 292 ? 24.368 17.310 -1.412 1.00 92.38 292 LYS A CA 1
ATOM 2240 C C . LYS A 1 292 ? 24.038 18.655 -0.757 1.00 92.38 292 LYS A C 1
ATOM 2242 O O . LYS A 1 292 ? 23.440 18.733 0.309 1.00 92.38 292 LYS A O 1
ATOM 2247 N N . THR A 1 293 ? 24.407 19.761 -1.406 1.00 96.44 293 THR A N 1
ATOM 2248 C CA . THR A 1 293 ? 24.075 21.107 -0.896 1.00 96.44 293 THR A CA 1
ATOM 2249 C C . THR A 1 293 ? 22.567 21.373 -0.937 1.00 96.44 293 THR A C 1
ATOM 2251 O O . THR A 1 293 ? 21.878 20.862 -1.816 1.00 96.44 293 THR A O 1
ATOM 2254 N N . SER A 1 294 ? 22.052 22.258 -0.075 1.00 96.75 294 SER A N 1
ATOM 2255 C CA . SER A 1 294 ? 20.618 22.604 -0.050 1.00 96.75 294 SER A CA 1
ATOM 2256 C C . SER A 1 294 ? 20.088 23.071 -1.412 1.00 96.75 294 SER A C 1
ATOM 2258 O O . SER A 1 294 ? 18.986 22.711 -1.799 1.00 96.75 294 SER A O 1
ATOM 2260 N N . SER A 1 295 ? 20.893 23.810 -2.191 1.00 97.12 295 SER A N 1
ATOM 2261 C CA . SER A 1 295 ? 20.510 24.218 -3.551 1.00 97.12 295 SER A CA 1
ATOM 2262 C C . SER A 1 295 ? 20.373 23.032 -4.508 1.00 97.12 295 SER A C 1
ATOM 2264 O O . SER A 1 295 ? 19.512 23.064 -5.380 1.00 97.12 295 SER A O 1
ATOM 2266 N N . GLN A 1 296 ? 21.222 22.010 -4.374 1.00 96.06 296 GLN A N 1
ATOM 2267 C CA . GLN A 1 296 ? 21.130 20.792 -5.182 1.00 96.06 296 GLN A CA 1
ATOM 2268 C C . GLN A 1 296 ? 19.939 19.936 -4.756 1.00 96.06 296 GLN A C 1
ATOM 2270 O O . GLN A 1 296 ? 19.257 19.404 -5.621 1.00 96.06 296 GLN A O 1
ATOM 2275 N N . GLN A 1 297 ? 19.662 19.842 -3.453 1.00 97.06 297 GLN A N 1
ATOM 2276 C CA . GLN A 1 297 ? 18.491 19.131 -2.933 1.00 97.06 297 GLN A CA 1
ATOM 2277 C C . GLN A 1 297 ? 17.186 19.770 -3.427 1.00 97.06 297 GLN A C 1
ATOM 2279 O O . GLN A 1 297 ? 16.322 19.071 -3.945 1.00 97.06 297 GLN A O 1
ATOM 2284 N N . SER A 1 298 ? 17.058 21.102 -3.347 1.00 97.44 298 SER A N 1
ATOM 2285 C CA . SER A 1 298 ? 15.871 21.806 -3.853 1.00 97.44 298 SER A CA 1
ATOM 2286 C C . SER A 1 298 ? 15.692 21.647 -5.362 1.00 97.44 298 SER A C 1
ATOM 2288 O O . SER A 1 298 ? 14.567 21.463 -5.816 1.00 97.44 298 SER A O 1
ATOM 2290 N N . GLN A 1 299 ? 16.781 21.698 -6.138 1.00 97.44 299 GLN A N 1
ATOM 2291 C CA . GLN A 1 299 ? 16.717 21.470 -7.583 1.00 97.44 299 GLN A CA 1
ATOM 2292 C C . GLN A 1 299 ? 16.297 20.030 -7.899 1.00 97.44 299 GLN A C 1
ATOM 2294 O O . GLN A 1 299 ? 15.393 19.820 -8.697 1.00 97.44 299 GLN A O 1
ATOM 2299 N N . MET A 1 300 ? 16.887 19.048 -7.213 1.00 97.31 300 MET A N 1
ATOM 2300 C CA . MET A 1 300 ? 16.533 17.639 -7.373 1.00 97.31 300 MET A CA 1
ATOM 2301 C C . MET A 1 300 ? 15.058 17.382 -7.046 1.00 97.31 300 MET A C 1
ATOM 2303 O O . MET A 1 300 ? 14.387 16.711 -7.820 1.00 97.31 300 MET A O 1
ATOM 2307 N N . ALA A 1 301 ? 14.532 17.954 -5.958 1.00 97.69 301 ALA A N 1
ATOM 2308 C CA . ALA A 1 301 ? 13.114 17.838 -5.616 1.00 97.69 301 ALA A CA 1
ATOM 2309 C C . ALA A 1 301 ? 12.206 18.371 -6.739 1.00 97.69 301 ALA A C 1
ATOM 2311 O O . ALA A 1 301 ? 11.237 17.717 -7.119 1.00 97.69 301 ALA A O 1
ATOM 2312 N N . GLN A 1 302 ? 12.538 19.539 -7.303 1.00 98.31 302 GLN A N 1
ATOM 2313 C CA . GLN A 1 302 ? 11.786 20.133 -8.415 1.00 98.31 302 GLN A CA 1
ATOM 2314 C C . GLN A 1 302 ? 11.854 19.271 -9.678 1.00 98.31 302 GLN A C 1
ATOM 2316 O O . GLN A 1 302 ? 10.840 19.078 -10.352 1.00 98.31 302 GLN A O 1
ATOM 2321 N N . ASP A 1 303 ? 13.033 18.739 -9.994 1.00 98.44 303 ASP A N 1
ATOM 2322 C CA . ASP A 1 303 ? 13.217 17.910 -11.179 1.00 98.44 303 ASP A CA 1
ATOM 2323 C C . ASP A 1 303 ? 12.494 16.561 -11.038 1.00 98.44 303 ASP A C 1
ATOM 2325 O O . ASP A 1 303 ? 11.853 16.124 -11.992 1.00 98.44 303 ASP A O 1
ATOM 2329 N N . ILE A 1 304 ? 12.497 15.942 -9.851 1.00 98.44 304 ILE A N 1
ATOM 2330 C CA . ILE A 1 304 ? 11.750 14.702 -9.578 1.00 98.44 304 ILE A CA 1
ATOM 2331 C C . ILE A 1 304 ? 10.240 14.935 -9.686 1.00 98.44 304 ILE A C 1
ATOM 2333 O O . ILE A 1 304 ? 9.561 14.182 -10.380 1.00 98.44 304 ILE A O 1
ATOM 2337 N N . GLN A 1 305 ? 9.704 16.008 -9.097 1.00 98.38 305 GLN A N 1
ATOM 2338 C CA . GLN A 1 305 ? 8.282 16.352 -9.248 1.00 98.38 305 GLN A CA 1
ATOM 2339 C C . GLN A 1 305 ? 7.907 16.605 -10.716 1.00 98.38 305 GLN A C 1
ATOM 2341 O O . GLN A 1 305 ? 6.846 16.177 -11.183 1.00 98.38 305 GLN A O 1
ATOM 2346 N N . SER A 1 306 ? 8.794 17.269 -11.469 1.00 98.69 306 SER A N 1
ATOM 2347 C CA . SER A 1 306 ? 8.617 17.466 -12.909 1.00 98.69 306 SER A CA 1
ATOM 2348 C C . SER A 1 306 ? 8.608 16.136 -13.662 1.00 98.69 306 SER A C 1
ATOM 2350 O O . SER A 1 306 ? 7.765 15.945 -14.537 1.00 98.69 306 SER A O 1
ATOM 2352 N N . TYR A 1 307 ? 9.508 15.213 -13.317 1.00 98.75 307 TYR A N 1
ATOM 2353 C CA . TYR A 1 307 ? 9.540 13.865 -13.876 1.00 98.75 307 TYR A CA 1
ATOM 2354 C C . TYR A 1 307 ? 8.261 13.087 -13.561 1.00 98.75 307 TYR A C 1
ATOM 2356 O O . TYR A 1 307 ? 7.644 12.597 -14.500 1.00 98.75 307 TYR A O 1
ATOM 2364 N N . ASN A 1 308 ? 7.816 13.035 -12.302 1.00 98.75 308 ASN A N 1
ATOM 2365 C CA . ASN A 1 308 ? 6.612 12.300 -11.898 1.00 98.75 308 ASN A CA 1
ATOM 2366 C C . ASN A 1 308 ? 5.369 12.809 -12.648 1.00 98.75 308 ASN A C 1
ATOM 2368 O O . ASN A 1 308 ? 4.611 12.020 -13.209 1.00 98.75 308 ASN A O 1
ATOM 2372 N N . SER A 1 309 ? 5.219 14.133 -12.766 1.00 98.69 309 SER A N 1
ATOM 2373 C CA . SER A 1 309 ? 4.113 14.750 -13.519 1.00 98.69 309 SER A CA 1
ATOM 2374 C C . SER A 1 309 ? 4.150 14.399 -15.015 1.00 98.69 309 SER A C 1
ATOM 2376 O O . SER A 1 309 ? 3.116 14.147 -15.642 1.00 98.69 309 SER A O 1
ATOM 2378 N N . LYS A 1 310 ? 5.349 14.382 -15.614 1.00 98.81 310 LYS A N 1
ATOM 2379 C CA . LYS A 1 310 ? 5.541 14.004 -17.022 1.00 98.81 310 LYS A CA 1
ATOM 2380 C C . LYS A 1 310 ? 5.296 12.517 -17.237 1.00 98.81 310 LYS A C 1
ATOM 2382 O O . LYS A 1 310 ? 4.606 12.169 -18.185 1.00 98.81 310 LYS A O 1
ATOM 2387 N N . LEU A 1 311 ? 5.801 11.660 -16.352 1.00 98.88 311 LEU A N 1
ATOM 2388 C CA . LEU A 1 311 ? 5.590 10.217 -16.397 1.00 98.88 311 LEU A CA 1
ATOM 2389 C C . LEU A 1 311 ? 4.096 9.883 -16.367 1.00 98.88 311 LEU A C 1
ATOM 2391 O O . LEU A 1 311 ? 3.635 9.156 -17.241 1.00 98.88 311 LEU A O 1
ATOM 2395 N N . GLN A 1 312 ? 3.337 10.492 -15.449 1.00 98.69 312 GLN A N 1
ATOM 2396 C CA . GLN A 1 312 ? 1.880 10.350 -15.392 1.00 98.69 312 GLN A CA 1
ATOM 2397 C C . GLN A 1 312 ? 1.224 10.724 -16.728 1.00 98.69 312 GLN A C 1
ATOM 2399 O O . GLN A 1 312 ? 0.419 9.969 -17.268 1.00 98.69 312 GLN A O 1
ATOM 2404 N N . THR A 1 313 ? 1.611 11.869 -17.301 1.00 98.81 313 THR A N 1
ATOM 2405 C CA . THR A 1 313 ? 1.082 12.331 -18.594 1.00 98.81 313 THR A CA 1
ATOM 2406 C C . THR A 1 313 ? 1.404 11.347 -19.724 1.00 98.81 313 THR A C 1
ATOM 2408 O O . THR A 1 313 ? 0.537 11.026 -20.537 1.00 98.81 313 THR A O 1
ATOM 2411 N N . GLU A 1 314 ? 2.642 10.853 -19.788 1.00 98.75 314 GLU A N 1
ATOM 2412 C CA . GLU A 1 314 ? 3.073 9.883 -20.796 1.00 98.75 314 GLU A CA 1
ATOM 2413 C C . GLU A 1 314 ? 2.335 8.543 -20.657 1.00 98.75 314 GLU A C 1
ATOM 2415 O O . GLU A 1 314 ? 1.881 8.000 -21.665 1.00 98.75 314 GLU A O 1
ATOM 2420 N N . MET A 1 315 ? 2.148 8.033 -19.434 1.00 98.81 315 MET A N 1
ATOM 2421 C CA . MET A 1 315 ? 1.408 6.788 -19.199 1.00 98.81 315 MET A CA 1
ATOM 2422 C C . MET A 1 315 ? -0.069 6.932 -19.563 1.00 98.81 315 MET A C 1
ATOM 2424 O O . MET A 1 315 ? -0.596 6.096 -20.292 1.00 98.81 315 MET A O 1
ATOM 2428 N N . THR A 1 316 ? -0.724 8.032 -19.184 1.00 98.75 316 THR A N 1
ATOM 2429 C CA . THR A 1 316 ? -2.102 8.320 -19.616 1.00 98.75 316 THR A CA 1
ATOM 2430 C C . THR A 1 316 ? -2.212 8.392 -21.143 1.00 98.75 316 THR A C 1
ATOM 2432 O O . THR A 1 316 ? -3.161 7.868 -21.730 1.00 98.75 316 THR A O 1
ATOM 2435 N N . ASN A 1 317 ? -1.237 8.998 -21.826 1.00 98.69 317 ASN A N 1
ATOM 2436 C CA . ASN A 1 317 ? -1.218 9.037 -23.289 1.00 98.69 317 ASN A CA 1
ATOM 2437 C C . ASN A 1 317 ? -1.042 7.640 -23.905 1.00 98.69 317 ASN A C 1
ATOM 2439 O O . ASN A 1 317 ? -1.692 7.328 -24.905 1.00 98.69 317 ASN A O 1
ATOM 2443 N N . LEU A 1 318 ? -0.175 6.796 -23.340 1.00 98.75 318 LEU A N 1
ATOM 2444 C CA . LEU A 1 318 ? 0.028 5.419 -23.800 1.00 98.75 318 LEU A CA 1
ATOM 2445 C C . LEU A 1 318 ? -1.208 4.553 -23.571 1.00 98.75 318 LEU A C 1
ATOM 2447 O O . LEU A 1 318 ? -1.661 3.923 -24.525 1.00 98.75 318 LEU A O 1
ATOM 2451 N N . SER A 1 319 ? -1.793 4.595 -22.372 1.00 98.62 319 SER A N 1
ATOM 2452 C CA . SER A 1 319 ? -3.035 3.890 -22.044 1.00 98.62 319 SER A CA 1
ATOM 2453 C C . SER A 1 319 ? -4.130 4.204 -23.068 1.00 98.62 319 SER A C 1
ATOM 2455 O O . SER A 1 319 ? -4.651 3.296 -23.712 1.00 98.62 319 SER A O 1
ATOM 2457 N N . ASN A 1 320 ? -4.368 5.489 -23.358 1.00 98.31 320 ASN A N 1
ATOM 2458 C CA . ASN A 1 320 ? -5.379 5.904 -24.334 1.00 98.31 320 ASN A CA 1
ATOM 2459 C C . ASN A 1 320 ? -5.021 5.561 -25.791 1.00 98.31 320 ASN A C 1
ATOM 2461 O O . ASN A 1 320 ? -5.884 5.165 -26.573 1.00 98.31 320 ASN A O 1
ATOM 2465 N N . SER A 1 321 ? -3.765 5.762 -26.201 1.00 98.31 321 SER A N 1
ATOM 2466 C CA . SER A 1 321 ? -3.368 5.610 -27.612 1.00 98.31 321 SER A CA 1
ATOM 2467 C C . SER A 1 321 ? -3.138 4.162 -28.039 1.00 98.31 321 SER A C 1
ATOM 2469 O O . SER A 1 321 ? -3.211 3.867 -29.234 1.00 98.31 321 SER A O 1
ATOM 2471 N N . MET A 1 322 ? -2.855 3.274 -27.086 1.00 98.00 322 MET A N 1
ATOM 2472 C CA . MET A 1 322 ? -2.551 1.863 -27.327 1.00 98.00 322 MET A CA 1
ATOM 2473 C C . MET A 1 322 ? -3.551 0.910 -26.657 1.00 98.00 322 MET A C 1
ATOM 2475 O O . MET A 1 322 ? -3.421 -0.294 -26.849 1.00 98.00 322 MET A O 1
ATOM 2479 N N . ASN A 1 323 ? -4.563 1.434 -25.950 1.00 97.44 323 ASN A N 1
ATOM 2480 C CA . ASN A 1 323 ? -5.560 0.662 -25.201 1.00 97.44 323 ASN A CA 1
ATOM 2481 C C . ASN A 1 323 ? -4.899 -0.286 -24.184 1.00 97.44 323 ASN A C 1
ATOM 2483 O O . ASN A 1 323 ? -5.124 -1.495 -24.214 1.00 97.44 323 ASN A O 1
ATOM 2487 N N . LEU A 1 324 ? -4.032 0.282 -23.343 1.00 97.81 324 LEU A N 1
ATOM 2488 C CA . LEU A 1 324 ? -3.303 -0.437 -22.294 1.00 97.81 324 LEU A CA 1
ATOM 2489 C C . LEU A 1 324 ? -3.941 -0.160 -20.938 1.00 97.81 324 LEU A C 1
ATOM 2491 O O . LEU A 1 324 ? -4.330 0.984 -20.670 1.00 97.81 324 LEU A O 1
ATOM 2495 N N . ASN A 1 325 ? -3.960 -1.169 -20.076 1.00 97.19 325 ASN A N 1
ATOM 2496 C CA . ASN A 1 325 ? -4.224 -0.979 -18.663 1.00 97.19 325 ASN A CA 1
ATOM 2497 C C . ASN A 1 325 ? -2.901 -0.624 -17.970 1.00 97.19 325 ASN A C 1
ATOM 2499 O O . ASN A 1 325 ? -1.952 -1.408 -17.998 1.00 97.19 325 ASN A O 1
ATOM 2503 N N . ILE A 1 326 ? -2.798 0.596 -17.439 1.00 98.38 326 ILE A N 1
ATOM 2504 C CA . ILE A 1 326 ? -1.582 1.078 -16.773 1.00 98.38 326 ILE A CA 1
ATOM 2505 C C . ILE A 1 326 ? -1.952 1.598 -15.390 1.00 98.38 326 ILE A C 1
ATOM 2507 O O . ILE A 1 326 ? -2.509 2.690 -15.265 1.00 98.38 326 ILE A O 1
ATOM 2511 N N . THR A 1 327 ? -1.566 0.844 -14.369 1.00 97.69 327 THR A N 1
ATOM 2512 C CA . THR A 1 327 ? -1.610 1.255 -12.969 1.00 97.69 327 THR A CA 1
ATOM 2513 C C . THR A 1 327 ? -0.387 2.111 -12.657 1.00 97.69 327 THR A C 1
ATOM 2515 O O . THR A 1 327 ? 0.757 1.704 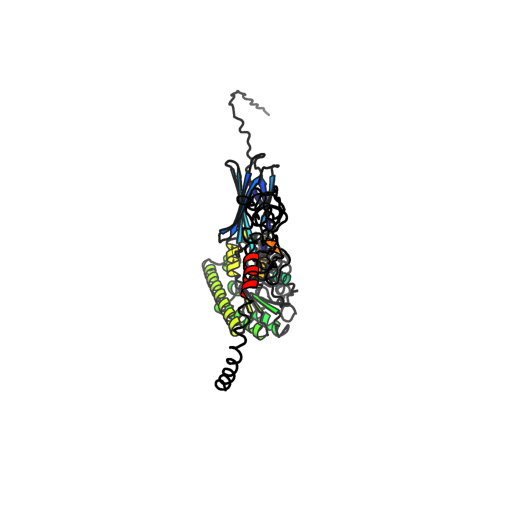-12.877 1.00 97.69 327 THR A O 1
ATOM 2518 N N . MET A 1 328 ? -0.622 3.318 -12.145 1.00 97.94 328 MET A N 1
ATOM 2519 C CA . MET A 1 328 ? 0.428 4.217 -11.666 1.00 97.94 328 MET A CA 1
ATOM 2520 C C . MET A 1 328 ? 0.490 4.157 -10.144 1.00 97.94 328 MET A C 1
ATOM 2522 O O . MET A 1 328 ? -0.481 4.525 -9.493 1.00 97.94 328 MET A O 1
ATOM 2526 N N . VAL A 1 329 ? 1.632 3.752 -9.590 1.00 97.69 329 VAL A N 1
ATOM 2527 C CA . VAL A 1 329 ? 1.864 3.768 -8.136 1.00 97.69 329 VAL A CA 1
ATOM 2528 C C . VAL A 1 329 ? 2.571 5.068 -7.758 1.00 97.69 329 VAL A C 1
ATOM 2530 O O . VAL A 1 329 ? 3.658 5.375 -8.272 1.00 97.69 329 VAL A O 1
ATOM 2533 N N . ASP A 1 330 ? 1.955 5.843 -6.863 1.00 96.00 330 ASP A N 1
ATOM 2534 C CA . ASP A 1 330 ? 2.465 7.142 -6.421 1.00 96.00 330 ASP A CA 1
ATOM 2535 C C . ASP A 1 330 ? 3.415 7.025 -5.218 1.00 96.00 330 ASP A C 1
ATOM 2537 O O . ASP A 1 330 ? 3.101 7.407 -4.089 1.00 96.00 330 ASP A O 1
ATOM 2541 N N . ALA A 1 331 ? 4.627 6.532 -5.476 1.00 96.38 331 ALA A N 1
ATOM 2542 C CA . ALA A 1 331 ? 5.688 6.467 -4.473 1.00 96.38 331 ALA A CA 1
ATOM 2543 C C . ALA A 1 331 ? 6.080 7.848 -3.911 1.00 96.38 331 ALA A C 1
ATOM 2545 O O . ALA A 1 331 ? 6.610 7.929 -2.805 1.00 96.38 331 ALA A O 1
ATOM 2546 N N . TRP A 1 332 ? 5.851 8.945 -4.641 1.00 96.62 332 TRP A N 1
ATOM 2547 C CA . TRP A 1 332 ? 6.105 10.289 -4.124 1.00 96.62 332 TRP A CA 1
ATOM 2548 C C . TRP A 1 332 ? 5.204 10.621 -2.942 1.00 96.62 332 TRP A C 1
ATOM 2550 O O . TRP A 1 332 ? 5.715 11.041 -1.902 1.00 96.62 332 TRP A O 1
ATOM 2560 N N . SER A 1 333 ? 3.892 10.469 -3.102 1.00 93.81 333 SER A N 1
ATOM 2561 C CA . SER A 1 333 ? 2.930 10.815 -2.051 1.00 93.81 333 SER A CA 1
ATOM 2562 C C . SER A 1 333 ? 3.080 9.873 -0.857 1.00 93.81 333 SER A C 1
ATOM 2564 O O . SER A 1 333 ? 3.374 10.351 0.236 1.00 93.81 333 SER A O 1
ATOM 2566 N N . VAL A 1 334 ? 3.108 8.557 -1.106 1.00 91.88 334 VAL A N 1
ATOM 2567 C CA . VAL A 1 334 ? 3.324 7.515 -0.083 1.00 91.88 334 VAL A CA 1
ATOM 2568 C C . VAL A 1 334 ? 4.517 7.825 0.826 1.00 91.88 334 VAL A C 1
ATOM 2570 O O . VAL A 1 334 ? 4.397 7.854 2.048 1.00 91.88 334 VAL A O 1
ATOM 2573 N N . PHE A 1 335 ? 5.691 8.104 0.249 1.00 94.50 335 PHE A N 1
ATOM 2574 C CA . PHE A 1 335 ? 6.877 8.379 1.060 1.00 94.50 335 PHE A CA 1
ATOM 2575 C C . PHE A 1 335 ? 6.784 9.706 1.820 1.00 94.50 335 PHE A C 1
ATOM 2577 O O . PHE A 1 335 ? 7.353 9.808 2.902 1.00 94.50 335 PHE A O 1
ATOM 2584 N N . ASN A 1 336 ? 6.127 10.735 1.274 1.00 95.00 336 ASN A N 1
ATOM 2585 C CA . ASN A 1 336 ? 5.953 11.990 2.008 1.00 95.00 336 ASN A CA 1
ATOM 2586 C C . ASN A 1 336 ? 5.000 11.820 3.195 1.00 95.00 336 ASN A C 1
ATOM 2588 O O . ASN A 1 336 ? 5.285 12.381 4.252 1.00 95.00 336 ASN A O 1
ATOM 2592 N N . ASP A 1 337 ? 3.941 11.027 3.045 1.00 92.94 337 ASP A N 1
ATOM 2593 C CA . ASP A 1 337 ? 2.993 10.755 4.127 1.00 92.94 337 ASP A CA 1
ATOM 2594 C C . ASP A 1 337 ? 3.663 9.947 5.247 1.00 92.94 337 ASP A C 1
ATOM 2596 O O . ASP A 1 337 ? 3.577 10.312 6.418 1.00 92.94 337 ASP A O 1
ATOM 2600 N N . ILE A 1 338 ? 4.469 8.940 4.898 1.00 92.62 338 ILE A N 1
ATOM 2601 C CA . ILE A 1 338 ? 5.271 8.176 5.870 1.00 92.62 338 ILE A CA 1
ATOM 2602 C C . ILE A 1 338 ? 6.320 9.059 6.554 1.00 92.62 338 ILE A C 1
ATOM 2604 O O . ILE A 1 338 ? 6.538 8.957 7.756 1.00 92.62 338 ILE A O 1
ATOM 2608 N N . LEU A 1 339 ? 6.980 9.958 5.818 1.00 94.19 339 LEU A N 1
ATOM 2609 C CA . LEU A 1 339 ? 7.932 10.902 6.412 1.00 94.19 339 LEU A CA 1
ATOM 2610 C C . LEU A 1 339 ? 7.257 11.902 7.360 1.00 94.19 339 LEU A C 1
ATOM 2612 O O . LEU A 1 339 ? 7.921 12.397 8.275 1.00 94.19 339 LEU A O 1
ATOM 2616 N N . ALA A 1 340 ? 5.978 12.214 7.141 1.00 94.88 340 ALA A N 1
ATOM 2617 C CA . ALA A 1 340 ? 5.179 13.045 8.033 1.00 94.88 340 ALA A CA 1
ATOM 2618 C C . ALA A 1 340 ? 4.702 12.269 9.272 1.00 94.88 340 ALA A C 1
ATOM 2620 O O . ALA A 1 340 ? 4.682 12.845 10.360 1.00 94.88 340 ALA A O 1
ATOM 2621 N N . ASN A 1 341 ? 4.410 10.972 9.121 1.00 95.06 341 ASN A N 1
ATOM 2622 C CA . ASN A 1 341 ? 3.806 10.119 10.148 1.00 95.06 341 ASN A CA 1
ATOM 2623 C C . ASN A 1 341 ? 4.609 8.821 10.413 1.00 95.06 341 ASN A C 1
ATOM 2625 O O . ASN A 1 341 ? 4.035 7.733 10.417 1.00 95.06 341 ASN A O 1
ATOM 2629 N N . PRO A 1 342 ? 5.933 8.868 10.656 1.00 95.50 342 PRO A N 1
ATOM 2630 C CA . PRO A 1 342 ? 6.761 7.657 10.656 1.00 95.50 342 PRO A CA 1
ATOM 2631 C C . PRO A 1 342 ? 6.429 6.690 11.804 1.00 95.50 342 PRO A C 1
ATOM 2633 O O . PRO A 1 342 ? 6.574 5.479 11.651 1.00 95.50 342 PRO A O 1
ATOM 2636 N N . GLY A 1 343 ? 5.916 7.209 12.926 1.00 94.69 343 GLY A N 1
ATOM 2637 C CA . GLY A 1 343 ? 5.482 6.391 14.061 1.00 94.69 343 GLY A CA 1
ATOM 2638 C C . GLY A 1 343 ? 4.338 5.430 13.723 1.00 94.69 343 GLY A C 1
ATOM 2639 O O . GLY A 1 343 ? 4.310 4.338 14.279 1.00 94.69 343 GLY A O 1
ATOM 2640 N N . HIS A 1 344 ? 3.480 5.778 12.754 1.00 95.62 344 HIS A N 1
ATOM 2641 C CA . HIS A 1 344 ? 2.356 4.935 12.324 1.00 95.62 344 HIS A CA 1
ATOM 2642 C C . HIS A 1 344 ? 2.788 3.655 11.608 1.00 95.62 344 HIS A C 1
ATOM 2644 O O . HIS A 1 344 ? 1.978 2.778 11.357 1.00 95.62 344 HIS A O 1
ATOM 2650 N N . VAL A 1 345 ? 4.063 3.549 11.240 1.00 94.25 345 VAL A N 1
ATOM 2651 C CA . VAL A 1 345 ? 4.619 2.383 10.543 1.00 94.25 345 VAL A CA 1
ATOM 2652 C C . VAL A 1 345 ? 5.809 1.800 11.305 1.00 94.25 345 VAL A C 1
ATOM 2654 O O . VAL A 1 345 ? 6.658 1.127 10.731 1.00 94.25 345 VAL A O 1
ATOM 2657 N N . GLY A 1 346 ? 5.918 2.113 12.602 1.00 93.19 346 GLY A N 1
ATOM 2658 C CA . GLY A 1 346 ? 6.992 1.625 13.471 1.00 93.19 346 GLY A CA 1
ATOM 2659 C C . GLY A 1 346 ? 8.368 2.245 13.197 1.00 93.19 346 GLY A C 1
ATOM 2660 O O . GLY A 1 346 ? 9.370 1.792 13.749 1.00 93.19 346 GLY A O 1
ATOM 2661 N N . ILE A 1 347 ? 8.454 3.293 12.369 1.00 95.69 347 ILE A N 1
ATOM 2662 C CA . ILE A 1 347 ? 9.717 3.952 12.027 1.00 95.69 347 ILE A CA 1
ATOM 2663 C C . ILE A 1 347 ? 10.007 5.078 13.024 1.00 95.69 347 ILE A C 1
ATOM 2665 O O . ILE A 1 347 ? 9.244 6.031 13.179 1.00 95.69 347 ILE A O 1
ATOM 2669 N N . THR A 1 348 ? 11.182 5.024 13.649 1.00 96.25 348 THR A N 1
ATOM 2670 C CA . THR A 1 348 ? 11.683 6.064 14.560 1.00 96.25 348 THR A CA 1
ATOM 2671 C C . THR A 1 348 ? 12.841 6.862 13.957 1.00 96.25 348 THR A C 1
ATOM 2673 O O . THR A 1 348 ? 13.083 8.002 14.366 1.00 96.25 348 THR A O 1
ATOM 2676 N N . ASN A 1 349 ? 13.539 6.320 12.947 1.00 97.00 349 ASN A N 1
ATOM 2677 C CA . ASN A 1 349 ? 14.631 7.005 12.253 1.00 97.00 349 ASN A CA 1
ATOM 2678 C C . ASN A 1 349 ? 14.379 7.148 10.745 1.00 97.00 349 ASN A C 1
ATOM 2680 O O . ASN A 1 349 ? 14.454 6.189 9.979 1.00 97.00 349 ASN A O 1
ATOM 2684 N N . THR A 1 350 ? 14.154 8.386 10.304 1.00 95.94 350 THR A N 1
ATOM 2685 C CA . THR A 1 350 ? 13.904 8.741 8.897 1.00 95.94 350 THR A CA 1
ATOM 2686 C C . THR A 1 350 ? 15.080 9.439 8.212 1.00 95.94 350 THR A C 1
ATOM 2688 O O . THR A 1 350 ? 14.933 9.904 7.085 1.00 95.94 350 THR A O 1
ATOM 2691 N N . GLN A 1 351 ? 16.231 9.574 8.877 1.00 93.06 351 GLN A N 1
ATOM 2692 C CA . GLN A 1 351 ? 17.307 10.472 8.432 1.00 93.06 351 GLN A CA 1
ATOM 2693 C C . GLN A 1 351 ? 18.640 9.764 8.218 1.00 93.06 351 GLN A C 1
ATOM 2695 O O . GLN A 1 351 ? 19.332 10.026 7.234 1.00 93.06 351 GLN A O 1
ATOM 2700 N N . ASP A 1 352 ? 19.013 8.880 9.138 1.00 94.25 352 ASP A N 1
ATOM 2701 C CA . ASP A 1 352 ? 20.295 8.191 9.108 1.00 94.25 352 ASP A CA 1
ATOM 2702 C C . ASP A 1 352 ? 20.140 6.788 8.506 1.00 94.25 352 ASP A C 1
ATOM 2704 O O . ASP A 1 352 ? 19.097 6.158 8.672 1.00 94.25 352 ASP A O 1
ATOM 2708 N N . PRO A 1 353 ? 21.175 6.255 7.835 1.00 95.69 353 PRO A N 1
ATOM 2709 C CA . PRO A 1 353 ? 21.167 4.867 7.396 1.00 95.69 353 PRO A CA 1
ATOM 2710 C C . PRO A 1 353 ? 21.363 3.919 8.589 1.00 95.69 353 PRO A C 1
ATOM 2712 O O . PRO A 1 353 ? 22.242 4.145 9.429 1.00 95.69 353 PRO A O 1
ATOM 2715 N N . ALA A 1 354 ? 20.605 2.823 8.638 1.00 97.25 354 ALA A N 1
ATOM 2716 C CA . ALA A 1 354 ? 20.767 1.789 9.662 1.00 97.25 354 ALA A CA 1
ATOM 2717 C C . ALA A 1 354 ? 22.126 1.083 9.561 1.00 97.25 354 ALA A C 1
ATOM 2719 O O . ALA A 1 354 ? 22.750 0.745 10.569 1.00 97.25 354 ALA A O 1
ATOM 2720 N N . CYS A 1 355 ? 22.599 0.866 8.337 1.00 95.44 355 CYS A N 1
ATOM 2721 C CA . CYS A 1 355 ? 23.918 0.350 8.040 1.00 95.44 355 CYS A CA 1
ATOM 2722 C C . CYS A 1 355 ? 24.902 1.504 7.816 1.00 95.44 355 CYS A C 1
ATOM 2724 O O . CYS A 1 355 ? 24.752 2.333 6.915 1.00 95.44 355 CYS A O 1
ATOM 2726 N N . SER A 1 356 ? 25.951 1.551 8.638 1.00 86.19 356 SER A N 1
ATOM 2727 C CA . SER A 1 356 ? 26.968 2.598 8.596 1.00 86.19 356 SER A CA 1
ATOM 2728 C C . SER A 1 356 ? 28.364 2.002 8.425 1.00 86.19 356 SER A C 1
ATOM 2730 O O . SER A 1 356 ? 28.839 1.181 9.213 1.00 86.19 356 SER A O 1
ATOM 2732 N N . GLY A 1 357 ? 29.024 2.439 7.354 1.00 72.81 357 GLY A N 1
ATOM 2733 C CA . GLY A 1 357 ? 30.271 1.865 6.876 1.00 72.81 357 GLY A CA 1
ATOM 2734 C C . GLY A 1 357 ? 31.330 2.889 6.518 1.00 72.81 357 GLY A C 1
ATOM 2735 O O . GLY A 1 357 ? 31.031 4.010 6.095 1.00 72.81 357 GLY A O 1
ATOM 2736 N N . ALA A 1 358 ? 32.595 2.491 6.638 1.00 56.41 358 ALA A N 1
ATOM 2737 C CA . ALA A 1 358 ? 33.749 3.336 6.333 1.00 56.41 358 ALA A CA 1
ATOM 2738 C C . ALA A 1 358 ? 34.062 3.401 4.823 1.00 56.41 358 ALA A C 1
ATOM 2740 O O . ALA A 1 358 ? 35.228 3.420 4.454 1.00 56.41 358 ALA A O 1
ATOM 2741 N N . GLY A 1 359 ? 33.039 3.460 3.963 1.00 57.84 359 GLY A N 1
ATOM 2742 C CA . GLY A 1 359 ? 33.167 3.598 2.509 1.00 57.84 359 GLY A CA 1
ATOM 2743 C C . GLY A 1 359 ? 33.808 2.390 1.809 1.00 57.84 359 GLY A C 1
ATOM 2744 O O . GLY A 1 359 ? 34.954 2.028 2.065 1.00 57.84 359 GLY A O 1
ATOM 2745 N N . GLY A 1 360 ? 33.079 1.794 0.865 1.00 59.72 360 GLY A N 1
ATOM 2746 C CA . GLY A 1 360 ? 33.590 0.711 0.026 1.00 59.72 360 GLY A CA 1
ATOM 2747 C C . GLY A 1 360 ? 34.628 1.163 -1.011 1.00 59.72 360 GLY A C 1
ATOM 2748 O O . GLY A 1 360 ? 34.865 2.351 -1.239 1.00 59.72 360 GLY A O 1
ATOM 2749 N N . LEU A 1 361 ? 35.247 0.187 -1.687 1.00 56.78 361 LEU A N 1
ATOM 2750 C CA . LEU A 1 361 ? 36.184 0.431 -2.797 1.00 56.78 361 LEU A CA 1
ATOM 2751 C C . LEU A 1 361 ? 35.489 1.079 -4.013 1.00 56.78 361 LEU A C 1
ATOM 2753 O O . LEU A 1 361 ? 36.127 1.798 -4.785 1.00 56.78 361 LEU A O 1
ATOM 2757 N N . LEU A 1 362 ? 34.190 0.817 -4.182 1.00 62.28 362 LEU A N 1
ATOM 2758 C CA . LEU A 1 362 ? 33.339 1.450 -5.184 1.00 62.28 362 LEU A CA 1
ATOM 2759 C C . LEU A 1 362 ? 32.648 2.675 -4.562 1.00 62.28 362 LEU A C 1
ATOM 2761 O O . LEU A 1 362 ? 32.176 2.579 -3.430 1.00 62.28 362 LEU A O 1
ATOM 2765 N N . PRO A 1 363 ? 32.547 3.815 -5.274 1.00 66.94 363 PRO A N 1
ATOM 2766 C CA . PRO A 1 363 ? 31.881 5.023 -4.784 1.00 66.94 363 PRO A CA 1
ATOM 2767 C C . PRO A 1 363 ? 30.351 4.885 -4.881 1.00 66.94 363 PRO A C 1
ATOM 2769 O O . PRO A 1 363 ? 29.685 5.718 -5.490 1.00 66.94 363 PRO A O 1
ATOM 2772 N N . LEU A 1 364 ? 29.814 3.788 -4.353 1.00 75.25 364 LEU A N 1
ATOM 2773 C CA . LEU A 1 364 ? 28.390 3.489 -4.319 1.00 75.25 364 LEU A CA 1
ATOM 2774 C C . LEU A 1 364 ? 27.836 3.824 -2.924 1.00 75.25 364 LEU A C 1
ATOM 2776 O O . LEU A 1 364 ? 28.561 3.669 -1.938 1.00 75.25 364 LEU A O 1
ATOM 2780 N N . PRO A 1 365 ? 26.569 4.257 -2.813 1.00 84.00 365 PRO A N 1
ATOM 2781 C CA . PRO A 1 365 ? 25.926 4.625 -1.547 1.00 84.00 365 PRO A CA 1
ATOM 2782 C C . PRO A 1 365 ? 25.544 3.396 -0.692 1.00 84.00 365 PRO A C 1
ATOM 2784 O O . PRO A 1 365 ? 24.612 3.461 0.102 1.00 84.00 365 PRO A O 1
ATOM 2787 N N . ILE A 1 366 ? 26.262 2.282 -0.856 1.00 88.56 366 ILE A N 1
ATOM 2788 C CA . ILE A 1 366 ? 25.967 0.973 -0.270 1.00 88.56 366 ILE A CA 1
ATOM 2789 C C . ILE A 1 366 ? 26.977 0.615 0.823 1.00 88.56 366 ILE A C 1
ATOM 2791 O O . ILE A 1 366 ? 28.112 1.105 0.836 1.00 88.56 366 ILE A O 1
ATOM 2795 N N . CYS A 1 367 ? 26.571 -0.275 1.718 1.00 91.38 367 CYS A N 1
ATOM 2796 C CA . CYS A 1 367 ? 27.441 -0.892 2.705 1.00 91.38 367 CYS A CA 1
ATOM 2797 C C . CYS A 1 367 ? 28.346 -1.974 2.103 1.00 91.38 367 CYS A C 1
ATOM 2799 O O . CYS A 1 367 ? 28.092 -2.526 1.033 1.00 91.38 367 CYS A O 1
ATOM 2801 N N . SER A 1 368 ? 29.421 -2.272 2.820 1.00 90.56 368 SER A N 1
ATOM 2802 C CA . SER A 1 368 ? 30.385 -3.330 2.536 1.00 90.56 368 SER A CA 1
ATOM 2803 C C . SER A 1 368 ? 30.348 -4.416 3.611 1.00 90.56 368 SER A C 1
ATOM 2805 O O . SER A 1 368 ? 29.856 -4.220 4.726 1.00 90.56 368 SER A O 1
ATOM 2807 N N . ALA A 1 369 ? 30.925 -5.570 3.290 1.00 89.31 369 ALA A N 1
ATOM 2808 C CA . ALA A 1 369 ? 31.055 -6.678 4.222 1.00 89.31 369 ALA A CA 1
ATOM 2809 C C . ALA A 1 369 ? 31.767 -6.254 5.519 1.00 89.31 369 ALA A C 1
ATOM 2811 O O . ALA A 1 369 ? 32.924 -5.827 5.512 1.00 89.31 369 ALA A O 1
ATOM 2812 N N . GLY A 1 370 ? 31.081 -6.442 6.650 1.00 86.00 370 GLY A N 1
ATOM 2813 C CA . GLY A 1 370 ? 31.591 -6.121 7.985 1.00 86.00 370 GLY A CA 1
ATOM 2814 C C . GLY A 1 370 ? 31.237 -4.725 8.502 1.00 86.00 370 GLY A C 1
ATOM 2815 O O . GLY A 1 370 ? 31.637 -4.401 9.622 1.00 86.00 370 GLY A O 1
ATOM 2816 N N . ASP A 1 371 ? 30.491 -3.927 7.735 1.00 91.94 371 ASP A N 1
ATOM 2817 C CA . ASP A 1 371 ? 29.917 -2.674 8.226 1.00 91.94 371 ASP A CA 1
ATOM 2818 C C . ASP A 1 371 ? 28.892 -2.924 9.344 1.00 91.94 371 ASP A C 1
ATOM 2820 O O . ASP A 1 371 ? 28.270 -3.988 9.432 1.00 91.94 371 ASP A O 1
ATOM 2824 N N . ALA A 1 372 ? 28.752 -1.947 10.243 1.00 93.19 372 ALA A N 1
ATOM 2825 C CA . ALA A 1 372 ? 27.876 -2.066 11.399 1.00 93.19 372 ALA A CA 1
ATOM 2826 C C . ALA A 1 372 ? 26.431 -1.745 11.007 1.00 93.19 372 ALA A C 1
ATOM 2828 O O . ALA A 1 372 ? 26.174 -0.719 10.379 1.00 93.19 372 ALA A O 1
ATOM 2829 N N . VAL A 1 373 ? 25.498 -2.590 11.442 1.00 96.75 373 VAL A N 1
ATOM 2830 C CA . VAL A 1 373 ? 24.054 -2.377 11.299 1.00 96.75 373 VAL A CA 1
ATOM 2831 C C . VAL A 1 373 ? 23.469 -2.061 12.674 1.00 96.75 373 VAL A C 1
ATOM 2833 O O . VAL A 1 373 ? 23.849 -2.695 13.665 1.00 96.75 373 VAL A O 1
ATOM 2836 N N . ALA A 1 374 ? 22.587 -1.065 12.743 1.00 97.00 374 ALA A N 1
ATOM 2837 C CA . ALA A 1 374 ? 21.829 -0.730 13.942 1.00 97.00 374 ALA A CA 1
ATOM 2838 C C . ALA A 1 374 ? 21.077 -1.962 14.474 1.00 97.00 374 ALA A C 1
ATOM 2840 O O . ALA A 1 374 ? 20.566 -2.774 13.706 1.00 97.00 374 ALA A O 1
ATOM 2841 N N . SER A 1 375 ? 21.017 -2.120 15.798 1.00 96.69 375 SER A N 1
ATOM 2842 C CA . SER A 1 375 ? 20.346 -3.274 16.412 1.00 96.69 375 SER A CA 1
ATOM 2843 C C . SER A 1 375 ? 18.827 -3.249 16.244 1.00 96.69 375 SER A C 1
ATOM 2845 O O . SER A 1 375 ? 18.212 -4.305 16.276 1.00 96.69 375 SER A O 1
ATOM 2847 N N . ASN A 1 376 ? 18.248 -2.060 16.076 1.00 96.75 376 ASN A N 1
ATOM 2848 C CA . ASN A 1 376 ? 16.836 -1.803 15.804 1.00 96.75 376 ASN A CA 1
ATOM 2849 C C . ASN A 1 376 ? 16.637 -1.394 14.333 1.00 96.75 376 ASN A C 1
ATOM 2851 O O . ASN A 1 376 ? 15.996 -0.391 14.047 1.00 96.75 376 ASN A O 1
ATOM 2855 N N . VAL A 1 377 ? 17.251 -2.127 13.395 1.00 97.25 377 VAL A N 1
ATOM 2856 C CA . VAL A 1 377 ? 17.194 -1.823 11.950 1.00 97.25 377 VAL A CA 1
ATOM 2857 C C . VAL A 1 377 ? 15.765 -1.704 11.414 1.00 97.25 377 VAL A C 1
ATOM 2859 O O . VAL A 1 377 ? 15.539 -0.923 10.497 1.00 97.25 377 VAL A O 1
ATOM 2862 N N . ASP A 1 378 ? 14.809 -2.408 12.013 1.00 95.88 378 ASP A N 1
ATOM 2863 C CA . ASP A 1 378 ? 13.414 -2.405 11.569 1.00 95.88 378 ASP A CA 1
ATOM 2864 C C . ASP A 1 378 ? 12.677 -1.095 11.912 1.00 95.88 378 ASP A C 1
ATOM 2866 O O . ASP A 1 378 ? 11.650 -0.807 11.311 1.00 95.88 378 ASP A O 1
ATOM 2870 N N . GLU A 1 379 ? 13.241 -0.251 12.789 1.00 96.81 379 GLU A N 1
ATOM 2871 C CA . GLU A 1 379 ? 12.729 1.095 13.100 1.00 96.81 379 GLU A CA 1
ATOM 2872 C C . GLU A 1 379 ? 13.337 2.196 12.201 1.00 96.81 379 GLU A C 1
ATOM 2874 O O . GLU A 1 379 ? 13.122 3.394 12.418 1.00 96.81 379 GLU A O 1
ATOM 2879 N N . TYR A 1 380 ? 14.158 1.827 11.214 1.00 97.75 380 TYR A N 1
ATOM 2880 C CA . TYR A 1 380 ? 14.772 2.764 10.274 1.00 97.75 380 TYR A CA 1
ATOM 2881 C C . TYR A 1 380 ? 14.024 2.754 8.946 1.00 97.75 380 TYR A C 1
ATOM 2883 O O . TYR A 1 380 ? 13.654 1.700 8.442 1.00 97.75 380 TYR A O 1
ATOM 2891 N N . LEU A 1 381 ? 13.895 3.920 8.313 1.00 97.19 381 LEU A N 1
ATOM 2892 C CA . LEU A 1 381 ? 13.397 4.016 6.940 1.00 97.19 381 LEU A CA 1
ATOM 2893 C C . LEU A 1 381 ? 14.452 3.538 5.937 1.00 97.19 381 LEU A C 1
ATOM 2895 O O . LEU A 1 381 ? 14.144 2.814 4.993 1.00 97.19 381 LEU A O 1
ATOM 2899 N N . PHE A 1 382 ? 15.709 3.942 6.139 1.00 97.62 382 PHE A N 1
ATOM 2900 C CA . PHE A 1 382 ? 16.808 3.684 5.213 1.00 97.62 382 PHE A CA 1
ATOM 2901 C C . PHE A 1 382 ? 17.751 2.605 5.743 1.00 97.62 382 PHE A C 1
ATOM 2903 O O . PHE A 1 382 ? 18.334 2.746 6.822 1.00 97.62 382 PHE A O 1
ATOM 2910 N N . PHE A 1 383 ? 17.964 1.547 4.958 1.00 97.75 383 PHE A N 1
ATOM 2911 C CA . PHE A 1 383 ? 18.956 0.530 5.288 1.00 97.75 383 PHE A CA 1
ATOM 2912 C C . PHE A 1 383 ? 20.374 1.055 5.065 1.00 97.75 383 PHE A C 1
ATOM 2914 O O . PHE A 1 383 ? 21.217 0.964 5.952 1.00 97.75 383 PHE A O 1
ATOM 2921 N N . ASP A 1 384 ? 20.636 1.635 3.897 1.00 95.19 384 ASP A N 1
ATOM 2922 C CA . ASP A 1 384 ? 21.900 2.290 3.558 1.00 95.19 384 ASP A CA 1
ATOM 2923 C C . ASP A 1 384 ? 21.648 3.746 3.137 1.00 95.19 384 ASP A C 1
ATOM 2925 O O . ASP A 1 384 ? 20.640 4.341 3.505 1.00 95.19 384 ASP A O 1
ATOM 2929 N N . LYS A 1 385 ? 22.565 4.381 2.397 1.00 93.94 385 LYS A N 1
ATOM 2930 C CA . LYS A 1 385 ? 22.397 5.798 2.053 1.00 93.94 385 LYS A CA 1
ATOM 2931 C C . LYS A 1 385 ? 21.341 6.065 0.977 1.00 93.94 385 LYS A C 1
ATOM 2933 O O . LYS A 1 385 ? 21.055 7.233 0.722 1.00 93.94 385 LYS A O 1
ATOM 2938 N N . ALA A 1 386 ? 20.800 5.044 0.325 1.00 93.06 386 ALA A N 1
ATOM 2939 C CA . ALA A 1 386 ? 19.856 5.195 -0.777 1.00 93.06 386 ALA A CA 1
ATOM 2940 C C . ALA A 1 386 ? 18.638 4.267 -0.681 1.00 93.06 386 ALA A C 1
ATOM 2942 O O . ALA A 1 386 ? 17.569 4.645 -1.157 1.00 93.06 386 ALA A O 1
ATOM 2943 N N . HIS A 1 387 ? 18.784 3.078 -0.097 1.00 96.56 387 HIS A N 1
ATOM 2944 C CA . HIS A 1 387 ? 17.777 2.026 -0.162 1.00 96.56 387 HIS A CA 1
ATOM 2945 C C . HIS A 1 387 ? 16.940 1.924 1.120 1.00 96.56 387 HIS A C 1
ATOM 2947 O O . HIS A 1 387 ? 17.488 2.088 2.217 1.00 96.56 387 HIS A O 1
ATOM 2953 N N . PRO A 1 388 ? 15.635 1.623 1.001 1.00 97.44 388 PRO A N 1
ATOM 2954 C CA . PRO A 1 388 ? 14.776 1.365 2.148 1.00 97.44 388 PRO A CA 1
ATOM 2955 C C . PRO A 1 388 ? 15.145 0.089 2.921 1.00 97.44 388 PRO A C 1
ATOM 2957 O O . PRO A 1 388 ? 15.770 -0.834 2.389 1.00 97.44 388 PRO A O 1
ATOM 2960 N N . THR A 1 389 ? 14.745 0.028 4.188 1.00 98.00 389 THR A N 1
ATOM 2961 C CA . THR A 1 389 ? 14.762 -1.204 4.995 1.00 98.00 389 THR A CA 1
ATOM 2962 C C . THR A 1 389 ? 13.698 -2.201 4.541 1.00 98.00 389 THR A C 1
ATOM 2964 O O . THR A 1 389 ? 12.812 -1.869 3.752 1.00 98.00 389 THR A O 1
ATOM 2967 N N . ALA A 1 390 ? 13.788 -3.433 5.047 1.00 97.44 390 ALA A N 1
ATOM 2968 C CA . ALA A 1 390 ? 12.784 -4.471 4.836 1.00 97.44 390 ALA A CA 1
ATOM 2969 C C . ALA A 1 390 ? 11.393 -4.020 5.314 1.00 97.44 390 ALA A C 1
ATOM 2971 O O . ALA A 1 390 ? 10.441 -4.165 4.558 1.00 97.44 390 ALA A O 1
ATOM 2972 N N . THR A 1 391 ? 11.299 -3.373 6.485 1.00 95.50 391 THR A N 1
ATOM 2973 C CA . THR A 1 391 ? 10.056 -2.775 7.011 1.00 95.50 391 THR A CA 1
ATOM 2974 C C . THR A 1 391 ? 9.405 -1.842 5.994 1.00 95.50 391 THR A C 1
ATOM 2976 O O . THR A 1 391 ? 8.221 -1.934 5.689 1.00 95.50 391 THR A O 1
ATOM 2979 N N . MET A 1 392 ? 10.201 -0.949 5.403 1.00 95.94 392 MET A N 1
ATOM 2980 C CA . MET A 1 392 ? 9.685 -0.016 4.409 1.00 95.94 392 MET A CA 1
ATOM 2981 C C . MET A 1 392 ? 9.329 -0.726 3.091 1.00 95.94 392 MET A C 1
ATOM 2983 O O . MET A 1 392 ? 8.400 -0.320 2.399 1.00 95.94 392 MET A O 1
ATOM 2987 N N . HIS A 1 393 ? 10.044 -1.790 2.721 1.00 97.62 393 HIS A N 1
ATOM 2988 C CA . HIS A 1 393 ? 9.719 -2.591 1.542 1.00 97.62 393 HIS A CA 1
ATOM 2989 C C . HIS A 1 393 ? 8.435 -3.414 1.691 1.00 97.62 393 HIS A C 1
ATOM 2991 O O . HIS A 1 393 ? 7.723 -3.547 0.697 1.00 97.62 393 HIS A O 1
ATOM 2997 N N . GLU A 1 394 ? 8.133 -3.920 2.884 1.00 95.81 394 GLU A N 1
ATOM 2998 C CA . GLU A 1 394 ? 6.862 -4.576 3.209 1.00 95.81 394 GLU A CA 1
ATOM 2999 C C . GLU A 1 394 ? 5.694 -3.616 2.969 1.00 95.81 394 GLU A C 1
ATOM 3001 O O . GLU A 1 394 ? 4.792 -3.923 2.193 1.00 95.81 394 GLU A O 1
ATOM 3006 N N . LEU A 1 395 ? 5.794 -2.395 3.502 1.00 94.62 395 LEU A N 1
ATOM 3007 C CA . LEU A 1 395 ? 4.806 -1.340 3.288 1.00 94.62 395 LEU A CA 1
ATOM 3008 C C . LEU A 1 395 ? 4.645 -0.951 1.811 1.00 94.62 395 LEU A C 1
ATOM 3010 O O . LEU A 1 395 ? 3.531 -0.853 1.305 1.00 94.62 395 LEU A O 1
ATOM 3014 N N . ILE A 1 396 ? 5.752 -0.754 1.086 1.00 96.19 396 ILE A N 1
ATOM 3015 C CA . ILE A 1 396 ? 5.696 -0.462 -0.357 1.00 96.19 396 ILE A CA 1
ATOM 3016 C C . ILE A 1 396 ? 5.026 -1.613 -1.117 1.00 96.19 396 ILE A C 1
ATOM 3018 O O . ILE A 1 396 ? 4.305 -1.360 -2.079 1.00 96.19 396 ILE A O 1
ATOM 3022 N N . GLY A 1 397 ? 5.274 -2.862 -0.712 1.00 96.38 397 GLY A N 1
ATOM 3023 C CA . GLY A 1 397 ? 4.653 -4.044 -1.303 1.00 96.38 397 GLY A CA 1
ATOM 3024 C C . GLY A 1 397 ? 3.145 -4.075 -1.076 1.00 96.38 397 GLY A C 1
ATOM 3025 O O . GLY A 1 397 ? 2.401 -4.227 -2.041 1.00 96.38 397 GLY A O 1
ATOM 3026 N N . ALA A 1 398 ? 2.709 -3.861 0.165 1.00 95.44 398 ALA A N 1
ATOM 3027 C CA . ALA A 1 398 ? 1.298 -3.838 0.536 1.00 95.44 398 ALA A CA 1
ATOM 3028 C C . ALA A 1 398 ? 0.536 -2.704 -0.174 1.00 95.44 398 ALA A C 1
ATOM 3030 O O . ALA A 1 398 ? -0.470 -2.951 -0.831 1.00 95.44 398 ALA A O 1
ATOM 3031 N N . LEU A 1 399 ? 1.087 -1.486 -0.183 1.00 95.00 399 LEU A N 1
ATOM 3032 C CA . LEU A 1 399 ? 0.509 -0.371 -0.940 1.00 95.00 399 LEU A CA 1
ATOM 3033 C C . LEU A 1 399 ? 0.471 -0.662 -2.442 1.00 95.00 399 LEU A C 1
ATOM 3035 O O . LEU A 1 399 ? -0.515 -0.368 -3.105 1.00 95.00 399 LEU A O 1
ATOM 3039 N N . ALA A 1 400 ? 1.526 -1.251 -3.015 1.00 96.00 400 ALA A N 1
ATOM 3040 C CA . ALA A 1 400 ? 1.515 -1.605 -4.431 1.00 96.00 400 ALA A CA 1
ATOM 3041 C C . ALA A 1 400 ? 0.396 -2.601 -4.772 1.00 96.00 400 ALA A C 1
ATOM 3043 O O . ALA A 1 400 ? -0.179 -2.485 -5.852 1.00 96.00 400 ALA A O 1
ATOM 3044 N N . LEU A 1 401 ? 0.077 -3.543 -3.878 1.00 96.31 401 LEU A N 1
ATOM 3045 C CA . LEU A 1 401 ? -1.056 -4.456 -4.045 1.00 96.31 401 LEU A CA 1
ATOM 3046 C C . LEU A 1 401 ? -2.388 -3.710 -4.014 1.00 96.31 401 LEU A C 1
ATOM 3048 O O . LEU A 1 401 ? -3.207 -3.967 -4.888 1.00 96.31 401 LEU A O 1
ATOM 3052 N N . GLU A 1 402 ? -2.556 -2.738 -3.118 1.00 95.75 402 GLU A N 1
ATOM 3053 C CA . GLU A 1 402 ? -3.756 -1.891 -3.071 1.00 95.75 402 GLU A CA 1
ATOM 3054 C C . GLU A 1 402 ? -3.971 -1.125 -4.394 1.00 95.75 402 GLU A C 1
ATOM 3056 O O . GLU A 1 402 ? -5.073 -1.077 -4.926 1.00 95.75 402 GLU A O 1
ATOM 3061 N N . TYR A 1 403 ? -2.898 -0.612 -5.014 1.00 95.62 403 TYR A N 1
ATOM 3062 C CA . TYR A 1 403 ? -2.972 0.008 -6.349 1.00 95.62 403 TYR A CA 1
ATOM 3063 C C . TYR A 1 403 ? -3.252 -0.993 -7.487 1.00 95.62 403 TYR A C 1
ATOM 3065 O O . TYR A 1 403 ? -3.790 -0.606 -8.528 1.00 95.62 403 TYR A O 1
ATOM 3073 N N . ILE A 1 404 ? -2.783 -2.239 -7.361 1.00 95.56 404 ILE A N 1
ATOM 3074 C CA . ILE A 1 404 ? -2.942 -3.289 -8.383 1.00 95.56 404 ILE A CA 1
ATOM 3075 C C . ILE A 1 404 ? -4.345 -3.897 -8.331 1.00 95.56 404 ILE A C 1
ATOM 3077 O O . ILE A 1 404 ? -4.903 -4.224 -9.382 1.00 95.56 404 ILE A O 1
ATOM 3081 N N . GLY A 1 405 ? -4.866 -4.100 -7.126 1.00 95.50 405 GLY A N 1
ATOM 3082 C CA . GLY A 1 405 ? -6.169 -4.680 -6.862 1.00 95.50 405 GLY A CA 1
ATOM 3083 C C . GLY A 1 405 ? -7.306 -3.675 -6.988 1.00 95.50 405 GLY A C 1
ATOM 3084 O O . GLY A 1 405 ? -7.130 -2.514 -7.358 1.00 95.50 405 GLY A O 1
ATOM 3085 N N . GLN A 1 406 ? -8.505 -4.170 -6.720 1.00 95.06 406 GLN A N 1
ATOM 3086 C CA . GLN A 1 406 ? -9.702 -3.358 -6.549 1.00 95.06 406 GLN A CA 1
ATOM 3087 C C . GLN A 1 406 ? -10.114 -3.447 -5.086 1.00 95.06 406 GLN A C 1
ATOM 3089 O O . GLN A 1 406 ? -10.126 -4.552 -4.555 1.00 95.06 406 GLN A O 1
ATOM 3094 N N . ASN A 1 407 ? -10.424 -2.307 -4.472 1.00 94.69 407 ASN A N 1
ATOM 3095 C CA . ASN A 1 407 ? -10.821 -2.244 -3.068 1.00 94.69 407 ASN A CA 1
ATOM 3096 C C . ASN A 1 407 ? -12.027 -3.143 -2.773 1.00 94.69 407 ASN A C 1
ATOM 3098 O O . ASN A 1 407 ? -12.958 -3.214 -3.581 1.00 94.69 407 ASN A O 1
ATOM 3102 N N . ASP A 1 408 ? -11.948 -3.798 -1.627 1.00 94.62 408 ASP A N 1
ATOM 3103 C CA . ASP A 1 408 ? -12.904 -4.720 -1.017 1.00 94.62 408 ASP A CA 1
ATOM 3104 C C . ASP A 1 408 ? -12.778 -4.470 0.489 1.00 94.62 408 ASP A C 1
ATOM 3106 O O . ASP A 1 408 ? -11.912 -5.032 1.141 1.00 94.62 408 ASP A O 1
ATOM 3110 N N . SER A 1 409 ? -13.474 -3.455 0.994 1.00 92.56 409 SER A N 1
ATOM 3111 C CA . SER A 1 409 ? -13.151 -2.812 2.271 1.00 92.56 409 SER A CA 1
ATOM 3112 C C . SER A 1 409 ? -13.420 -3.699 3.486 1.00 92.56 409 SER A C 1
ATOM 3114 O O . SER A 1 409 ? -12.735 -3.544 4.500 1.00 92.56 409 SER A O 1
ATOM 31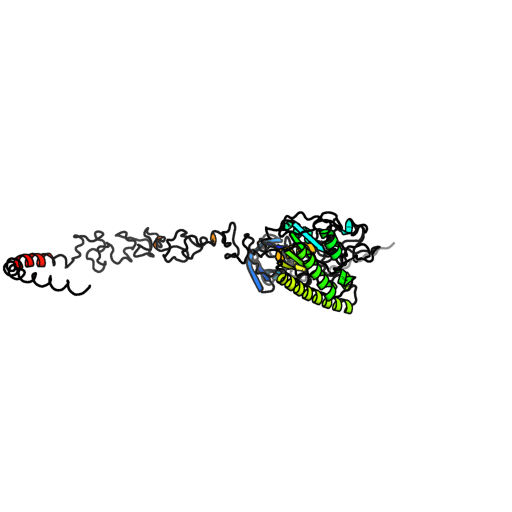16 N N . ASP A 1 410 ? -14.387 -4.605 3.408 1.00 92.62 410 ASP A N 1
ATOM 3117 C CA . ASP A 1 410 ? -14.706 -5.561 4.468 1.00 92.62 410 ASP A CA 1
ATOM 3118 C C . ASP A 1 410 ? -14.132 -6.965 4.218 1.00 92.62 410 ASP A C 1
ATOM 3120 O O . ASP A 1 410 ? -14.142 -7.797 5.127 1.00 92.62 410 ASP A O 1
ATOM 3124 N N . GLY A 1 411 ? -13.519 -7.197 3.053 1.00 93.12 411 GLY A N 1
ATOM 3125 C CA . GLY A 1 411 ? -12.737 -8.395 2.762 1.00 93.12 411 GLY A CA 1
ATOM 3126 C C . GLY A 1 411 ? -13.595 -9.629 2.493 1.00 93.12 411 GLY A C 1
ATOM 3127 O O . GLY A 1 411 ? -13.132 -10.759 2.706 1.00 93.12 411 GLY A O 1
ATOM 3128 N N . ASP A 1 412 ? -14.835 -9.444 2.044 1.00 93.38 412 ASP A N 1
ATOM 3129 C CA . ASP A 1 412 ? -15.780 -10.530 1.776 1.00 93.38 412 ASP A CA 1
ATOM 3130 C C . ASP A 1 412 ? -15.586 -11.185 0.390 1.00 93.38 412 ASP A C 1
ATOM 3132 O O . ASP A 1 412 ? -16.102 -12.276 0.105 1.00 93.38 412 ASP A O 1
ATOM 3136 N N . GLY A 1 413 ? -14.751 -10.569 -0.456 1.00 92.81 413 GLY A N 1
ATOM 3137 C CA . GLY A 1 413 ? -14.419 -11.009 -1.806 1.00 92.81 413 GLY A CA 1
ATOM 3138 C C . GLY A 1 413 ? -15.215 -10.322 -2.920 1.00 92.81 413 GLY A C 1
ATOM 3139 O O . GLY A 1 413 ? -15.002 -10.651 -4.100 1.00 92.81 413 GLY A O 1
ATOM 3140 N N . ILE A 1 414 ? -16.109 -9.390 -2.592 1.00 94.88 414 ILE A N 1
ATOM 3141 C CA . ILE A 1 414 ? -16.868 -8.547 -3.511 1.00 94.88 414 ILE A CA 1
ATOM 3142 C C . ILE A 1 414 ? -16.301 -7.128 -3.447 1.00 94.88 414 ILE A C 1
ATOM 3144 O O . ILE A 1 414 ? -16.243 -6.473 -2.424 1.00 94.88 414 ILE A O 1
ATOM 3148 N N . ILE A 1 415 ? -15.860 -6.614 -4.594 1.00 95.06 415 ILE A N 1
ATOM 3149 C CA . ILE A 1 415 ? -15.267 -5.271 -4.649 1.00 95.06 415 ILE A CA 1
ATOM 3150 C C . ILE A 1 415 ? -16.287 -4.194 -4.248 1.00 95.06 415 ILE A C 1
ATOM 3152 O O . ILE A 1 415 ? -17.425 -4.246 -4.718 1.00 95.06 415 ILE A O 1
ATOM 3156 N N . ASP A 1 416 ? -15.839 -3.129 -3.574 1.00 93.81 416 ASP A N 1
ATOM 3157 C CA . ASP A 1 416 ? -16.671 -2.010 -3.079 1.00 93.81 416 ASP A CA 1
ATOM 3158 C C . ASP A 1 416 ? -17.639 -1.447 -4.139 1.00 93.81 416 ASP A C 1
ATOM 3160 O O . ASP A 1 416 ? -18.705 -0.913 -3.861 1.00 93.81 416 ASP A O 1
ATOM 3164 N N . SER A 1 417 ? -17.233 -1.479 -5.414 1.00 94.12 417 SER A N 1
ATOM 3165 C CA . SER A 1 417 ? -18.039 -0.930 -6.514 1.00 94.12 417 SER A CA 1
ATOM 3166 C C . SER A 1 417 ? -19.226 -1.805 -6.939 1.00 94.12 417 SER A C 1
ATOM 3168 O O . SER A 1 417 ? -20.058 -1.349 -7.730 1.00 94.12 417 SER A O 1
ATOM 3170 N N . LEU A 1 418 ? -19.246 -3.061 -6.496 1.00 94.94 418 LEU A N 1
ATOM 3171 C CA . LEU A 1 418 ? -20.287 -4.060 -6.745 1.00 94.94 418 LEU A CA 1
ATOM 3172 C C . LEU A 1 418 ? -20.969 -4.527 -5.454 1.00 94.94 418 LEU A C 1
ATOM 3174 O O . LEU A 1 418 ? -22.021 -5.155 -5.551 1.00 94.94 418 LEU A O 1
ATOM 3178 N N . ASP A 1 419 ? -20.375 -4.219 -4.308 1.00 94.12 419 ASP A N 1
ATOM 3179 C CA . ASP A 1 419 ? -20.898 -4.497 -2.983 1.00 94.12 419 ASP A CA 1
ATOM 3180 C C . ASP A 1 419 ? -21.972 -3.466 -2.579 1.00 94.12 419 ASP A C 1
ATOM 3182 O O . ASP A 1 419 ? -21.842 -2.258 -2.808 1.00 94.12 419 ASP A O 1
ATOM 3186 N N . ASN A 1 420 ? -23.085 -3.966 -2.049 1.00 94.25 420 ASN A N 1
ATOM 3187 C CA . ASN A 1 420 ? -24.202 -3.175 -1.543 1.00 94.25 420 ASN A CA 1
ATOM 3188 C C . ASN A 1 420 ? -24.266 -3.140 -0.008 1.00 94.25 420 ASN A C 1
ATOM 3190 O O . ASN A 1 420 ? -25.107 -2.409 0.528 1.00 94.25 420 ASN A O 1
ATOM 3194 N N . CYS A 1 421 ? -23.455 -3.940 0.678 1.00 91.81 421 CYS A N 1
ATOM 3195 C CA . CYS A 1 421 ? -23.586 -4.265 2.085 1.00 91.81 421 CYS A CA 1
ATOM 3196 C C . CYS A 1 421 ? -22.245 -4.138 2.811 1.00 91.81 421 CYS A C 1
ATOM 3198 O O . CYS A 1 421 ? -21.584 -5.128 3.074 1.00 91.81 421 CYS A O 1
ATOM 3200 N N . ASP A 1 422 ? -21.921 -2.922 3.252 1.00 88.50 422 ASP A N 1
ATOM 3201 C CA . ASP A 1 422 ? -20.717 -2.685 4.047 1.00 88.50 422 ASP A CA 1
ATOM 3202 C C . ASP A 1 422 ? -20.646 -3.595 5.298 1.00 88.50 422 ASP A C 1
ATOM 3204 O O . ASP A 1 422 ? -21.602 -3.658 6.086 1.00 88.50 422 ASP A O 1
ATOM 3208 N N . TRP A 1 423 ? -19.463 -4.163 5.551 1.00 91.75 423 TRP A N 1
ATOM 3209 C CA . TRP A 1 423 ? -19.102 -4.899 6.774 1.00 91.75 423 TRP A CA 1
ATOM 3210 C C . TRP A 1 423 ? -19.878 -6.201 6.951 1.00 91.75 423 TRP A C 1
ATOM 3212 O O . TRP A 1 423 ? -20.418 -6.485 8.027 1.00 91.75 423 TRP A O 1
ATOM 3222 N N . SER A 1 424 ? -19.950 -6.986 5.882 1.00 92.31 424 SER A N 1
ATOM 3223 C CA . SER A 1 424 ? -20.599 -8.287 5.889 1.00 92.31 424 SER A CA 1
ATOM 3224 C C . SER A 1 424 ? -19.834 -9.311 6.744 1.00 92.31 424 SER A C 1
ATOM 3226 O O . SER A 1 424 ? -18.613 -9.278 6.928 1.00 92.31 424 SER A O 1
ATOM 3228 N N . SER A 1 425 ? -20.577 -10.243 7.341 1.00 86.31 425 SER A N 1
ATOM 3229 C CA . SER A 1 425 ? -20.039 -11.248 8.255 1.00 86.31 425 SER A CA 1
ATOM 3230 C C . SER A 1 425 ? -20.272 -12.672 7.743 1.00 86.31 425 SER A C 1
ATOM 3232 O O . SER A 1 425 ? -21.332 -13.278 7.901 1.00 86.31 425 SER A O 1
ATOM 3234 N N . GLY A 1 426 ? -19.224 -13.276 7.180 1.00 84.75 426 GLY A N 1
ATOM 3235 C CA . GLY A 1 426 ? -19.231 -14.686 6.784 1.00 84.75 426 GLY A CA 1
ATOM 3236 C C . GLY A 1 426 ? -19.437 -14.908 5.288 1.00 84.75 426 GLY A C 1
ATOM 3237 O O . GLY A 1 426 ? -18.694 -14.368 4.482 1.00 84.75 426 GLY A O 1
ATOM 3238 N N . GLU A 1 427 ? -20.343 -15.819 4.915 1.00 89.88 427 GLU A N 1
ATOM 3239 C CA . GLU A 1 427 ? -20.627 -16.089 3.498 1.00 89.88 427 GLU A CA 1
ATOM 3240 C C . GLU A 1 427 ? -21.625 -15.060 2.961 1.00 89.88 427 GLU A C 1
ATOM 3242 O O . GLU A 1 427 ? -22.694 -14.875 3.546 1.00 89.88 427 GLU A O 1
ATOM 3247 N N . VAL A 1 428 ? -21.287 -14.460 1.820 1.00 95.06 428 VAL A N 1
ATOM 3248 C CA . VAL A 1 428 ? -22.078 -13.413 1.166 1.00 95.06 428 VAL A CA 1
ATOM 3249 C C . VAL A 1 428 ? -22.689 -13.870 -0.154 1.00 95.06 428 VAL A C 1
ATOM 3251 O O . VAL A 1 428 ? -22.279 -14.878 -0.746 1.00 95.06 428 VAL A O 1
ATOM 3254 N N . ASP A 1 429 ? -23.708 -13.143 -0.604 1.00 93.38 429 ASP A N 1
ATOM 3255 C CA . ASP A 1 429 ? -24.343 -13.344 -1.903 1.00 93.38 429 ASP A CA 1
ATOM 3256 C C . ASP A 1 429 ? -23.590 -12.643 -3.057 1.00 93.38 429 ASP A C 1
ATOM 3258 O O . ASP A 1 429 ? -22.415 -12.297 -2.963 1.00 93.38 429 ASP A O 1
ATOM 3262 N N . GLU A 1 430 ? -24.242 -12.489 -4.215 1.00 93.81 430 GLU A N 1
ATOM 3263 C CA . GLU A 1 430 ? -23.620 -11.869 -5.394 1.00 93.81 430 GLU A CA 1
ATOM 3264 C C . GLU A 1 430 ? -23.458 -10.342 -5.302 1.00 93.81 430 GLU A C 1
ATOM 3266 O O . GLU A 1 430 ? -22.858 -9.753 -6.206 1.00 93.81 430 GLU A O 1
ATOM 3271 N N . VAL A 1 431 ? -23.994 -9.716 -4.252 1.00 93.38 431 VAL A N 1
ATOM 3272 C CA . VAL A 1 431 ? -23.916 -8.274 -3.996 1.00 93.38 431 VAL A CA 1
ATOM 3273 C C . VAL A 1 431 ? -23.262 -7.944 -2.648 1.00 93.38 431 VAL A C 1
ATOM 3275 O O . VAL A 1 431 ? -23.438 -6.824 -2.182 1.00 93.38 431 VAL A O 1
ATOM 3278 N N . GLY A 1 432 ? -22.527 -8.890 -2.052 1.00 94.44 432 GLY A N 1
ATOM 3279 C CA . GLY A 1 432 ? -21.757 -8.683 -0.813 1.00 94.44 432 GLY A CA 1
ATOM 3280 C C . GLY A 1 432 ? -22.583 -8.748 0.474 1.00 94.44 432 GLY A C 1
ATOM 3281 O O . GLY A 1 432 ? -22.088 -8.502 1.560 1.00 94.44 432 GLY A O 1
ATOM 3282 N N . CYS A 1 433 ? -23.863 -9.123 0.406 1.00 95.75 433 CYS A N 1
ATOM 3283 C CA . CYS A 1 433 ? -24.701 -9.154 1.602 1.00 95.75 433 CYS A CA 1
ATOM 3284 C C . CYS A 1 433 ? -24.624 -10.518 2.292 1.00 95.75 433 CYS A C 1
ATOM 3286 O O . CYS A 1 433 ? -24.927 -11.552 1.680 1.00 95.75 433 CYS A O 1
ATOM 3288 N N . ASP A 1 434 ? -24.297 -10.539 3.586 1.00 95.44 434 ASP A N 1
ATOM 3289 C CA . ASP A 1 434 ? -24.450 -11.742 4.405 1.00 95.44 434 ASP A CA 1
ATOM 3290 C C . ASP A 1 434 ? -25.934 -12.037 4.694 1.00 95.44 434 ASP A C 1
ATOM 3292 O O . ASP A 1 434 ? -26.812 -11.197 4.478 1.00 95.44 434 ASP A O 1
ATOM 3296 N N . TRP A 1 435 ? -26.239 -13.247 5.181 1.00 93.69 435 TRP A N 1
ATOM 3297 C CA . TRP A 1 435 ? -27.627 -13.675 5.414 1.00 93.69 435 TRP A CA 1
ATOM 3298 C C . TRP A 1 435 ? -28.430 -12.682 6.263 1.00 93.69 435 TRP A C 1
ATOM 3300 O O . TRP A 1 435 ? -29.607 -12.490 5.988 1.00 93.69 435 TRP A O 1
ATOM 3310 N N . SER A 1 436 ? -27.822 -12.053 7.271 1.00 94.06 436 SER A N 1
ATOM 3311 C CA . SER A 1 436 ? -28.499 -11.123 8.179 1.00 94.06 436 SER A CA 1
ATOM 3312 C C . SER A 1 436 ? -28.830 -9.773 7.537 1.00 94.06 436 SER A C 1
ATOM 3314 O O . SER A 1 436 ? -29.745 -9.090 7.996 1.00 94.06 436 SER A O 1
ATOM 3316 N N . GLN A 1 437 ? -28.109 -9.404 6.478 1.00 95.31 437 GLN A N 1
ATOM 3317 C CA . GLN A 1 437 ? -28.297 -8.162 5.726 1.00 95.31 437 GLN A CA 1
ATOM 3318 C C . GLN A 1 437 ? -29.255 -8.333 4.536 1.00 95.31 437 GLN A C 1
ATOM 3320 O O . GLN A 1 437 ? -29.768 -7.345 4.011 1.00 95.31 437 GLN A O 1
ATOM 3325 N N . GLN A 1 438 ? -29.497 -9.572 4.105 1.00 94.19 438 GLN A N 1
ATOM 3326 C CA . GLN A 1 438 ? -30.453 -9.901 3.048 1.00 94.19 438 GLN A CA 1
ATOM 3327 C C . GLN A 1 438 ? -31.907 -9.731 3.518 1.00 94.19 438 GLN A C 1
ATOM 3329 O O . GLN A 1 438 ? -32.184 -9.745 4.711 1.00 94.19 438 GLN A O 1
ATOM 3334 N N . ASP A 1 439 ? -32.825 -9.597 2.563 1.00 93.31 439 ASP A N 1
ATOM 3335 C CA . ASP A 1 439 ? -34.283 -9.529 2.751 1.00 93.31 439 ASP A CA 1
ATOM 3336 C C . ASP A 1 439 ? -34.901 -10.570 1.797 1.00 93.31 439 ASP A C 1
ATOM 3338 O O . ASP A 1 439 ? -35.037 -10.328 0.591 1.00 93.31 439 ASP A O 1
ATOM 3342 N N . GLU A 1 440 ? -35.110 -11.798 2.291 1.00 93.12 440 GLU A N 1
ATOM 3343 C CA . GLU A 1 440 ? -35.501 -12.940 1.447 1.00 93.12 440 GLU A CA 1
ATOM 3344 C C . GLU A 1 440 ? -36.990 -12.926 1.056 1.00 93.12 440 GLU A C 1
ATOM 3346 O O . GLU A 1 440 ? -37.342 -13.431 -0.021 1.00 93.12 440 GLU A O 1
ATOM 3351 N N . ASP A 1 441 ? -37.863 -12.353 1.889 1.00 93.44 441 ASP A N 1
ATOM 3352 C CA . ASP A 1 441 ? -39.312 -12.299 1.662 1.00 93.44 441 ASP A CA 1
ATOM 3353 C C . ASP A 1 441 ? -39.797 -10.973 1.034 1.00 93.44 441 ASP A C 1
ATOM 3355 O O . ASP A 1 441 ? -40.901 -10.913 0.471 1.00 93.44 441 ASP A O 1
ATOM 3359 N N . LEU A 1 442 ? -38.905 -9.979 0.960 1.00 94.19 442 LEU A N 1
ATOM 3360 C CA . LEU A 1 442 ? -39.084 -8.677 0.324 1.00 94.19 442 LEU A CA 1
ATOM 3361 C C . LEU A 1 442 ? -40.148 -7.816 1.009 1.00 94.19 442 LEU A C 1
ATOM 3363 O O . LEU A 1 442 ? -40.873 -7.067 0.330 1.00 94.19 442 LEU A O 1
ATOM 3367 N N . ASP A 1 443 ? -40.253 -7.924 2.330 1.00 93.38 443 ASP A N 1
ATOM 3368 C CA . ASP A 1 443 ? -41.127 -7.096 3.156 1.00 93.38 443 ASP A CA 1
ATOM 3369 C C . ASP A 1 443 ? -40.500 -5.731 3.531 1.00 93.38 443 ASP A C 1
ATOM 3371 O O . ASP A 1 443 ? -41.213 -4.786 3.895 1.00 93.38 443 ASP A O 1
ATOM 3375 N N . GLY A 1 444 ? -39.187 -5.582 3.312 1.00 92.75 444 GLY A N 1
ATOM 3376 C CA . GLY A 1 444 ? -38.403 -4.379 3.574 1.00 92.75 444 GLY A CA 1
ATOM 3377 C C . GLY A 1 444 ? -37.620 -4.380 4.891 1.00 92.75 444 GLY A C 1
ATOM 3378 O O . GLY A 1 444 ? -36.997 -3.355 5.198 1.00 92.75 444 GLY A O 1
ATOM 3379 N N . ILE A 1 445 ? -37.639 -5.473 5.655 1.00 95.38 445 ILE A N 1
ATOM 3380 C CA . ILE A 1 445 ? -36.860 -5.696 6.874 1.00 95.38 445 ILE A CA 1
ATOM 3381 C C . ILE A 1 445 ? -35.815 -6.782 6.590 1.00 95.38 445 ILE A C 1
ATOM 3383 O O . ILE A 1 445 ? -36.106 -7.841 6.058 1.00 95.38 445 ILE A O 1
ATOM 3387 N N . ALA A 1 446 ? -34.550 -6.510 6.914 1.00 95.12 446 ALA A N 1
ATOM 3388 C CA . ALA A 1 446 ? -33.492 -7.494 6.702 1.00 95.12 446 ALA A CA 1
ATOM 3389 C C . ALA A 1 446 ? -33.646 -8.680 7.670 1.00 95.12 446 ALA A C 1
ATOM 3391 O O . ALA A 1 446 ? -33.968 -8.472 8.839 1.00 95.12 446 ALA A O 1
ATOM 3392 N N . ASN A 1 447 ? -33.302 -9.890 7.227 1.00 94.81 447 ASN A N 1
ATOM 3393 C CA . ASN A 1 447 ? -33.431 -11.154 7.957 1.00 94.81 447 ASN A CA 1
ATOM 3394 C C . ASN A 1 447 ? -32.872 -11.102 9.393 1.00 94.81 447 ASN A C 1
ATOM 3396 O O . ASN A 1 447 ? -33.396 -11.733 10.304 1.00 94.81 447 ASN A O 1
ATOM 3400 N N . GLY A 1 448 ? -31.772 -10.373 9.620 1.00 93.88 448 GLY A N 1
ATOM 3401 C CA . GLY A 1 448 ? -31.155 -10.236 10.945 1.00 93.88 448 GLY A CA 1
ATOM 3402 C C . GLY A 1 448 ? -31.971 -9.406 11.942 1.00 93.88 448 GLY A C 1
ATOM 3403 O O . GLY A 1 448 ? -31.712 -9.466 13.146 1.00 93.88 448 GLY A O 1
ATOM 3404 N N . LEU A 1 449 ? -32.926 -8.623 11.440 1.00 95.31 449 LEU A N 1
ATOM 3405 C CA . LEU A 1 449 ? -33.862 -7.783 12.188 1.00 95.31 449 LEU A CA 1
ATOM 3406 C C . LEU A 1 449 ? -35.317 -8.263 12.061 1.00 95.31 449 LEU A C 1
ATOM 3408 O O . LEU A 1 449 ? -36.198 -7.655 12.667 1.00 95.31 449 LEU A O 1
ATOM 3412 N N . ASP A 1 450 ? -35.552 -9.316 11.282 1.00 95.88 450 ASP A N 1
ATOM 3413 C CA . ASP A 1 450 ? -36.868 -9.851 10.968 1.00 95.88 450 ASP A CA 1
ATOM 3414 C C . ASP A 1 450 ? -37.169 -11.093 11.827 1.00 95.88 450 ASP A C 1
ATOM 3416 O O . ASP A 1 450 ? -36.515 -12.137 11.739 1.00 95.88 450 ASP A O 1
ATOM 3420 N N . ASP A 1 451 ? -38.174 -10.967 12.691 1.00 95.56 451 ASP A N 1
ATOM 3421 C CA . ASP A 1 451 ? -38.681 -12.060 13.520 1.00 95.56 451 ASP A CA 1
ATOM 3422 C C . ASP A 1 451 ? -39.580 -13.021 12.701 1.00 95.56 451 ASP A C 1
ATOM 3424 O O . ASP A 1 451 ? -39.839 -14.155 13.123 1.00 95.56 451 ASP A O 1
ATOM 3428 N N . CYS A 1 452 ? -40.042 -12.580 11.529 1.00 95.56 452 CYS A N 1
ATOM 3429 C CA . CYS A 1 452 ? -41.088 -13.146 10.686 1.00 95.56 452 CYS A CA 1
ATOM 3430 C C . CYS A 1 452 ? -40.642 -13.389 9.225 1.00 95.56 452 CYS A C 1
ATOM 3432 O O . CYS A 1 452 ? -41.408 -13.115 8.311 1.00 95.56 452 CYS A O 1
ATOM 3434 N N . LEU A 1 453 ? -39.507 -14.079 9.049 1.00 94.94 453 LEU A N 1
ATOM 3435 C CA . LEU A 1 453 ? -38.777 -14.424 7.799 1.00 94.94 453 LEU A CA 1
ATOM 3436 C C . LEU A 1 453 ? -39.548 -14.957 6.562 1.00 94.94 453 LEU A C 1
ATOM 3438 O O . LEU A 1 453 ? -38.933 -15.313 5.556 1.00 94.94 453 LEU A O 1
ATOM 3442 N N . GLU A 1 454 ? -40.860 -15.167 6.642 1.00 94.69 454 GLU A N 1
ATOM 3443 C CA . GLU A 1 454 ? -41.684 -15.660 5.534 1.00 94.69 454 GLU A CA 1
ATOM 3444 C C . GLU A 1 454 ? -42.992 -14.859 5.418 1.00 94.69 454 GLU A C 1
ATOM 3446 O O . GLU A 1 454 ? -44.085 -15.431 5.315 1.00 94.69 454 GLU A O 1
ATOM 3451 N N . THR A 1 455 ? -42.904 -13.532 5.439 1.00 95.25 455 THR A N 1
ATOM 3452 C CA . THR A 1 455 ? -44.047 -12.654 5.225 1.00 95.25 455 THR A CA 1
ATOM 3453 C C . THR A 1 455 ? -44.512 -12.680 3.766 1.00 95.25 455 THR A C 1
ATOM 3455 O O . THR A 1 455 ? -43.757 -12.543 2.804 1.00 95.25 455 THR A O 1
ATOM 3458 N N . GLU A 1 456 ? -45.817 -12.869 3.555 1.00 94.25 456 GLU A N 1
ATOM 3459 C CA . GLU A 1 456 ? -46.403 -12.817 2.223 1.00 94.25 456 GLU A CA 1
ATOM 3460 C C . GLU A 1 456 ? -46.236 -11.424 1.586 1.00 94.25 456 GLU A C 1
ATOM 3462 O O . GLU A 1 456 ? -46.530 -10.381 2.171 1.00 94.25 456 GLU A O 1
ATOM 3467 N N . SER A 1 457 ? -45.841 -11.401 0.312 1.00 91.19 457 SER A N 1
ATOM 3468 C CA . SER A 1 457 ? -45.640 -10.147 -0.415 1.00 91.19 457 SER A CA 1
ATOM 3469 C C . SER A 1 457 ? -46.919 -9.301 -0.508 1.00 91.19 457 SER A C 1
ATOM 3471 O O . SER A 1 457 ? -47.972 -9.764 -0.960 1.00 91.19 457 SER A O 1
ATOM 3473 N N . GLY A 1 458 ? -46.794 -8.013 -0.177 1.00 85.31 458 GLY A N 1
ATOM 3474 C CA . GLY A 1 458 ? -47.858 -7.013 -0.302 1.00 85.31 458 GLY A CA 1
ATOM 3475 C C . GLY A 1 458 ? -48.620 -6.710 0.989 1.00 85.31 458 GLY A C 1
ATOM 3476 O O . GLY A 1 458 ? -49.540 -5.889 0.943 1.00 85.31 458 GLY A O 1
ATOM 3477 N N . PHE A 1 459 ? -48.243 -7.332 2.106 1.00 91.81 459 PHE A N 1
ATOM 3478 C CA . PHE A 1 459 ? -48.682 -6.938 3.443 1.00 91.81 459 PHE A CA 1
ATOM 3479 C C . PHE A 1 459 ? -47.765 -5.845 4.015 1.00 91.81 459 PHE A C 1
ATOM 3481 O O . PHE A 1 459 ? -46.591 -5.768 3.668 1.00 91.81 459 PHE A O 1
ATOM 3488 N N . GLU A 1 460 ? -48.323 -4.954 4.839 1.00 92.81 460 GLU A N 1
AT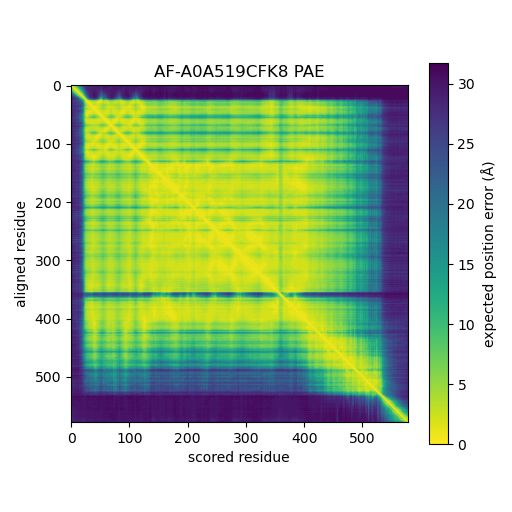OM 3489 C CA . GLU A 1 460 ? -47.517 -4.013 5.627 1.00 92.81 460 GLU A CA 1
ATOM 3490 C C . GLU A 1 460 ? -47.048 -4.721 6.901 1.00 92.81 460 GLU A C 1
ATOM 3492 O O . GLU A 1 460 ? -47.859 -5.356 7.581 1.00 92.81 460 GLU A O 1
ATOM 3497 N N . VAL A 1 461 ? -45.760 -4.586 7.210 1.00 95.50 461 VAL A N 1
ATOM 3498 C CA . VAL A 1 461 ? -45.109 -5.174 8.386 1.00 95.50 461 VAL A CA 1
ATOM 3499 C C . VAL A 1 461 ? -44.743 -4.110 9.411 1.00 95.50 461 VAL A C 1
ATOM 3501 O O . VAL A 1 461 ? -44.710 -2.911 9.107 1.00 95.50 461 VAL A O 1
ATOM 3504 N N . ASP A 1 462 ? -44.509 -4.529 10.651 1.00 93.88 462 ASP A N 1
ATOM 3505 C CA . ASP A 1 462 ? -43.954 -3.656 11.681 1.00 93.88 462 ASP A CA 1
ATOM 3506 C C . ASP A 1 462 ? -42.418 -3.590 11.653 1.00 93.88 462 ASP A C 1
ATOM 3508 O O . ASP A 1 462 ? -41.771 -3.932 10.669 1.00 93.88 462 ASP A O 1
ATOM 3512 N N . SER A 1 463 ? -41.819 -3.067 12.727 1.00 95.31 463 SER A N 1
ATOM 3513 C CA . SER A 1 463 ? -40.365 -2.929 12.837 1.00 95.31 463 SER A CA 1
ATOM 3514 C C . SER A 1 463 ? -39.611 -4.253 12.928 1.00 95.31 463 SER A C 1
ATOM 3516 O O . SER A 1 463 ? -38.387 -4.220 12.843 1.00 95.31 463 SER A O 1
ATOM 3518 N N . ASN A 1 464 ? -40.319 -5.360 13.147 1.00 94.69 464 ASN A N 1
ATOM 3519 C CA . ASN A 1 464 ? -39.761 -6.693 13.304 1.00 94.69 464 ASN A CA 1
ATOM 3520 C C . ASN A 1 464 ? -40.105 -7.592 12.103 1.00 94.69 464 ASN A C 1
ATOM 3522 O O . ASN A 1 464 ? -39.984 -8.803 12.227 1.00 94.69 464 ASN A O 1
ATOM 3526 N N . GLY A 1 465 ? -40.593 -7.024 10.991 1.00 95.12 465 GLY A N 1
ATOM 3527 C CA . GLY A 1 465 ? -40.957 -7.777 9.778 1.00 95.12 465 GLY A CA 1
ATOM 3528 C C . GLY A 1 465 ? -42.257 -8.580 9.896 1.00 95.12 465 GLY A C 1
ATOM 3529 O O . GLY A 1 465 ? -42.645 -9.327 9.008 1.00 95.12 465 GLY A O 1
ATOM 3530 N N . CYS A 1 466 ? -43.019 -8.408 10.978 1.00 96.62 466 CYS A N 1
ATOM 3531 C CA . CYS A 1 466 ? -44.238 -9.182 11.178 1.00 96.62 466 CYS A CA 1
ATOM 3532 C C . CYS A 1 466 ? -45.478 -8.447 10.650 1.00 96.62 466 CYS A C 1
ATOM 3534 O O . CYS A 1 466 ? -45.796 -7.329 11.073 1.00 96.62 466 CYS A O 1
ATOM 3536 N N . ALA A 1 467 ? -46.229 -9.094 9.755 1.00 96.38 467 ALA A N 1
ATOM 3537 C CA . ALA A 1 467 ? -47.547 -8.621 9.334 1.00 96.38 467 ALA A CA 1
ATOM 3538 C C . ALA A 1 467 ? -48.636 -8.981 10.370 1.00 96.38 467 ALA A C 1
ATOM 3540 O O . ALA A 1 467 ? -48.461 -9.920 11.147 1.00 96.38 467 ALA A O 1
ATOM 3541 N N . PRO A 1 468 ? -49.812 -8.317 10.356 1.00 94.62 468 PRO A N 1
ATOM 3542 C CA . PRO A 1 468 ? -50.880 -8.575 11.330 1.00 94.62 468 PRO A CA 1
ATOM 3543 C C . PRO A 1 468 ? -51.316 -10.048 11.457 1.00 94.62 468 PRO A C 1
ATOM 3545 O O . PRO A 1 468 ? -51.638 -10.490 12.547 1.00 94.62 468 PRO A O 1
ATOM 3548 N N . TYR A 1 469 ? -51.263 -10.841 10.381 1.00 94.50 469 TYR A N 1
ATOM 3549 C CA . TYR A 1 469 ? -51.643 -12.264 10.419 1.00 94.50 469 TYR A CA 1
ATOM 3550 C C . TYR A 1 469 ? -50.572 -13.192 11.029 1.00 94.50 469 TYR A C 1
ATOM 3552 O O . TYR A 1 469 ? -50.819 -14.383 11.212 1.00 94.50 469 TYR A O 1
ATOM 3560 N N . GLN A 1 470 ? -49.367 -12.678 11.297 1.00 95.12 470 GLN A N 1
ATOM 3561 C CA . GLN A 1 470 ? -48.267 -13.395 11.959 1.00 95.12 470 GLN A CA 1
ATOM 3562 C C . GLN A 1 470 ? -48.126 -13.015 13.437 1.00 95.12 470 GLN A C 1
ATOM 3564 O O . GLN A 1 470 ? -47.357 -13.656 14.153 1.00 95.12 470 GLN A O 1
ATOM 3569 N N . ARG A 1 471 ? -48.844 -11.985 13.893 1.00 93.69 471 ARG A N 1
ATOM 3570 C CA . ARG A 1 471 ? -48.743 -11.442 15.249 1.00 93.69 471 ARG A CA 1
ATOM 3571 C C . ARG A 1 471 ? -49.978 -11.793 16.059 1.00 93.69 471 ARG A C 1
ATOM 3573 O O . ARG A 1 471 ? -51.070 -11.851 15.512 1.00 93.69 471 ARG A O 1
ATOM 3580 N N . ASP A 1 472 ? -49.749 -12.002 17.343 1.00 91.31 472 ASP A N 1
ATOM 3581 C CA . ASP A 1 472 ? -50.741 -12.199 18.398 1.00 91.31 472 ASP A CA 1
ATOM 3582 C C . ASP A 1 472 ? -50.236 -11.335 19.561 1.00 91.31 472 ASP A C 1
ATOM 3584 O O . ASP A 1 472 ? -49.326 -11.718 20.305 1.00 91.31 472 ASP A O 1
ATOM 3588 N N . SER A 1 473 ? -50.656 -10.072 19.553 1.00 91.62 473 SER A N 1
ATOM 3589 C CA . SER A 1 473 ? -50.017 -9.003 20.325 1.00 91.62 473 SER A CA 1
ATOM 3590 C C . SER A 1 473 ? -50.350 -9.036 21.825 1.00 91.62 473 SER A C 1
ATOM 3592 O O . SER A 1 473 ? -49.578 -8.491 22.624 1.00 91.62 473 SER A O 1
ATOM 3594 N N . ASP A 1 474 ? -51.447 -9.676 22.230 1.00 89.19 474 ASP A N 1
ATOM 3595 C CA . ASP A 1 474 ? -51.847 -9.894 23.629 1.00 89.19 474 ASP A CA 1
ATOM 3596 C C . ASP A 1 474 ? -51.828 -11.371 24.074 1.00 89.19 474 ASP A C 1
ATOM 3598 O O . ASP A 1 474 ? -52.041 -11.657 25.261 1.00 89.19 474 ASP A O 1
ATOM 3602 N N . GLU A 1 475 ? -51.396 -12.275 23.189 1.00 90.88 475 GLU A N 1
ATOM 3603 C CA . GLU A 1 475 ? -51.164 -13.703 23.431 1.00 90.88 475 GLU A CA 1
ATOM 3604 C C . GLU A 1 475 ? -52.445 -14.483 23.787 1.00 90.88 475 GLU A C 1
ATOM 3606 O O . GLU A 1 475 ? -52.415 -15.421 24.603 1.00 90.88 475 GLU A O 1
ATOM 3611 N N . ASP A 1 476 ? -53.577 -14.099 23.200 1.00 87.69 476 ASP A N 1
ATOM 3612 C CA . ASP A 1 476 ? -54.894 -14.688 23.449 1.00 87.69 476 ASP A CA 1
ATOM 3613 C C . ASP A 1 476 ? -55.200 -15.907 22.541 1.00 87.69 476 ASP A C 1
ATOM 3615 O O . ASP A 1 476 ? -56.012 -16.780 22.884 1.00 87.69 476 ASP A O 1
ATOM 3619 N N . GLY A 1 477 ? -54.441 -16.057 21.449 1.00 88.44 477 GLY A N 1
ATOM 3620 C CA . GLY A 1 477 ? -54.537 -17.134 20.470 1.00 88.44 477 GLY A CA 1
ATOM 3621 C C . GLY A 1 477 ? -55.220 -16.768 19.148 1.00 88.44 477 GLY A C 1
ATOM 3622 O O . GLY A 1 477 ? -55.351 -17.664 18.298 1.00 88.44 477 GLY A O 1
ATOM 3623 N N . LEU A 1 478 ? -55.632 -15.516 18.954 1.00 91.31 478 LEU A N 1
ATOM 3624 C CA . LEU A 1 478 ? -56.070 -14.949 17.683 1.00 91.31 478 LEU A CA 1
ATOM 3625 C C . LEU A 1 478 ? -54.994 -14.016 17.121 1.00 91.31 478 LEU A C 1
ATOM 3627 O O . LEU A 1 478 ? -54.193 -13.429 17.831 1.00 91.31 478 LEU A O 1
ATOM 3631 N N . THR A 1 479 ? -54.901 -13.953 15.794 1.00 93.44 479 THR A N 1
ATOM 3632 C CA . THR A 1 479 ? -53.918 -13.086 15.140 1.00 93.44 479 THR A CA 1
ATOM 3633 C C . THR A 1 479 ? -54.489 -11.689 14.949 1.00 93.44 479 THR A C 1
ATOM 3635 O O . THR A 1 479 ? -55.685 -11.551 14.689 1.00 93.44 479 THR A O 1
ATOM 3638 N N . ASP A 1 480 ? -53.644 -10.655 14.991 1.00 92.69 480 ASP A N 1
ATOM 3639 C CA . ASP A 1 480 ? -54.079 -9.249 14.950 1.00 92.69 480 ASP A CA 1
ATOM 3640 C C . ASP A 1 480 ? -54.965 -8.903 13.726 1.00 92.69 480 ASP A C 1
ATOM 3642 O O . ASP A 1 480 ? -55.632 -7.868 13.703 1.00 92.69 480 ASP A O 1
ATOM 3646 N N . ASP A 1 481 ? -54.914 -9.692 12.645 1.00 93.62 481 ASP A N 1
ATOM 3647 C CA . ASP A 1 481 ? -55.728 -9.491 11.440 1.00 93.62 481 ASP A CA 1
ATOM 3648 C C . ASP A 1 481 ? -57.185 -9.963 11.575 1.00 93.62 481 ASP A C 1
ATOM 3650 O O . ASP A 1 481 ? -58.048 -9.495 10.821 1.00 93.62 481 ASP A O 1
ATOM 3654 N N . ILE A 1 482 ? -57.453 -10.888 12.498 1.00 92.69 482 ILE A N 1
ATOM 3655 C CA . ILE A 1 482 ? -58.781 -11.453 12.769 1.00 92.69 482 ILE A CA 1
ATOM 3656 C C . ILE A 1 482 ? -59.293 -11.144 14.175 1.00 92.69 482 ILE A C 1
ATOM 3658 O O . ILE A 1 482 ? -60.483 -11.341 14.409 1.00 92.69 482 ILE A O 1
ATOM 3662 N N . ASP A 1 483 ? -58.428 -10.659 15.056 1.00 90.75 483 ASP A N 1
ATOM 3663 C CA . ASP A 1 483 ? -58.759 -10.244 16.410 1.00 90.75 483 ASP A CA 1
ATOM 3664 C C . ASP A 1 483 ? -59.409 -8.837 16.411 1.00 90.75 483 ASP A C 1
ATOM 3666 O O . ASP A 1 483 ? -58.830 -7.872 15.888 1.00 90.75 483 ASP A O 1
ATOM 3670 N N . PRO A 1 484 ? -60.638 -8.676 16.935 1.00 89.44 484 PRO A N 1
ATOM 3671 C CA . PRO A 1 484 ? -61.267 -7.368 17.079 1.00 89.44 484 PRO A CA 1
ATOM 3672 C C . PRO A 1 484 ? -60.611 -6.488 18.162 1.00 89.44 484 PRO A C 1
ATOM 3674 O O . PRO A 1 484 ? -60.712 -5.255 18.072 1.00 89.44 484 PRO A O 1
ATOM 3677 N N . CYS A 1 485 ? -59.888 -7.081 19.118 1.00 90.62 485 CYS A N 1
ATOM 3678 C CA . CYS A 1 485 ? -59.202 -6.426 20.229 1.00 90.62 485 CYS A CA 1
ATOM 3679 C C . CYS A 1 485 ? -57.694 -6.755 20.343 1.00 90.62 485 CYS A C 1
ATOM 3681 O O . CYS A 1 485 ? -57.253 -7.027 21.451 1.00 90.62 485 CYS A O 1
ATOM 3683 N N . PRO A 1 486 ? -56.847 -6.495 19.317 1.00 90.56 486 PRO A N 1
ATOM 3684 C CA . PRO A 1 486 ? -55.459 -6.995 19.224 1.00 90.56 486 PRO A CA 1
ATOM 3685 C C . PRO A 1 486 ? -54.444 -6.520 20.270 1.00 90.56 486 PRO A C 1
ATOM 3687 O O . PRO A 1 486 ? -53.249 -6.559 20.024 1.00 90.56 486 PRO A O 1
ATOM 3690 N N . ASN A 1 487 ? -54.836 -5.808 21.317 1.00 91.12 487 ASN A N 1
ATOM 3691 C CA . ASN A 1 487 ? -53.898 -5.254 22.299 1.00 91.12 487 ASN A CA 1
ATOM 3692 C C . ASN A 1 487 ? -54.528 -5.221 23.692 1.00 91.12 487 ASN A C 1
ATOM 3694 O O . ASN A 1 487 ? -54.209 -4.323 24.492 1.00 91.12 487 ASN A O 1
ATOM 3698 N N . ASP A 1 488 ? -55.503 -6.084 23.951 1.00 88.44 488 ASP A N 1
ATOM 3699 C CA . ASP A 1 488 ? -56.189 -6.086 25.224 1.00 88.44 488 ASP A CA 1
ATOM 3700 C C . ASP A 1 488 ? -55.354 -6.810 26.301 1.00 88.44 488 ASP A C 1
ATOM 3702 O O . ASP A 1 488 ? -54.126 -6.896 26.214 1.00 88.44 488 ASP A O 1
ATOM 3706 N N . ILE A 1 489 ? -55.954 -7.138 27.444 1.00 84.38 489 ILE A N 1
ATOM 3707 C CA . ILE A 1 489 ? -55.243 -7.852 28.507 1.00 84.38 489 ILE A CA 1
ATOM 3708 C C . ILE A 1 489 ? -55.956 -9.171 28.783 1.00 84.38 489 ILE A C 1
ATOM 3710 O O . ILE A 1 489 ? -57.172 -9.153 28.935 1.00 84.38 489 ILE A O 1
ATOM 3714 N N . PRO A 1 490 ? -55.232 -10.273 29.060 1.00 78.62 490 PRO A N 1
ATOM 3715 C CA . PRO A 1 490 ? -55.861 -11.561 29.329 1.00 78.62 490 PRO A CA 1
ATOM 3716 C C . PRO A 1 490 ? -56.942 -11.485 30.419 1.00 78.62 490 PRO A C 1
ATOM 3718 O O . PRO A 1 490 ? -56.674 -11.079 31.563 1.00 78.62 490 PRO A O 1
ATOM 3721 N N . GLY A 1 491 ? -58.161 -11.907 30.084 1.00 82.38 491 GLY A N 1
ATOM 3722 C CA . GLY A 1 491 ? -59.343 -11.732 30.929 1.00 82.38 491 GLY A CA 1
ATOM 3723 C C . GLY A 1 491 ? -60.410 -12.809 30.746 1.00 82.38 491 GLY A C 1
ATOM 3724 O O . GLY A 1 491 ? -60.109 -13.944 30.388 1.00 82.38 491 GLY A O 1
ATOM 3725 N N . ASN A 1 492 ? -61.643 -12.485 31.144 1.00 86.62 492 ASN A N 1
ATOM 3726 C CA . ASN A 1 492 ? -62.800 -13.320 30.829 1.00 86.62 492 ASN A CA 1
ATOM 3727 C C . ASN A 1 492 ? -63.299 -12.865 29.463 1.00 86.62 492 ASN A C 1
ATOM 3729 O O . ASN A 1 492 ? -63.484 -11.667 29.294 1.00 86.62 492 ASN A O 1
ATOM 3733 N N . ASP A 1 493 ? -63.451 -13.823 28.568 1.00 88.00 493 ASP A N 1
ATOM 3734 C CA . ASP A 1 493 ? -63.902 -13.665 27.194 1.00 88.00 493 ASP A CA 1
ATOM 3735 C C . ASP A 1 493 ? -64.973 -14.756 27.012 1.00 88.00 493 ASP A C 1
ATOM 3737 O O . ASP A 1 493 ? -64.691 -15.962 27.139 1.00 88.00 493 ASP A O 1
ATOM 3741 N N . HIS A 1 494 ? -66.236 -14.332 26.941 1.00 89.25 494 HIS A N 1
ATOM 3742 C CA . HIS A 1 494 ? -67.395 -15.225 26.978 1.00 89.25 494 HIS A CA 1
ATOM 3743 C C . HIS A 1 494 ? -67.623 -15.962 25.657 1.00 89.25 494 HIS A C 1
ATOM 3745 O O . HIS A 1 494 ? -67.974 -17.153 25.694 1.00 89.25 494 HIS A O 1
ATOM 3751 N N . ASP A 1 495 ? -67.416 -15.307 24.518 1.00 86.19 495 ASP A N 1
ATOM 3752 C CA . ASP A 1 495 ? -67.676 -15.866 23.192 1.00 86.19 495 ASP A CA 1
ATOM 3753 C C . ASP A 1 495 ? -66.419 -16.419 22.489 1.00 86.19 495 ASP A C 1
ATOM 3755 O O . ASP A 1 495 ? -66.536 -17.242 21.568 1.00 86.19 495 ASP A O 1
ATOM 3759 N N . SER A 1 496 ? -65.243 -16.119 23.042 1.00 88.56 496 SER A N 1
ATOM 3760 C CA . SER A 1 496 ? -63.922 -16.506 22.556 1.00 88.56 496 SER A CA 1
ATOM 3761 C C . SER A 1 496 ? -63.537 -15.864 21.221 1.00 88.56 496 SER A C 1
ATOM 3763 O O . SER A 1 496 ? -62.902 -16.543 20.401 1.00 88.56 496 SER A O 1
ATOM 3765 N N . ASP A 1 497 ? -63.964 -14.622 20.973 1.00 87.12 497 ASP A N 1
ATOM 3766 C CA . ASP A 1 497 ? -63.619 -13.856 19.770 1.00 87.12 497 ASP A CA 1
ATOM 3767 C C . ASP A 1 497 ? -62.377 -12.962 19.894 1.00 87.12 497 ASP A C 1
ATOM 3769 O O . ASP A 1 497 ? -61.969 -12.382 18.885 1.00 87.12 497 ASP A O 1
ATOM 3773 N N . GLY A 1 498 ? -61.750 -12.951 21.074 1.00 87.69 498 GLY A N 1
ATOM 3774 C CA . GLY A 1 498 ? -60.485 -12.278 21.376 1.00 87.69 498 GLY A CA 1
ATOM 3775 C C . GLY A 1 498 ? -60.620 -10.974 22.149 1.00 87.69 498 GLY A C 1
ATOM 3776 O O . GLY A 1 498 ? -59.638 -10.423 22.637 1.00 87.69 498 GLY A O 1
ATOM 3777 N N . CYS A 1 499 ? -61.845 -10.495 22.350 1.00 89.94 499 CYS A N 1
ATOM 3778 C CA . CYS A 1 499 ? -62.106 -9.363 23.221 1.00 89.94 499 CYS A CA 1
ATOM 3779 C C . CYS A 1 499 ? -62.516 -9.827 24.622 1.00 89.94 499 CYS A C 1
ATOM 3781 O O . CYS A 1 499 ? -63.437 -10.619 24.806 1.00 89.94 499 CYS A O 1
ATOM 3783 N N . ILE A 1 500 ? -61.893 -9.286 25.672 1.00 89.50 500 ILE A N 1
ATOM 3784 C CA . ILE A 1 500 ? -62.417 -9.512 27.027 1.00 89.50 500 ILE A CA 1
ATOM 3785 C C . ILE A 1 500 ? -63.742 -8.769 27.231 1.00 89.50 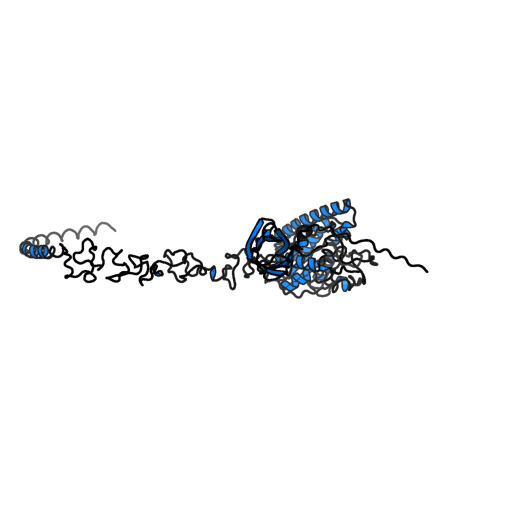500 ILE A C 1
ATOM 3787 O O . ILE A 1 500 ? -63.863 -7.615 26.821 1.00 89.50 500 ILE A O 1
ATOM 3791 N N . ASP A 1 501 ? -64.645 -9.319 28.052 1.00 86.94 501 ASP A N 1
ATOM 3792 C CA . ASP A 1 501 ? -65.977 -8.743 28.345 1.00 86.94 501 ASP A CA 1
ATOM 3793 C C . ASP A 1 501 ? -65.947 -7.288 28.897 1.00 86.94 501 ASP A C 1
ATOM 3795 O O . ASP A 1 501 ? -66.952 -6.633 29.167 1.00 86.94 501 ASP A O 1
ATOM 3799 N N . LEU A 1 502 ? -64.762 -6.783 29.266 1.00 85.69 502 LEU A N 1
ATOM 3800 C CA . LEU A 1 502 ? -64.593 -5.412 29.755 1.00 85.69 502 LEU A CA 1
ATOM 3801 C C . LEU A 1 502 ? -64.425 -4.391 28.620 1.00 85.69 502 LEU A C 1
ATOM 3803 O O . LEU A 1 502 ? -64.638 -3.195 28.855 1.00 85.69 502 LEU A O 1
ATOM 3807 N N . VAL A 1 503 ? -63.932 -4.839 27.468 1.00 86.00 503 VAL A N 1
ATOM 3808 C CA . VAL A 1 503 ? -63.619 -4.012 26.297 1.00 86.00 503 VAL A CA 1
ATOM 3809 C C . VAL A 1 503 ? -64.427 -4.411 25.068 1.00 86.00 503 VAL A C 1
ATOM 3811 O O . VAL A 1 503 ? -64.550 -3.566 24.182 1.00 86.00 503 VAL A O 1
ATOM 3814 N N . ASP A 1 504 ? -64.973 -5.628 25.043 1.00 87.56 504 ASP A N 1
ATOM 3815 C CA . ASP A 1 504 ? -65.982 -6.044 24.081 1.00 87.56 504 ASP A CA 1
ATOM 3816 C C . ASP A 1 504 ? -67.288 -5.267 24.305 1.00 87.56 504 ASP A C 1
ATOM 3818 O O . ASP A 1 504 ? -67.669 -4.949 25.433 1.00 87.56 504 ASP A O 1
ATOM 3822 N N . ASP A 1 505 ? -67.934 -4.896 23.205 1.00 88.56 505 ASP A N 1
ATOM 3823 C CA . ASP A 1 505 ? -69.232 -4.234 23.212 1.00 88.56 505 ASP A CA 1
ATOM 3824 C C . ASP A 1 505 ? -70.371 -5.228 22.897 1.00 88.56 505 ASP A C 1
ATOM 3826 O O . ASP A 1 505 ? -71.513 -4.772 22.904 1.00 88.56 505 ASP A O 1
ATOM 3830 N N . ASP A 1 506 ? -70.105 -6.504 22.577 1.00 87.88 506 ASP A N 1
ATOM 3831 C CA . ASP A 1 506 ? -71.078 -7.560 22.213 1.00 87.88 506 ASP A CA 1
ATOM 3832 C C . ASP A 1 506 ? -70.615 -8.943 22.736 1.00 87.88 506 ASP A C 1
ATOM 3834 O O . ASP A 1 506 ? -70.221 -9.810 21.958 1.00 87.88 506 ASP A O 1
ATOM 3838 N N . ASP A 1 507 ? -70.701 -9.141 24.060 1.00 89.31 507 ASP A N 1
ATOM 3839 C CA . ASP A 1 507 ? -70.134 -10.269 24.828 1.00 89.31 507 ASP A CA 1
ATOM 3840 C C . ASP A 1 507 ? -70.553 -11.678 24.335 1.00 89.31 507 ASP A C 1
ATOM 3842 O O . ASP A 1 507 ? -69.941 -12.675 24.728 1.00 89.31 507 ASP A O 1
ATOM 3846 N N . ASP A 1 508 ? -71.638 -11.825 23.560 1.00 88.12 508 ASP A N 1
ATOM 3847 C CA . ASP A 1 508 ? -72.067 -13.101 22.967 1.00 88.12 508 ASP A CA 1
ATOM 3848 C C . ASP A 1 508 ? -72.161 -13.108 21.428 1.00 88.12 508 ASP A C 1
ATOM 3850 O O . ASP A 1 508 ? -72.493 -14.148 20.835 1.00 88.12 508 ASP A O 1
ATOM 3854 N N . ASN A 1 509 ? -71.787 -12.000 20.782 1.00 88.06 509 ASN A N 1
ATOM 3855 C CA . ASN A 1 509 ? -71.600 -11.834 19.339 1.00 88.06 509 ASN A CA 1
ATOM 3856 C C . ASN A 1 509 ? -72.834 -12.245 18.522 1.00 88.06 509 ASN A C 1
ATOM 3858 O O . ASN A 1 509 ? -72.773 -12.887 17.456 1.00 88.06 509 ASN A O 1
ATOM 3862 N N . ASP A 1 510 ? -74.012 -11.904 19.046 1.00 86.44 510 ASP A N 1
ATOM 3863 C CA . ASP A 1 510 ? -75.298 -12.102 18.389 1.00 86.44 510 ASP A CA 1
ATOM 3864 C C . ASP A 1 510 ? -75.683 -10.931 17.457 1.00 86.44 510 ASP A C 1
ATOM 3866 O O . ASP A 1 510 ? -76.614 -11.044 16.639 1.00 86.44 510 ASP A O 1
ATOM 3870 N N . GLY A 1 511 ? -74.898 -9.849 17.485 1.00 85.62 511 GLY A N 1
ATOM 3871 C CA . GLY A 1 511 ? -75.053 -8.655 16.668 1.00 85.62 511 GLY A CA 1
ATOM 3872 C C . GLY A 1 511 ? -75.810 -7.512 17.350 1.00 85.62 511 GLY A C 1
ATOM 3873 O O . GLY A 1 511 ? -76.145 -6.532 16.658 1.00 85.62 511 GLY A O 1
ATOM 3874 N N . PHE A 1 512 ? -76.100 -7.612 18.649 1.00 83.38 512 PHE A N 1
ATOM 3875 C CA . PHE A 1 512 ? -76.573 -6.524 19.495 1.00 83.38 512 PHE A CA 1
ATOM 3876 C C . PHE A 1 512 ? -75.519 -6.174 20.544 1.00 83.38 512 PHE A C 1
ATOM 3878 O O . PHE A 1 512 ? -75.104 -7.003 21.324 1.00 83.38 512 PHE A O 1
ATOM 3885 N N . SER A 1 513 ? -75.136 -4.896 20.627 1.00 87.69 513 SER A N 1
ATOM 3886 C CA . SER A 1 513 ? -74.197 -4.482 21.674 1.00 87.69 513 SER A CA 1
ATOM 3887 C C . SER A 1 513 ? -74.775 -4.737 23.072 1.00 87.69 513 SER A C 1
ATOM 3889 O O . SER A 1 513 ? -75.954 -4.434 23.256 1.00 87.69 513 SER A O 1
ATOM 3891 N N . ASP A 1 514 ? -73.956 -5.045 24.069 1.00 85.81 514 ASP A N 1
ATOM 3892 C CA . ASP A 1 514 ? -74.273 -5.213 25.493 1.00 85.81 514 ASP A CA 1
ATOM 3893 C C . ASP A 1 514 ? -75.254 -4.183 26.075 1.00 85.81 514 ASP A C 1
ATOM 3895 O O . ASP A 1 514 ? -76.117 -4.482 26.904 1.00 85.81 514 ASP A O 1
ATOM 3899 N N . GLU A 1 515 ? -75.138 -2.910 25.673 1.00 86.94 515 GLU A N 1
ATOM 3900 C CA . GLU A 1 515 ? -76.044 -1.847 26.138 1.00 86.94 515 GLU A CA 1
ATOM 3901 C C . GLU A 1 515 ? -77.474 -1.963 25.568 1.00 86.94 515 GLU A C 1
ATOM 3903 O O . GLU A 1 515 ? -78.416 -1.334 26.073 1.00 86.94 515 GLU A O 1
ATOM 3908 N N . GLN A 1 516 ? -77.618 -2.690 24.465 1.00 83.94 516 GLN A N 1
ATOM 3909 C CA . GLN A 1 516 ? -78.819 -2.871 23.649 1.00 83.94 516 GLN A CA 1
ATOM 3910 C C . GLN A 1 516 ? -79.341 -4.314 23.664 1.00 83.94 516 GLN A C 1
ATOM 3912 O O . GLN A 1 516 ? -80.435 -4.525 23.133 1.00 83.94 516 GLN A O 1
ATOM 3917 N N . ASP A 1 517 ? -78.611 -5.222 24.305 1.00 81.94 517 ASP A N 1
ATOM 3918 C CA . ASP A 1 517 ? -78.928 -6.634 24.488 1.00 81.94 517 ASP A CA 1
ATOM 3919 C C . ASP A 1 517 ? -79.636 -6.866 25.846 1.00 81.94 517 ASP A C 1
ATOM 3921 O O . ASP A 1 517 ? -79.274 -6.310 26.894 1.00 81.94 517 ASP A O 1
ATOM 3925 N N . ASP A 1 518 ? -80.728 -7.640 25.835 1.00 84.06 518 ASP A N 1
ATOM 3926 C CA . ASP A 1 518 ? -81.469 -8.007 27.049 1.00 84.06 518 ASP A CA 1
ATOM 3927 C C . ASP A 1 518 ? -80.749 -9.122 27.860 1.00 84.06 518 ASP A C 1
ATOM 3929 O O . ASP A 1 518 ? -81.026 -9.294 29.061 1.00 84.06 518 ASP A O 1
ATOM 3933 N N . CYS A 1 519 ? -79.838 -9.865 27.228 1.00 84.44 519 CYS A N 1
ATOM 3934 C CA . CYS A 1 519 ? -78.989 -10.939 27.741 1.00 84.44 519 CYS A CA 1
ATOM 3935 C C . CYS A 1 519 ? -77.514 -10.883 27.232 1.00 84.44 519 CYS A C 1
ATOM 3937 O O . CYS A 1 519 ? -77.078 -11.888 26.682 1.00 84.44 519 CYS A O 1
ATOM 3939 N N . PRO A 1 520 ? -76.697 -9.874 27.611 1.00 84.44 520 PRO A N 1
ATOM 3940 C CA . PRO A 1 520 ? -75.335 -9.653 27.075 1.00 84.44 520 PRO A CA 1
ATOM 3941 C C . PRO A 1 520 ? -74.378 -10.864 27.048 1.00 84.44 520 PRO A C 1
ATOM 3943 O O . PRO A 1 520 ? -73.610 -11.049 26.130 1.00 84.44 520 PRO A O 1
ATOM 3946 N N . THR A 1 521 ? -74.439 -11.759 28.043 1.00 86.38 521 THR A N 1
ATOM 3947 C CA . THR A 1 521 ? -73.618 -12.998 28.089 1.00 86.38 521 THR A CA 1
ATOM 3948 C C . THR A 1 521 ? -74.464 -14.238 27.788 1.00 86.38 521 THR A C 1
ATOM 3950 O O . THR A 1 521 ? -74.482 -15.231 28.535 1.00 86.38 521 THR A O 1
ATOM 3953 N N . GLY A 1 522 ? -75.282 -14.148 26.746 1.00 83.75 522 GLY A N 1
ATOM 3954 C CA . GLY A 1 522 ? -76.290 -15.120 26.362 1.00 83.75 522 GLY A CA 1
ATOM 3955 C C . GLY A 1 522 ? -75.722 -16.346 25.648 1.00 83.75 522 GLY A C 1
ATOM 3956 O O . GLY A 1 522 ? -74.717 -16.946 26.046 1.00 83.75 522 GLY A O 1
ATOM 3957 N N . LEU A 1 523 ? -76.474 -16.850 24.668 1.00 85.00 523 LEU A N 1
ATOM 3958 C CA . LEU A 1 523 ? -76.026 -17.985 23.864 1.00 85.00 523 LEU A CA 1
ATOM 3959 C C . LEU A 1 523 ? -75.245 -17.426 22.686 1.00 85.00 523 LEU A C 1
ATOM 3961 O O . LEU A 1 523 ? -75.881 -16.841 21.828 1.00 85.00 523 LEU A O 1
ATOM 3965 N N . ILE A 1 524 ? -73.955 -17.759 22.603 1.00 85.75 524 ILE A N 1
ATOM 3966 C CA . ILE A 1 524 ? -73.063 -17.297 21.533 1.00 85.75 524 ILE A CA 1
ATOM 3967 C C . ILE A 1 524 ? -73.726 -17.369 20.145 1.00 85.75 524 ILE A C 1
ATOM 3969 O O . ILE A 1 524 ? -74.105 -18.460 19.678 1.00 85.75 524 ILE A O 1
ATOM 3973 N N . GLY A 1 525 ? -73.810 -16.211 19.491 1.00 81.06 525 GLY A N 1
ATOM 3974 C CA . GLY A 1 525 ? -74.384 -15.973 18.176 1.00 81.06 525 GLY A CA 1
ATOM 3975 C C . GLY A 1 525 ? -75.915 -16.013 18.123 1.00 81.06 525 GLY A C 1
ATOM 3976 O O . GLY A 1 525 ? -76.585 -16.677 18.909 1.00 81.06 525 GLY A O 1
ATOM 3977 N N . ILE A 1 526 ? -76.478 -15.399 17.072 1.00 78.81 526 ILE A N 1
ATOM 3978 C CA . ILE A 1 526 ? -77.930 -15.195 16.879 1.00 78.81 526 ILE A CA 1
ATOM 3979 C C . ILE A 1 526 ? -78.774 -16.410 17.296 1.00 78.81 526 ILE A C 1
ATOM 3981 O O . ILE A 1 526 ? -78.880 -17.419 16.574 1.00 78.81 526 ILE A O 1
ATOM 3985 N N . SER A 1 527 ? -79.482 -16.273 18.417 1.00 71.88 527 SER A N 1
ATOM 3986 C CA . SER A 1 527 ? -80.342 -17.307 18.969 1.00 71.88 527 SER A CA 1
ATOM 3987 C C . SER A 1 527 ? -81.799 -16.862 18.957 1.00 71.88 527 SER A C 1
ATOM 3989 O O . SER A 1 527 ? -82.169 -15.714 19.127 1.00 71.88 527 SER A O 1
ATOM 3991 N N . SER A 1 528 ? -82.732 -17.803 18.790 1.00 65.81 528 SER A N 1
ATOM 3992 C CA . SER A 1 528 ? -84.158 -17.481 18.985 1.00 65.81 528 SER A CA 1
ATOM 3993 C C . SER A 1 528 ? -84.537 -17.348 20.469 1.00 65.81 528 SER A C 1
ATOM 3995 O O . SER A 1 528 ? -85.727 -17.404 20.796 1.00 65.81 528 SER A O 1
ATOM 3997 N N . SER A 1 529 ? -83.540 -17.343 21.354 1.00 64.50 529 SER A N 1
ATOM 3998 C CA . SER A 1 529 ? -83.682 -17.612 22.783 1.00 64.50 529 SER A CA 1
ATOM 3999 C C . SER A 1 529 ? -83.014 -16.575 23.688 1.00 64.50 529 SER A C 1
ATOM 4001 O O . SER A 1 529 ? -83.276 -16.675 24.886 1.00 64.50 529 SER A O 1
ATOM 4003 N N . ASP A 1 530 ? -82.212 -15.633 23.175 1.00 61.03 530 ASP A N 1
ATOM 4004 C CA . ASP A 1 530 ? -81.740 -14.460 23.946 1.00 61.03 530 ASP A CA 1
ATOM 4005 C C . ASP A 1 530 ? -82.873 -13.429 24.168 1.00 61.03 530 ASP A C 1
ATOM 4007 O O . ASP A 1 530 ? -82.919 -12.779 25.202 1.00 61.03 530 ASP A O 1
ATOM 4011 N N . PHE A 1 531 ? -83.919 -13.469 23.325 1.00 65.31 531 PHE A N 1
ATOM 4012 C CA . PHE A 1 531 ? -85.090 -12.576 23.336 1.00 65.31 531 PHE A CA 1
ATOM 4013 C C . PHE A 1 531 ? -84.848 -11.168 22.777 1.00 65.31 531 PHE A C 1
ATOM 4015 O O . PHE A 1 531 ? -85.756 -10.330 22.870 1.00 65.31 531 PHE A O 1
ATOM 4022 N N . ASP A 1 532 ? -83.763 -10.987 22.038 1.00 64.88 532 ASP A N 1
ATOM 4023 C CA . ASP A 1 532 ? -83.381 -9.771 21.342 1.00 64.88 532 ASP A CA 1
ATOM 4024 C C . ASP A 1 532 ? -84.256 -9.604 20.112 1.00 64.88 532 ASP A C 1
ATOM 4026 O O . ASP A 1 532 ? -84.081 -10.155 19.019 1.00 64.88 532 ASP A O 1
ATOM 4030 N N . GLN A 1 533 ? -85.394 -8.953 20.321 1.00 55.47 533 GLN A N 1
ATOM 4031 C CA . GLN A 1 533 ? -86.427 -8.934 19.305 1.00 55.47 533 GLN A CA 1
ATOM 4032 C C . GLN A 1 533 ? -85.966 -8.181 18.062 1.00 55.47 533 GLN A C 1
ATOM 4034 O O . GLN A 1 533 ? -86.088 -6.962 17.986 1.00 55.47 533 GLN A O 1
ATOM 4039 N N . ILE A 1 534 ? -85.684 -8.941 17.002 1.00 48.66 534 ILE A N 1
ATOM 4040 C CA . ILE A 1 534 ? -85.848 -8.522 15.610 1.00 48.66 534 ILE A CA 1
ATOM 4041 C C . ILE A 1 534 ? -87.285 -7.979 15.431 1.00 48.66 534 ILE A C 1
ATOM 4043 O O . ILE A 1 534 ? -88.234 -8.772 15.335 1.00 48.66 534 ILE A O 1
ATOM 4047 N N . PRO A 1 535 ? -87.529 -6.670 15.218 1.00 48.88 535 PRO A N 1
ATOM 4048 C CA . PRO A 1 535 ? -88.816 -6.198 14.740 1.00 48.88 535 PRO A CA 1
ATOM 4049 C C . PRO A 1 535 ? -88.814 -6.224 13.206 1.00 48.88 535 PRO A C 1
ATOM 4051 O O . PRO A 1 535 ? -89.176 -5.245 12.564 1.00 48.88 535 PRO A O 1
ATOM 4054 N N . MET A 1 536 ? -88.382 -7.320 12.569 1.00 48.19 536 MET A N 1
ATOM 4055 C CA . MET A 1 536 ? -88.355 -7.372 11.099 1.00 48.19 536 MET A CA 1
ATOM 4056 C C . MET A 1 536 ? -88.438 -8.743 10.426 1.00 48.19 536 MET A C 1
ATOM 4058 O O . MET A 1 536 ? -88.537 -8.776 9.202 1.00 48.19 536 MET A O 1
ATOM 4062 N N . MET A 1 537 ? -88.547 -9.864 11.149 1.00 44.16 537 MET A N 1
ATOM 4063 C CA . MET A 1 537 ? -88.831 -11.157 10.494 1.00 44.16 537 MET A CA 1
ATOM 4064 C C . MET A 1 537 ? -90.332 -11.511 10.440 1.00 44.16 537 MET A C 1
ATOM 4066 O O . MET A 1 537 ? -90.751 -12.340 9.633 1.00 44.16 537 MET A O 1
ATOM 4070 N N . MET A 1 538 ? -91.196 -10.795 11.177 1.00 46.75 538 MET A N 1
ATOM 4071 C CA . MET A 1 538 ? -92.662 -10.905 11.028 1.00 46.75 538 MET A CA 1
ATOM 4072 C C . MET A 1 538 ? -93.261 -10.023 9.914 1.00 46.75 538 MET A C 1
ATOM 4074 O O . MET A 1 538 ? -94.448 -10.146 9.604 1.00 46.75 538 MET A O 1
ATOM 4078 N N . ALA A 1 539 ? -92.473 -9.161 9.262 1.00 46.94 539 ALA A N 1
ATOM 4079 C CA . ALA A 1 539 ? -92.983 -8.258 8.225 1.00 46.94 539 ALA A CA 1
ATOM 4080 C C . ALA A 1 539 ? -93.100 -8.903 6.826 1.00 46.94 539 ALA A C 1
ATOM 4082 O O . ALA A 1 539 ? -93.836 -8.394 5.979 1.00 46.94 539 ALA A O 1
ATOM 4083 N N . MET A 1 540 ? -92.446 -10.043 6.565 1.00 46.16 540 MET A N 1
ATOM 4084 C CA . MET A 1 540 ? -92.448 -10.663 5.228 1.00 46.16 540 MET A CA 1
ATOM 4085 C C . MET A 1 540 ? -93.516 -11.753 5.002 1.00 46.16 540 MET A C 1
ATOM 4087 O O . MET A 1 540 ? -93.910 -11.975 3.853 1.00 46.16 540 MET A O 1
ATOM 4091 N N . ASP A 1 541 ? -94.106 -12.365 6.040 1.00 49.34 541 ASP A N 1
ATOM 4092 C CA . ASP A 1 541 ? -95.222 -13.320 5.835 1.00 49.34 541 ASP A CA 1
ATOM 4093 C C . ASP A 1 541 ? -96.595 -12.622 5.672 1.00 49.34 541 ASP A C 1
ATOM 4095 O O . ASP A 1 541 ? -97.555 -13.206 5.163 1.00 49.34 541 ASP A O 1
ATOM 4099 N N . TYR A 1 542 ? -96.694 -11.324 5.994 1.00 46.50 542 TYR A N 1
ATOM 4100 C CA . TYR A 1 542 ? -97.908 -10.532 5.743 1.00 46.50 542 TYR A CA 1
ATOM 4101 C C . TYR A 1 542 ? -98.016 -10.044 4.286 1.00 46.50 542 TYR A C 1
ATOM 4103 O O . TYR A 1 542 ? -99.115 -10.011 3.722 1.00 46.50 542 TYR A O 1
ATOM 4111 N N . GLN A 1 543 ? -96.886 -9.749 3.631 1.00 48.41 543 GLN A N 1
ATOM 4112 C CA . GLN A 1 543 ? -96.866 -9.308 2.229 1.00 48.41 543 GLN A CA 1
ATOM 4113 C C . GLN A 1 543 ? -97.104 -10.478 1.255 1.00 48.41 543 GLN A C 1
ATOM 4115 O O . GLN A 1 543 ? -97.754 -10.322 0.218 1.00 48.41 543 GLN A O 1
ATOM 4120 N N . THR A 1 544 ? -96.652 -11.683 1.616 1.00 51.12 544 THR A N 1
ATOM 4121 C CA . THR A 1 544 ? -96.754 -12.877 0.759 1.00 51.12 544 THR A CA 1
ATOM 4122 C C . THR A 1 544 ? -98.160 -13.501 0.791 1.00 51.12 544 THR A C 1
ATOM 4124 O O . THR A 1 544 ? -98.667 -13.940 -0.244 1.00 51.12 544 THR A O 1
ATOM 4127 N N . LYS A 1 545 ? -98.876 -13.436 1.927 1.00 50.66 545 LYS A N 1
ATOM 4128 C CA . LYS A 1 545 ? -100.289 -13.871 2.027 1.00 50.66 545 LYS A CA 1
ATOM 4129 C C . LYS A 1 545 ? -101.303 -12.861 1.471 1.00 50.66 545 LYS A C 1
ATOM 4131 O O . LYS A 1 545 ? -102.318 -13.297 0.928 1.00 50.66 545 LYS A O 1
ATOM 4136 N N . MET A 1 546 ? -101.014 -11.555 1.476 1.00 51.03 546 MET A N 1
ATOM 4137 C CA . MET A 1 546 ? -101.836 -10.532 0.796 1.00 51.03 546 MET A CA 1
ATOM 4138 C C . MET A 1 546 ? -101.712 -10.579 -0.741 1.00 51.03 546 MET A C 1
ATOM 4140 O O . MET A 1 546 ? -102.701 -10.363 -1.443 1.00 51.03 546 MET A O 1
ATOM 4144 N N . ASN A 1 547 ? -100.548 -10.956 -1.288 1.00 53.34 547 ASN A N 1
ATOM 4145 C CA . ASN A 1 547 ? -100.366 -11.104 -2.741 1.00 53.34 547 ASN A CA 1
ATOM 4146 C C . ASN A 1 547 ? -101.008 -12.377 -3.326 1.00 53.34 547 ASN A C 1
ATOM 4148 O O . ASN A 1 547 ? -101.298 -12.424 -4.521 1.00 53.34 547 ASN A O 1
ATOM 4152 N N . SER A 1 548 ? -101.327 -13.380 -2.502 1.00 52.50 548 SER A N 1
ATOM 4153 C CA . SER A 1 548 ? -102.036 -14.591 -2.953 1.00 52.50 548 SER A CA 1
ATOM 4154 C C . SER A 1 548 ? -103.545 -14.386 -3.200 1.00 52.50 548 SER A C 1
ATOM 4156 O O . SER A 1 548 ? -104.153 -15.153 -3.945 1.00 52.50 548 SER A O 1
ATOM 4158 N N . TYR A 1 549 ? -104.140 -13.305 -2.671 1.00 49.62 549 TYR A N 1
ATOM 4159 C CA . TYR A 1 549 ? -105.551 -12.939 -2.890 1.00 49.62 549 TYR A CA 1
ATOM 4160 C C . TYR A 1 549 ? -105.762 -11.836 -3.949 1.00 49.62 549 TYR A C 1
ATOM 4162 O O . TYR A 1 549 ? -106.885 -11.657 -4.417 1.00 49.62 549 TYR A O 1
ATOM 4170 N N . ALA A 1 550 ? -104.700 -11.151 -4.395 1.00 50.03 550 ALA A N 1
ATOM 4171 C CA . ALA A 1 550 ? -104.754 -10.139 -5.462 1.00 50.03 550 ALA A CA 1
ATOM 4172 C C . ALA A 1 550 ? -104.379 -10.677 -6.865 1.00 50.03 550 ALA A C 1
ATOM 4174 O O . ALA A 1 550 ? -104.628 -10.014 -7.871 1.00 50.03 550 ALA A O 1
ATOM 4175 N N . VAL A 1 551 ? -103.840 -11.901 -6.964 1.00 51.69 551 VAL A N 1
ATOM 4176 C CA . VAL A 1 551 ? -103.440 -12.539 -8.242 1.00 51.69 551 VAL A CA 1
ATOM 4177 C C . VAL A 1 551 ? -104.516 -13.491 -8.806 1.00 51.69 551 VAL A C 1
ATOM 4179 O O . VAL A 1 551 ? -104.459 -13.874 -9.977 1.00 51.69 551 VAL A O 1
ATOM 4182 N N . ALA A 1 552 ? -105.579 -13.783 -8.046 1.00 52.53 552 ALA A N 1
ATOM 4183 C CA . ALA A 1 552 ? -106.730 -14.567 -8.516 1.00 52.53 552 ALA A CA 1
ATOM 4184 C C . ALA A 1 552 ? -107.755 -13.767 -9.358 1.00 52.53 552 ALA A C 1
ATOM 4186 O O . ALA A 1 552 ? -108.710 -14.351 -9.868 1.00 52.53 552 ALA A O 1
ATOM 4187 N N . THR A 1 553 ? -107.580 -12.452 -9.546 1.00 51.12 553 THR A N 1
ATOM 4188 C CA . THR A 1 553 ? -108.498 -11.614 -10.356 1.00 51.12 553 THR A CA 1
ATOM 4189 C C . THR A 1 553 ? -107.819 -10.750 -11.426 1.00 51.12 553 THR A C 1
ATOM 4191 O O . THR A 1 553 ? -108.517 -10.089 -12.192 1.00 51.12 553 THR A O 1
ATOM 4194 N N . HIS A 1 554 ? -106.489 -10.828 -11.581 1.00 46.97 554 HIS A N 1
ATOM 4195 C CA . HIS A 1 554 ? -105.756 -10.199 -12.696 1.00 46.97 554 HIS A CA 1
ATOM 4196 C C . HIS A 1 554 ? -105.121 -11.188 -13.689 1.00 46.97 554 HIS A C 1
ATOM 4198 O O . HIS A 1 554 ? -104.455 -10.778 -14.637 1.00 46.97 554 HIS A O 1
ATOM 4204 N N . THR A 1 555 ? -105.405 -12.484 -13.552 1.00 51.41 555 THR A N 1
ATOM 4205 C CA . THR A 1 555 ? -105.050 -13.533 -14.526 1.00 51.41 555 THR A CA 1
ATOM 4206 C C . THR A 1 555 ? -106.074 -13.697 -15.662 1.00 51.41 555 THR A C 1
ATOM 4208 O O . THR A 1 555 ? -105.871 -14.520 -16.549 1.00 51.41 555 THR A O 1
ATOM 4211 N N . THR A 1 556 ? -107.123 -12.862 -15.725 1.00 51.84 556 THR A N 1
ATOM 4212 C CA . THR A 1 556 ? -108.165 -12.937 -16.776 1.00 51.84 556 THR A CA 1
ATOM 4213 C C . THR A 1 556 ? -108.206 -11.745 -17.746 1.00 51.84 556 THR A C 1
ATOM 4215 O O . THR A 1 556 ? -109.092 -11.709 -18.595 1.00 51.84 556 THR A O 1
ATOM 4218 N N . LEU A 1 557 ? -107.272 -10.778 -17.680 1.00 46.47 557 LEU A N 1
ATOM 4219 C CA . LEU A 1 557 ? -107.308 -9.593 -18.568 1.00 46.47 557 LEU A CA 1
ATOM 4220 C C . LEU A 1 557 ? -106.006 -9.247 -19.324 1.00 46.47 557 LEU A C 1
ATOM 4222 O O . LEU A 1 557 ? -106.040 -8.379 -20.189 1.00 46.47 557 LEU A O 1
ATOM 4226 N N . ILE A 1 558 ? -104.877 -9.922 -19.063 1.00 47.81 558 ILE A N 1
ATOM 4227 C CA . ILE A 1 558 ? -103.606 -9.695 -19.799 1.00 47.81 558 ILE A CA 1
ATOM 4228 C C . ILE A 1 558 ? -103.274 -10.845 -20.770 1.00 47.81 558 ILE A C 1
ATOM 4230 O O . ILE A 1 558 ? -102.522 -10.652 -21.725 1.00 47.81 558 ILE A O 1
ATOM 4234 N N . ALA A 1 559 ? -103.955 -11.992 -20.648 1.00 51.56 559 ALA A N 1
ATOM 4235 C CA . ALA A 1 559 ? -103.921 -13.066 -21.647 1.00 51.56 559 ALA A CA 1
ATOM 4236 C C . ALA A 1 559 ? -104.568 -12.678 -23.002 1.00 51.56 559 ALA A C 1
ATOM 4238 O O . ALA A 1 559 ? -104.486 -13.442 -23.955 1.00 51.56 559 ALA A O 1
ATOM 4239 N N . THR A 1 560 ? -105.162 -11.482 -23.121 1.00 50.84 560 THR A N 1
ATOM 4240 C CA . THR A 1 560 ? -105.813 -10.980 -24.348 1.00 50.84 560 THR A CA 1
ATOM 4241 C C . THR A 1 560 ? -105.120 -9.763 -24.988 1.00 50.84 560 THR A C 1
ATOM 4243 O O . THR A 1 560 ? -105.600 -9.278 -26.009 1.00 50.84 560 THR A O 1
ATOM 4246 N N . MET A 1 561 ? -103.993 -9.261 -24.448 1.00 50.22 561 MET A N 1
ATOM 4247 C CA . MET A 1 561 ? -103.287 -8.080 -25.002 1.00 50.22 561 MET A CA 1
ATOM 4248 C C . MET A 1 561 ? -101.826 -8.308 -25.438 1.00 50.22 561 MET A C 1
ATOM 4250 O O . MET A 1 561 ? -101.268 -7.440 -26.107 1.00 50.22 561 MET A O 1
ATOM 4254 N N . MET A 1 562 ? -101.211 -9.467 -25.170 1.00 47.47 562 MET A N 1
ATOM 4255 C CA . MET A 1 562 ? -99.843 -9.780 -25.640 1.00 47.47 562 MET A CA 1
ATOM 4256 C C . MET A 1 562 ? -99.760 -10.723 -26.853 1.00 47.47 562 MET A C 1
ATOM 4258 O O . MET A 1 562 ? -98.673 -10.917 -27.388 1.00 47.47 562 MET A O 1
ATOM 4262 N N . GLU A 1 563 ? -100.891 -11.192 -27.391 1.00 50.12 563 GLU A N 1
ATOM 4263 C CA . GLU A 1 563 ? -100.948 -11.808 -28.732 1.00 50.12 563 GLU A CA 1
ATOM 4264 C C . GLU A 1 563 ? -100.872 -10.773 -29.882 1.00 50.12 563 GLU A C 1
ATOM 4266 O O . GLU A 1 563 ? -100.772 -11.150 -31.045 1.00 50.12 563 GLU A O 1
ATOM 4271 N N . TYR A 1 564 ? -100.852 -9.462 -29.589 1.00 50.00 564 TYR A N 1
ATOM 4272 C CA . TYR A 1 564 ? -100.831 -8.388 -30.604 1.00 50.00 564 TYR A CA 1
ATOM 4273 C C . TYR A 1 564 ? -99.550 -7.527 -30.643 1.00 50.00 564 TYR A C 1
ATOM 4275 O O . TYR A 1 564 ? -99.393 -6.711 -31.552 1.00 50.00 564 TYR A O 1
ATOM 4283 N N . GLY A 1 565 ? -98.613 -7.697 -29.702 1.00 47.12 565 GLY A N 1
ATOM 4284 C CA . GLY A 1 565 ? -97.385 -6.884 -29.616 1.00 47.12 565 GLY A CA 1
ATOM 4285 C C . GLY A 1 565 ? -96.137 -7.521 -30.239 1.00 47.12 565 GLY A C 1
ATOM 4286 O O . GLY A 1 565 ? -95.268 -6.817 -30.752 1.00 47.12 565 GLY A O 1
ATOM 4287 N N . MET A 1 566 ? -96.067 -8.855 -30.278 1.00 47.31 566 MET A N 1
ATOM 4288 C CA . MET A 1 566 ? -94.897 -9.598 -30.777 1.00 47.31 566 MET A CA 1
ATOM 4289 C C . MET A 1 566 ? -94.883 -9.813 -32.302 1.00 47.31 566 MET A C 1
ATOM 4291 O O . MET A 1 566 ? -94.127 -10.632 -32.811 1.00 47.31 566 MET A O 1
ATOM 4295 N N . ALA A 1 567 ? -95.675 -9.040 -33.053 1.00 47.50 567 ALA A N 1
ATOM 4296 C CA . ALA A 1 567 ? -95.703 -9.063 -34.519 1.00 47.50 567 ALA A CA 1
ATOM 4297 C C . ALA A 1 567 ? -95.060 -7.824 -35.185 1.00 47.50 567 ALA A C 1
ATOM 4299 O O . ALA A 1 567 ? -95.126 -7.694 -36.406 1.00 47.50 567 ALA A O 1
ATOM 4300 N N . LYS A 1 568 ? -94.439 -6.895 -34.432 1.00 48.12 568 LYS A N 1
ATOM 4301 C CA . LYS A 1 568 ? -93.915 -5.630 -35.005 1.00 48.12 568 LYS A CA 1
ATOM 4302 C C . LYS A 1 568 ? -92.469 -5.238 -34.692 1.00 48.12 568 LYS A C 1
ATOM 4304 O O . LYS A 1 568 ? -91.990 -4.288 -35.301 1.00 48.12 568 LYS A O 1
ATOM 4309 N N . MET A 1 569 ? -91.742 -5.966 -33.846 1.00 43.91 569 MET A N 1
ATOM 4310 C CA . MET A 1 569 ? -90.322 -5.663 -33.569 1.00 43.91 569 MET A CA 1
ATOM 4311 C C . MET A 1 569 ? -89.319 -6.634 -34.204 1.00 43.91 569 MET A C 1
ATOM 4313 O O . MET A 1 569 ? -88.125 -6.368 -34.185 1.00 43.91 569 MET A O 1
ATOM 4317 N N . HIS A 1 570 ? -89.790 -7.677 -34.893 1.00 46.88 570 HIS A N 1
ATOM 4318 C CA . HIS A 1 570 ? -88.952 -8.541 -35.738 1.00 46.88 570 HIS A CA 1
ATOM 4319 C C . HIS A 1 570 ? -88.685 -7.966 -37.149 1.00 46.88 570 HIS A C 1
ATOM 4321 O O . HIS A 1 570 ? -88.075 -8.632 -37.978 1.00 46.88 570 HIS A O 1
ATOM 4327 N N . PHE A 1 571 ? -89.129 -6.733 -37.440 1.00 47.31 571 PHE A N 1
ATOM 4328 C CA . PHE A 1 571 ? -89.040 -6.120 -38.777 1.00 47.31 571 PHE A CA 1
ATOM 4329 C C . PHE A 1 571 ? -88.119 -4.885 -38.869 1.00 47.31 571 PHE A C 1
ATOM 4331 O O . PHE A 1 571 ? -88.041 -4.281 -39.934 1.00 47.31 571 PHE A O 1
ATOM 4338 N N . LEU A 1 572 ? -87.418 -4.489 -37.794 1.00 44.31 572 LEU A N 1
ATOM 4339 C CA . LEU A 1 572 ? -86.656 -3.222 -37.765 1.00 44.31 572 LEU A CA 1
ATOM 4340 C C . LEU A 1 572 ? -85.199 -3.305 -37.278 1.00 44.31 572 LEU A C 1
ATOM 4342 O O . LEU A 1 572 ? -84.535 -2.276 -37.241 1.00 44.31 572 LEU A O 1
ATOM 4346 N N . TRP A 1 573 ? -84.658 -4.498 -37.009 1.00 42.19 573 TRP A N 1
ATOM 4347 C CA . TRP A 1 573 ? -83.217 -4.671 -36.735 1.00 42.19 573 TRP A CA 1
ATOM 4348 C C . TRP A 1 573 ? -82.480 -5.522 -37.789 1.00 42.19 573 TRP A C 1
ATOM 4350 O O . TRP A 1 573 ? -81.352 -5.941 -37.584 1.00 42.19 573 TRP A O 1
ATOM 4360 N N . ILE A 1 574 ? -83.100 -5.753 -38.955 1.00 50.72 574 ILE A N 1
ATOM 4361 C CA . ILE A 1 574 ? -82.452 -6.358 -40.142 1.00 50.72 574 ILE A CA 1
ATOM 4362 C C . ILE A 1 574 ? -81.979 -5.275 -41.147 1.00 50.72 574 ILE A C 1
ATOM 4364 O O . ILE A 1 574 ? -81.479 -5.592 -42.219 1.00 50.72 574 ILE A O 1
ATOM 4368 N N . LEU A 1 575 ? -82.085 -3.975 -40.828 1.00 48.91 575 LEU A N 1
ATOM 4369 C CA . LEU A 1 575 ? -81.802 -2.894 -41.794 1.00 48.91 575 LEU A CA 1
ATOM 4370 C C . LEU A 1 575 ? -80.817 -1.800 -41.353 1.00 48.91 575 LEU A C 1
ATOM 4372 O O . LEU A 1 575 ? -80.726 -0.794 -42.047 1.00 48.91 575 LEU A O 1
ATOM 4376 N N . TRP A 1 576 ? -80.040 -1.968 -40.279 1.00 46.09 576 TRP A N 1
ATOM 4377 C CA . TRP A 1 576 ? -79.007 -0.978 -39.926 1.00 46.09 576 TRP A CA 1
ATOM 4378 C C . TRP A 1 576 ? -77.845 -1.610 -39.146 1.00 46.09 576 TRP A C 1
ATOM 4380 O O . TRP A 1 576 ? -77.768 -1.476 -37.932 1.00 46.09 576 TRP A O 1
ATOM 4390 N N . ASN A 1 577 ? -77.019 -2.393 -39.849 1.00 44.59 577 ASN A N 1
ATOM 4391 C CA . ASN A 1 577 ? -75.570 -2.590 -39.637 1.00 44.59 577 ASN A CA 1
ATOM 4392 C C . ASN A 1 577 ? -75.069 -3.690 -40.591 1.00 44.59 577 ASN A C 1
ATOM 4394 O O . ASN A 1 577 ? -74.693 -4.787 -40.179 1.00 44.59 577 ASN A O 1
ATOM 4398 N N . GLY A 1 578 ? -75.148 -3.381 -41.887 1.00 46.50 578 GLY A N 1
ATOM 4399 C CA . GLY A 1 578 ? -74.306 -3.973 -42.923 1.00 46.50 578 GLY A CA 1
ATOM 4400 C C . GLY A 1 578 ? -73.244 -2.964 -43.317 1.00 46.50 578 GLY A C 1
ATOM 4401 O O . GLY A 1 578 ? -73.591 -1.757 -43.307 1.00 46.50 578 GLY A O 1
#

Nearest PDB structures (foldseek):
  8h09-assembly2_B  TM=6.683E-01  e=4.044E-16  Vibrio alginolyticus
  8h0c-assembly1_A  TM=6.501E-01  e=3.934E-15  Vibrio alginolyticus
  6jkz-assembly1_A  TM=6.129E-01  e=1.105E-15  Vibrio vulnificus
  6jl2-assembly2_B  TM=6.338E-01  e=4.373E-15  Vibrio vulnificus
  8cml-assembly1_E  TM=5.327E-01  e=1.311E-02  Homo sapiens

pLDDT: mean 87.46, std 17.55, range [28.83, 98.88]

Secondary structure (DSSP, 8-state):
------------------------PPPEEEEE-S-SEEETTPPEEEEEEEESPPBTSEEEEEEEEEETTEEEEEEEEEEEBSSSEEEEEEEE-S---S-SEEEEEEEEEETTEEEEEEEEEEEEPPEE--TT--EEEEEESTTS-SSTTTTSTT--S-TTTSSTTSSSSS--HHHHHHHHTT----B--TTS--SB---TT--SSSSEETTTEE-HHHHHHHHHHHT-SS--TTEEEEEE--HHHHHTS---HHHHHHHHHHHHHHHHHTT--EEEEE----GGGSHHHHTS-HHHHHHHHHHHHHHHHHHHHHHHHHHHHHT-EEEEE-HHHHHHHHHHSGGGGT--BSSS-SEE-S--SS--SS--TT-EE-TTGGGBSBSSSSSBPHHHHHHHHHHHHHHHSEE-SS-SSS-TTT--STT--SSB-TTS-BTTT--SS-SSS-TTT-S-TTPPTT----TTS--GGG--SSSSSS-TTT-SSTT--S---SS-SS--TTT-S-TT-SSS-TTT-SSTT-SSSS-TTS----TTSSSHHHHHHHHHHHSSSSTTSSTTTSTTTTTSSTTSSSSS--

Solvent-accessible surface area (backbone atoms only — not comparable to full-atom values): 32054 Å² total; per-residue (Å²): 135,83,87,84,86,84,87,81,79,94,76,92,76,91,68,90,73,75,83,77,83,66,87,72,56,73,59,44,49,45,79,48,64,93,68,35,77,41,46,29,53,48,76,44,65,41,36,38,43,39,33,45,57,64,67,87,37,72,33,40,39,40,38,40,32,30,40,96,92,43,81,61,51,70,51,70,54,73,48,59,47,92,48,63,58,47,77,47,77,47,79,48,63,85,57,74,80,87,66,42,57,36,40,41,41,40,37,38,39,41,100,91,48,72,39,62,41,74,49,46,26,32,42,40,62,24,53,52,62,67,87,68,50,74,44,58,36,34,42,18,11,36,80,57,14,68,25,40,31,26,79,37,97,78,48,35,52,36,70,51,69,30,29,80,29,18,64,18,66,33,65,42,23,59,58,48,41,29,53,77,66,72,32,93,77,40,56,22,54,65,57,47,66,46,38,31,37,11,20,48,66,10,27,40,45,68,57,49,39,96,83,72,32,50,4,35,44,36,38,50,53,29,30,42,72,56,59,52,66,63,46,49,76,36,31,41,36,35,44,41,65,38,67,40,20,60,76,77,55,83,52,44,34,69,61,48,30,52,33,50,47,50,49,55,50,52,46,36,75,30,43,34,37,36,35,40,39,42,48,64,47,67,58,38,61,29,42,53,30,55,73,46,55,72,72,54,28,54,49,47,47,53,34,49,55,50,18,41,57,45,35,54,53,44,49,55,49,44,25,70,76,69,72,33,51,69,38,74,43,61,37,36,60,56,49,51,51,40,71,74,44,31,59,23,64,55,28,80,34,78,61,59,40,28,38,52,54,93,70,49,97,56,100,55,65,52,64,37,68,82,43,50,63,48,93,65,41,65,26,18,40,24,26,24,26,72,31,46,11,28,56,47,17,51,52,53,13,54,53,49,44,45,62,68,24,41,54,8,53,46,57,78,79,43,39,55,93,62,35,78,36,90,66,49,72,75,73,54,54,96,38,28,33,11,69,49,67,33,51,92,43,66,76,84,43,30,44,66,57,25,83,34,75,74,43,68,78,89,58,72,52,53,95,38,29,39,29,46,75,77,34,47,73,49,71,82,84,51,31,41,68,74,25,86,35,50,70,58,68,92,68,62,47,81,60,72,65,58,37,29,57,87,78,39,58,36,37,16,59,52,83,49,42,40,94,75,33,86,41,38,80,48,63,68,31,79,56,98,74,55,70,70,77,73,93,60,77,76,63,59,65,57,58,57,59,54,51,65,70,62,54,80,76,60,72,81,69,57,86,79,62,63,87,73,61,82,82,67,70,91,76,70,80,88,78,82,86,128

Radius of gyration: 43.7 Å; Cα contacts (8 Å, |Δi|>4): 1112; chains: 1; bounding box: 158×42×114 Å

Mean predicted aligned error: 12.11 Å